Protein AF-A0A359KKP0-F1 (afdb_monomer_lite)

pLDDT: mean 75.93, std 20.34, range [27.58, 97.88]

Foldseek 3Di:
DWKWKAQDPPRDHDTQDDGHDDDPPDDDDDPDTDDPPDDAAKGKMKMWDADPVGDIDIDIDIDHDHDDAAQEEEDDDPDDADAEEAHEHAAEYEYEADDEHHAEYAYEYQEYEYDEDAHADEYEYHYEHEAEYDYEYEYADEYEYDYHYAAYDAYEYEYQEEYEYEDEYEDEYEYEYEHYQEYEYEYDYAHEYEYEYEEYAEYEYEYDDYPEYEYEYDYAYAYEYAYDYDDDYDYDYDDYDDYPHPPPPPPPPFAWFKKKFKAALVRHGDPLGIQRQWQKKKKKFFWLDWIKIKTKGQPPRSSCVRLDAQIKIFMATPPFGTQFIWGWHDWDWDQDPVRTTIIMTIGTFPCVLQQPAWPAAPDWDFFAFLVVQLCVLCPPSQAEEPEEDDDPAGDGFGGHGGRSSVSNQVSLLLQLWIWFDPRVDRYIYIGNFAAALLAEEEDDPDDDPDADDSYWHFPAKEKDWDDVLAAFKEFFWEADDDPPIQGLPLEPDCPDWGWDWDADPVRDITIMTGDVVLCVVPNHHYYYDYHHRQDQPDPDSVSSHSSSNSSVSSRNSVNVQRSDTKMKMKTKTPPDDQGDPNDGSDGARYKYWYAYFAWHQYPVRDTDTDGDTDIWGFRMKMWMARSSNDIIIITITMPDSD

Structure (mmCIF, N/CA/C/O backbone):
data_AF-A0A359KKP0-F1
#
_entry.id   AF-A0A359KKP0-F1
#
loop_
_atom_site.group_PDB
_atom_site.id
_atom_site.type_symbol
_atom_site.label_atom_id
_atom_site.label_alt_id
_atom_site.label_comp_id
_atom_site.label_asym_id
_atom_site.label_entity_id
_atom_site.label_seq_id
_atom_site.pdbx_PDB_ins_code
_atom_site.Cartn_x
_atom_site.Cartn_y
_atom_site.Cartn_z
_atom_site.occupancy
_atom_site.B_iso_or_equiv
_atom_site.auth_seq_id
_atom_site.auth_comp_id
_atom_site.auth_asym_id
_atom_site.auth_atom_id
_atom_site.pdbx_PDB_model_num
ATOM 1 N N . MET A 1 1 ? 39.764 56.834 -59.524 1.00 81.12 1 MET 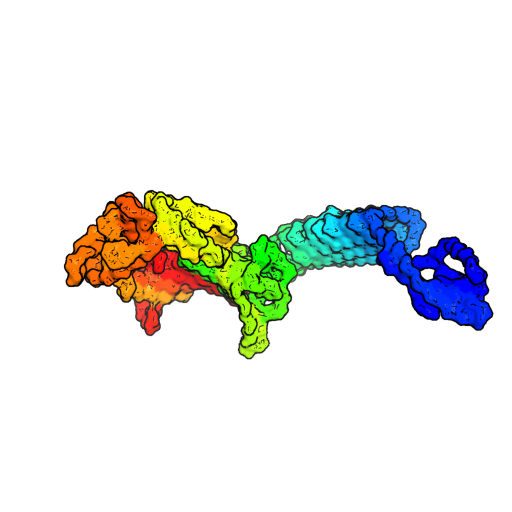A N 1
ATOM 2 C CA . MET A 1 1 ? 39.697 56.024 -58.286 1.00 81.12 1 MET A CA 1
ATOM 3 C C . MET A 1 1 ? 38.971 54.735 -58.603 1.00 81.12 1 MET A C 1
ATOM 5 O O . MET A 1 1 ? 38.448 54.618 -59.707 1.00 81.12 1 MET A O 1
ATOM 9 N N . ARG A 1 2 ? 38.959 53.758 -57.697 1.00 87.56 2 ARG A N 1
ATOM 10 C CA . ARG A 1 2 ? 38.160 52.539 -57.886 1.00 87.56 2 ARG A CA 1
ATOM 11 C C . ARG A 1 2 ? 37.559 52.067 -56.579 1.00 87.56 2 ARG A C 1
ATOM 13 O O . ARG A 1 2 ? 38.154 52.315 -55.537 1.00 87.56 2 ARG A O 1
ATOM 20 N N . TYR A 1 3 ? 36.443 51.357 -56.639 1.00 88.94 3 TYR A N 1
ATOM 21 C CA . TYR A 1 3 ? 35.888 50.666 -55.483 1.00 88.94 3 TYR A CA 1
ATOM 22 C C . TYR A 1 3 ? 35.695 49.175 -55.754 1.00 88.94 3 TYR A C 1
ATOM 24 O O . TYR A 1 3 ? 35.648 48.729 -56.904 1.00 88.94 3 TYR A O 1
ATOM 32 N N . GLU A 1 4 ? 35.637 48.415 -54.667 1.00 90.19 4 GLU A N 1
ATOM 33 C CA . GLU A 1 4 ? 35.467 46.968 -54.652 1.00 90.19 4 GLU A CA 1
ATOM 34 C C . GLU A 1 4 ? 34.604 46.555 -53.457 1.00 90.19 4 GLU A C 1
ATOM 36 O O . GLU A 1 4 ? 34.721 47.141 -52.380 1.00 90.19 4 GLU A O 1
ATOM 41 N N . VAL A 1 5 ? 33.777 45.526 -53.626 1.00 89.44 5 VAL A N 1
ATOM 42 C CA . VAL A 1 5 ? 32.969 44.928 -52.559 1.00 89.44 5 VAL A CA 1
ATOM 43 C C . VAL A 1 5 ? 33.488 43.527 -52.249 1.00 89.44 5 VAL A C 1
ATOM 45 O O . VAL A 1 5 ? 33.670 42.715 -53.157 1.00 89.44 5 VAL A O 1
ATOM 48 N N . TRP A 1 6 ? 33.715 43.246 -50.969 1.00 90.31 6 TRP A N 1
ATOM 49 C CA . TRP A 1 6 ? 34.295 41.996 -50.478 1.00 90.31 6 TRP A CA 1
ATOM 50 C C . TRP A 1 6 ? 33.458 41.380 -49.356 1.00 90.31 6 TRP A C 1
ATOM 52 O O . TRP A 1 6 ? 32.767 42.085 -48.612 1.00 90.31 6 TRP A O 1
ATOM 62 N N . THR A 1 7 ? 33.537 40.055 -49.216 1.00 90.75 7 THR A N 1
ATOM 63 C CA . THR A 1 7 ? 32.883 39.337 -48.111 1.00 90.75 7 THR A CA 1
ATOM 64 C C . THR A 1 7 ? 33.657 39.417 -46.790 1.00 90.75 7 THR A C 1
ATOM 66 O O . THR A 1 7 ? 33.067 39.145 -45.750 1.00 90.75 7 THR A O 1
ATOM 69 N N . GLY A 1 8 ? 34.944 39.789 -46.804 1.00 87.81 8 GLY A N 1
ATOM 70 C CA . GLY A 1 8 ? 35.797 39.945 -45.619 1.00 87.81 8 GLY A CA 1
ATOM 71 C C . GLY A 1 8 ? 36.517 41.298 -45.564 1.00 87.81 8 GLY A C 1
ATOM 72 O O . GLY A 1 8 ? 36.635 42.001 -46.571 1.00 87.81 8 GLY A O 1
ATOM 73 N N . SER A 1 9 ? 36.984 41.679 -44.373 1.00 90.50 9 SER A N 1
ATOM 74 C CA . SER A 1 9 ? 37.676 42.954 -44.141 1.00 90.50 9 SER A CA 1
ATOM 75 C C . SER A 1 9 ? 39.070 42.972 -44.767 1.00 90.50 9 SER A C 1
ATOM 77 O O . SER A 1 9 ? 39.674 41.928 -45.031 1.00 90.50 9 SER A O 1
ATOM 79 N N . GLY A 1 10 ? 39.596 44.163 -45.049 1.00 84.69 10 GLY A N 1
ATOM 80 C CA . GLY A 1 10 ? 40.941 44.333 -45.606 1.00 84.69 10 GLY A CA 1
ATOM 81 C C . GLY A 1 10 ? 41.119 43.762 -47.019 1.00 84.69 10 GLY A C 1
ATOM 82 O O . GLY A 1 10 ? 42.249 43.665 -47.501 1.00 84.69 10 GLY A O 1
ATOM 83 N N . GLY A 1 11 ? 40.024 43.427 -47.714 1.00 82.38 11 GLY A N 1
ATOM 84 C CA . GLY A 1 11 ? 40.030 42.742 -49.016 1.00 82.38 11 GLY A CA 1
ATOM 85 C C . GLY A 1 11 ? 40.283 41.243 -48.925 1.00 82.38 11 GLY A C 1
ATOM 86 O O . GLY A 1 11 ? 40.810 40.659 -49.866 1.00 82.38 11 GLY A O 1
ATOM 87 N N . SER A 1 12 ? 39.956 40.641 -47.784 1.00 82.50 12 SER A N 1
ATOM 88 C CA . SER A 1 12 ? 39.899 39.192 -47.627 1.00 82.50 12 SER A CA 1
ATOM 89 C C . SER A 1 12 ? 38.544 38.637 -48.091 1.00 82.50 12 SER A C 1
ATOM 91 O O . SER A 1 12 ? 37.569 39.369 -48.278 1.00 82.50 12 SER A O 1
ATOM 93 N N . GLY A 1 13 ? 38.467 37.320 -48.280 1.00 85.38 13 GLY A N 1
ATOM 94 C CA . GLY A 1 13 ? 37.245 36.645 -48.719 1.00 85.38 13 GLY A CA 1
ATOM 95 C C . GLY A 1 13 ? 36.998 36.735 -50.227 1.00 85.38 13 GLY A C 1
ATOM 96 O O . GLY A 1 13 ? 37.924 36.902 -51.017 1.00 85.38 13 GLY A O 1
ATOM 97 N N . THR A 1 14 ? 35.737 36.580 -50.632 1.00 87.38 14 THR A N 1
ATOM 98 C CA . THR A 1 14 ? 35.337 36.587 -52.043 1.00 87.38 14 THR A CA 1
ATOM 99 C C . THR A 1 14 ? 35.077 38.012 -52.507 1.00 87.38 14 THR A C 1
ATOM 101 O O . THR A 1 14 ? 34.415 38.801 -51.828 1.00 87.38 14 THR A O 1
ATOM 104 N N . LYS A 1 15 ? 35.584 38.335 -53.693 1.00 88.25 15 LYS A N 1
ATOM 105 C CA . LYS A 1 15 ? 35.356 39.617 -54.347 1.00 88.25 15 LYS A CA 1
ATOM 106 C C . LYS A 1 15 ? 34.024 39.588 -55.096 1.00 88.25 15 LYS A C 1
ATOM 108 O O . LYS A 1 15 ? 33.881 38.836 -56.054 1.00 88.25 15 LYS A O 1
ATOM 113 N N . LEU A 1 16 ? 33.068 40.412 -54.675 1.00 84.94 16 LEU A N 1
ATOM 114 C CA . LEU A 1 16 ? 31.705 40.449 -55.228 1.00 84.94 16 LEU A CA 1
ATOM 115 C C . LEU A 1 16 ? 31.566 41.399 -56.430 1.00 84.94 16 LEU A C 1
ATOM 117 O O . LEU A 1 16 ? 30.592 41.326 -57.173 1.00 84.94 16 LEU A O 1
ATOM 121 N N . THR A 1 17 ? 32.548 42.281 -56.644 1.00 82.12 17 THR A N 1
ATOM 122 C CA . THR A 1 17 ? 32.627 43.190 -57.802 1.00 82.12 17 THR A CA 1
ATOM 123 C C . THR A 1 17 ? 34.032 43.224 -58.394 1.00 82.12 17 THR A C 1
ATOM 125 O O . THR A 1 17 ? 35.014 43.321 -57.654 1.00 82.12 17 THR A O 1
ATOM 128 N N . GLY A 1 18 ? 34.158 43.297 -59.722 1.00 71.25 18 GLY A N 1
ATOM 129 C CA . GLY A 1 18 ? 35.428 43.669 -60.363 1.00 71.25 18 GLY A CA 1
ATOM 130 C C . GLY A 1 18 ? 35.928 45.067 -59.936 1.00 71.25 18 GLY A C 1
ATOM 131 O O . GLY A 1 18 ? 35.154 45.837 -59.359 1.00 71.25 18 GLY A O 1
ATOM 132 N N . PRO A 1 19 ? 37.208 45.426 -60.188 1.00 65.88 19 PRO A N 1
ATOM 133 C CA . PRO A 1 19 ? 37.729 46.758 -59.876 1.00 65.88 19 PRO A CA 1
ATOM 134 C C . PRO A 1 19 ? 36.959 47.807 -60.681 1.00 65.88 19 PRO A C 1
ATOM 136 O O . PRO A 1 19 ? 37.187 47.975 -61.877 1.00 65.88 19 PRO A O 1
ATOM 139 N N . THR A 1 20 ? 36.025 48.494 -60.027 1.00 79.69 20 THR A N 1
ATOM 140 C CA . THR A 1 20 ? 35.087 49.377 -60.721 1.00 79.69 20 THR A CA 1
ATOM 141 C C . THR A 1 20 ? 35.539 50.813 -60.552 1.00 79.69 20 THR A C 1
ATOM 143 O O . THR A 1 20 ? 35.734 51.282 -59.430 1.00 79.69 20 THR A O 1
ATOM 146 N N . ASN A 1 21 ? 35.744 51.516 -61.663 1.00 83.19 21 ASN A N 1
ATOM 147 C CA . ASN A 1 21 ? 36.209 52.896 -61.627 1.00 83.19 21 ASN A CA 1
ATOM 148 C C . ASN A 1 21 ? 35.152 53.815 -60.999 1.00 83.19 21 ASN A C 1
ATOM 150 O O . ASN A 1 21 ? 33.955 53.670 -61.238 1.00 83.19 21 ASN A O 1
ATOM 154 N N . CYS A 1 22 ? 35.611 54.776 -60.204 1.00 80.12 22 CYS A N 1
ATOM 155 C CA . CYS A 1 22 ? 34.783 55.816 -59.604 1.00 80.12 22 CYS A CA 1
ATOM 156 C C . CYS A 1 22 ? 35.515 57.167 -59.567 1.00 80.12 22 CYS A C 1
ATOM 158 O O . CYS A 1 22 ? 36.752 57.242 -59.660 1.00 80.12 22 CYS A O 1
ATOM 160 N N . THR A 1 23 ? 34.729 58.234 -59.410 1.00 84.19 23 THR A N 1
ATOM 161 C CA . THR A 1 23 ? 35.170 59.637 -59.380 1.00 84.19 23 THR A CA 1
ATOM 162 C C . THR A 1 23 ? 34.803 60.273 -58.040 1.00 84.19 23 THR A C 1
ATOM 164 O O . THR A 1 23 ? 33.776 59.934 -57.454 1.00 84.19 23 THR A O 1
ATOM 167 N N . SER A 1 24 ? 35.643 61.183 -57.532 1.00 80.75 24 SER A N 1
ATOM 168 C CA . SER A 1 24 ? 35.443 61.792 -56.206 1.00 80.75 24 SER A CA 1
ATOM 169 C C . SER A 1 24 ? 34.170 62.615 -56.173 1.00 80.75 24 SER A C 1
ATOM 171 O O . SER A 1 24 ? 33.863 63.301 -57.144 1.00 80.75 24 SER A O 1
ATOM 173 N N . GLY A 1 25 ? 33.441 62.553 -55.060 1.00 77.88 25 GLY A N 1
ATOM 174 C CA . GLY A 1 25 ? 32.228 63.347 -54.851 1.00 77.88 25 GLY A CA 1
ATOM 175 C C . GLY A 1 25 ? 31.055 63.000 -55.776 1.00 77.88 25 GLY A C 1
ATOM 176 O O . GLY A 1 25 ? 30.038 63.681 -55.723 1.00 77.88 25 GLY A O 1
ATOM 177 N N . THR A 1 26 ? 31.165 61.955 -56.605 1.00 82.38 26 THR A N 1
ATOM 178 C CA . THR A 1 26 ? 30.101 61.515 -57.519 1.00 82.38 26 THR A CA 1
ATOM 179 C C . THR A 1 26 ? 29.493 60.209 -57.014 1.00 82.38 26 THR A C 1
ATOM 181 O O . THR A 1 26 ? 30.219 59.253 -56.740 1.00 82.38 26 THR A O 1
ATOM 184 N N . GLY A 1 27 ? 28.165 60.152 -56.888 1.00 80.00 27 GLY A N 1
ATOM 185 C CA . GLY A 1 27 ? 27.460 58.920 -56.531 1.00 80.00 27 GLY A CA 1
ATOM 186 C C . GLY A 1 27 ? 27.610 57.849 -57.616 1.00 80.00 27 GLY A C 1
ATOM 187 O O . GLY A 1 27 ? 27.537 58.151 -58.804 1.00 80.00 27 GLY A O 1
ATOM 188 N N . VAL A 1 28 ? 27.807 56.594 -57.210 1.00 80.38 28 VAL A N 1
ATOM 189 C CA . VAL A 1 28 ? 27.915 55.441 -58.115 1.00 80.38 28 VAL A CA 1
ATOM 190 C C . VAL A 1 28 ? 26.833 54.431 -57.752 1.00 80.38 28 VAL A C 1
ATOM 192 O O . VAL A 1 28 ? 26.677 54.093 -56.582 1.00 80.38 28 VAL A O 1
ATOM 195 N N . THR A 1 29 ? 26.102 53.938 -58.754 1.00 80.00 29 THR A N 1
ATOM 196 C CA . THR A 1 29 ? 25.148 52.831 -58.594 1.00 80.00 29 THR A CA 1
ATOM 197 C C . THR A 1 29 ? 25.716 51.590 -59.268 1.00 80.00 29 THR A C 1
ATOM 199 O O . THR A 1 29 ? 25.982 51.610 -60.468 1.00 80.00 29 THR A O 1
ATOM 202 N N . THR A 1 30 ? 25.905 50.514 -58.509 1.00 73.56 30 THR A N 1
ATOM 203 C CA . THR A 1 30 ? 26.312 49.211 -59.047 1.00 73.56 30 THR A CA 1
ATOM 204 C C . THR A 1 30 ? 25.060 48.377 -59.317 1.00 73.56 30 THR A C 1
ATOM 206 O O . THR A 1 30 ? 24.359 48.043 -58.360 1.00 73.56 30 THR A O 1
ATOM 209 N N . PRO A 1 31 ? 24.731 48.036 -60.574 1.00 60.56 31 PRO A N 1
ATOM 210 C CA . PRO A 1 31 ? 23.625 47.127 -60.835 1.00 60.56 31 PRO A CA 1
ATOM 211 C C . PRO A 1 31 ? 23.997 45.707 -60.385 1.00 60.56 31 PRO A C 1
ATOM 213 O O . PRO A 1 31 ? 25.089 45.230 -60.675 1.00 60.56 31 PRO A O 1
ATOM 216 N N . THR A 1 32 ? 23.073 45.098 -59.641 1.00 70.06 32 THR A N 1
ATOM 217 C CA . THR A 1 32 ? 22.987 43.706 -59.159 1.00 70.06 32 THR A CA 1
ATOM 218 C C . THR A 1 32 ? 24.307 42.972 -58.882 1.00 70.06 32 THR A C 1
ATOM 220 O O . THR A 1 32 ? 25.008 42.531 -59.788 1.00 70.06 32 THR A O 1
ATOM 223 N N . LEU A 1 33 ? 24.584 42.722 -57.599 1.00 76.31 33 LEU A N 1
ATOM 224 C CA . LEU A 1 33 ? 25.692 41.875 -57.148 1.00 76.31 33 LEU A CA 1
ATOM 225 C C . LEU A 1 33 ? 25.220 40.429 -56.969 1.00 76.31 33 LEU A C 1
ATOM 227 O O . LEU A 1 33 ? 24.197 40.195 -56.328 1.00 76.31 33 LEU A O 1
ATOM 231 N N . SER A 1 34 ? 25.975 39.462 -57.494 1.00 78.62 34 SER A N 1
ATOM 232 C CA . SER A 1 34 ? 25.753 38.041 -57.200 1.00 78.62 34 SER A CA 1
ATOM 233 C C . SER A 1 34 ? 26.621 37.624 -56.017 1.00 78.62 34 SER A C 1
ATOM 235 O O . SER A 1 34 ? 27.845 37.683 -56.095 1.00 78.62 34 SER A O 1
ATOM 237 N N . ASP A 1 35 ? 25.986 37.211 -54.925 1.00 82.88 35 ASP A N 1
ATOM 238 C CA . ASP A 1 35 ? 26.655 36.780 -53.698 1.00 82.88 35 ASP A CA 1
ATOM 239 C C . ASP A 1 35 ? 26.125 35.405 -53.282 1.00 82.88 35 ASP A C 1
ATOM 241 O O . ASP A 1 35 ? 25.069 35.279 -52.662 1.00 82.88 35 ASP A O 1
ATOM 245 N N . SER A 1 36 ? 26.861 34.358 -53.651 1.00 75.25 36 SER A N 1
ATOM 246 C CA . SER A 1 36 ? 26.535 32.971 -53.303 1.00 75.25 36 SER A CA 1
ATOM 247 C C . SER A 1 36 ? 26.847 32.621 -51.841 1.00 75.25 36 SER A C 1
ATOM 249 O O . SER A 1 36 ? 26.567 31.505 -51.417 1.00 75.25 36 SER A O 1
ATOM 251 N N . GLY A 1 37 ? 27.437 33.546 -51.072 1.00 74.44 37 GLY A N 1
ATOM 252 C CA . GLY A 1 37 ? 27.838 33.363 -49.676 1.00 74.44 37 GLY A CA 1
ATOM 253 C C . GLY A 1 37 ? 26.918 34.051 -48.663 1.00 74.44 37 GLY A C 1
ATOM 254 O O . GLY A 1 37 ? 27.355 34.341 -47.546 1.00 74.44 37 GLY A O 1
ATOM 255 N N . LEU A 1 38 ? 25.676 34.382 -49.033 1.00 79.94 38 LEU A N 1
ATOM 256 C CA . LEU A 1 38 ? 24.691 34.944 -48.104 1.00 79.94 38 LEU A CA 1
ATOM 257 C C . LEU A 1 38 ? 24.141 33.862 -47.165 1.00 79.94 38 LEU A C 1
ATOM 259 O O . LEU A 1 38 ? 23.575 32.864 -47.606 1.00 79.94 38 LEU A O 1
ATOM 263 N N . ALA A 1 39 ? 24.246 34.097 -45.860 1.00 75.69 39 ALA A N 1
ATOM 264 C CA . ALA A 1 39 ? 23.546 33.334 -44.836 1.00 75.69 39 ALA A CA 1
ATOM 265 C C . ALA A 1 39 ? 22.183 33.972 -44.520 1.00 75.69 39 ALA A C 1
ATOM 267 O O . ALA A 1 39 ? 21.982 35.173 -44.707 1.00 75.69 39 ALA A O 1
ATOM 268 N N . ASN A 1 40 ? 21.232 33.180 -44.015 1.00 72.88 40 ASN A N 1
ATOM 269 C CA . ASN A 1 40 ? 19.955 33.716 -43.543 1.00 72.88 40 ASN A CA 1
ATOM 270 C C . ASN A 1 40 ? 20.190 34.657 -42.347 1.00 72.88 40 ASN A C 1
ATOM 272 O O . ASN A 1 40 ? 20.892 34.296 -41.405 1.00 72.88 40 ASN A O 1
ATOM 276 N N . GLY A 1 41 ? 19.588 35.844 -42.366 1.00 72.62 41 GLY A N 1
ATOM 277 C CA . GLY A 1 41 ? 19.823 36.891 -41.375 1.00 72.62 41 GLY A CA 1
ATOM 278 C C . GLY A 1 41 ? 20.858 37.926 -41.827 1.00 72.62 41 GLY A C 1
ATOM 279 O O . GLY A 1 41 ? 20.880 38.337 -42.986 1.00 72.62 41 GLY A O 1
ATOM 280 N N . SER A 1 42 ? 21.655 38.427 -40.883 1.00 82.56 42 SER A N 1
ATOM 281 C CA . SER A 1 42 ? 22.556 39.571 -41.077 1.00 82.56 42 SER A CA 1
ATOM 282 C C . SER A 1 42 ? 23.917 39.147 -41.636 1.00 82.56 42 SER A C 1
ATOM 284 O O . SER A 1 42 ? 24.596 38.313 -41.044 1.00 82.56 42 SER A O 1
ATOM 286 N N . ASN A 1 43 ? 24.336 39.747 -42.750 1.00 86.69 43 ASN A N 1
ATOM 287 C CA . ASN A 1 43 ? 25.611 39.485 -43.415 1.00 86.69 43 ASN A CA 1
ATOM 288 C C . ASN A 1 43 ? 26.418 40.780 -43.520 1.00 86.69 43 ASN A C 1
ATOM 290 O O . ASN A 1 43 ? 25.939 41.759 -44.085 1.00 86.69 43 ASN A O 1
ATOM 294 N N . THR A 1 44 ? 27.661 40.794 -43.046 1.00 90.75 44 THR A N 1
ATOM 295 C CA . THR A 1 44 ? 28.542 41.964 -43.200 1.00 90.75 44 THR A CA 1
ATOM 296 C C . THR A 1 44 ? 29.301 41.887 -44.522 1.00 90.75 44 THR A C 1
ATOM 298 O O . THR A 1 44 ? 29.837 40.835 -44.875 1.00 90.75 44 THR A O 1
ATOM 301 N N . ARG A 1 45 ? 29.355 42.998 -45.259 1.00 91.44 45 ARG A N 1
ATOM 302 C CA . ARG A 1 45 ? 30.147 43.182 -46.484 1.00 91.44 45 ARG A CA 1
ATOM 303 C C . ARG A 1 45 ? 30.992 44.438 -46.379 1.00 91.44 45 ARG A C 1
ATOM 305 O O . ARG A 1 45 ? 30.632 45.368 -45.664 1.00 91.44 45 ARG A O 1
ATOM 312 N N . TYR A 1 46 ? 32.106 44.471 -47.096 1.00 91.88 46 TYR A N 1
ATOM 313 C CA . TYR A 1 46 ? 33.085 45.549 -47.001 1.00 91.88 46 TYR A CA 1
ATOM 314 C C . TYR A 1 46 ? 33.234 46.238 -48.350 1.00 91.88 46 TYR A C 1
ATOM 316 O O . TYR A 1 46 ? 33.611 45.608 -49.336 1.00 91.88 46 TYR A O 1
ATOM 324 N N . ILE A 1 47 ? 32.932 47.535 -48.389 1.00 90.50 47 ILE A N 1
ATOM 325 C CA . ILE A 1 47 ? 33.153 48.387 -49.556 1.00 90.50 47 ILE A CA 1
ATOM 326 C C . ILE A 1 47 ? 34.487 49.093 -49.361 1.00 90.50 47 ILE A C 1
ATOM 328 O O . ILE A 1 47 ? 34.655 49.887 -48.433 1.00 90.50 47 ILE A O 1
ATOM 332 N N . ARG A 1 48 ? 35.437 48.815 -50.247 1.00 89.56 48 ARG A N 1
ATOM 333 C CA . ARG A 1 48 ? 36.771 49.413 -50.246 1.00 89.56 48 ARG A CA 1
ATOM 334 C C . ARG A 1 48 ? 36.909 50.380 -51.400 1.00 89.56 48 ARG A C 1
ATOM 336 O O . ARG A 1 48 ? 36.531 50.037 -52.513 1.00 89.56 48 ARG A O 1
ATOM 343 N N . THR A 1 49 ? 37.494 51.550 -51.166 1.00 89.06 49 THR A N 1
ATOM 344 C CA . THR A 1 49 ? 37.759 52.555 -52.204 1.00 89.06 49 THR A CA 1
ATOM 345 C C . THR A 1 49 ? 39.242 52.892 -52.238 1.00 89.06 49 THR A C 1
ATOM 347 O O . THR A 1 49 ? 39.851 53.107 -51.194 1.00 89.06 49 THR A O 1
ATOM 350 N N . ARG A 1 50 ? 39.833 52.930 -53.434 1.00 88.81 50 ARG A N 1
ATOM 351 C CA . ARG A 1 50 ? 41.218 53.341 -53.664 1.00 88.81 50 ARG A CA 1
ATOM 352 C C . ARG A 1 50 ? 41.269 54.757 -54.207 1.00 88.81 50 ARG A C 1
ATOM 354 O O . ARG A 1 50 ? 40.685 55.016 -55.267 1.00 88.81 50 ARG A O 1
ATOM 361 N N . ASP A 1 51 ? 41.993 55.634 -53.525 1.00 86.44 51 ASP A N 1
ATOM 362 C CA . ASP A 1 51 ? 42.205 57.013 -53.959 1.00 86.44 51 ASP A CA 1
ATOM 363 C C . ASP A 1 51 ? 43.172 57.114 -55.165 1.00 86.44 51 ASP A C 1
ATOM 365 O O . ASP A 1 51 ? 43.675 56.112 -55.685 1.00 86.44 51 ASP A O 1
ATOM 369 N N . GLY A 1 52 ? 43.393 58.337 -55.662 1.00 80.19 52 GLY A N 1
ATOM 370 C CA . GLY A 1 52 ? 44.322 58.608 -56.769 1.00 80.19 52 GLY A CA 1
ATOM 371 C C . GLY A 1 52 ? 45.806 58.452 -56.407 1.00 80.19 52 GLY A C 1
ATOM 372 O O . GLY A 1 52 ? 46.620 58.284 -57.310 1.00 80.19 52 GLY A O 1
ATOM 373 N N . ALA A 1 53 ? 46.146 58.463 -55.114 1.00 84.62 53 ALA A N 1
ATOM 374 C CA . ALA A 1 53 ? 47.495 58.225 -54.592 1.00 84.62 53 ALA A CA 1
ATOM 375 C C . ALA A 1 53 ? 47.773 56.729 -54.340 1.00 84.62 53 ALA A C 1
ATOM 377 O O . ALA A 1 53 ? 48.902 56.331 -54.067 1.00 84.62 53 ALA A O 1
ATOM 378 N N . GLY A 1 54 ? 46.752 55.883 -54.476 1.00 84.06 54 GLY A N 1
ATOM 379 C CA . GLY A 1 54 ? 46.845 54.439 -54.356 1.00 84.06 54 GLY A CA 1
ATOM 380 C C . GLY A 1 54 ? 46.509 53.880 -52.973 1.00 84.06 54 GLY A C 1
ATOM 381 O O . GLY A 1 54 ? 46.604 52.656 -52.822 1.00 84.06 54 GLY A O 1
ATOM 382 N N . ASN A 1 55 ? 46.077 54.710 -52.020 1.00 89.25 55 ASN A N 1
ATOM 383 C CA . ASN A 1 55 ? 45.686 54.296 -50.672 1.00 89.25 55 ASN A CA 1
ATOM 384 C C . ASN A 1 55 ? 44.262 53.740 -50.655 1.00 89.25 55 ASN A C 1
ATOM 386 O O . ASN A 1 55 ? 43.399 54.196 -51.406 1.00 89.25 55 ASN A O 1
ATOM 390 N N . TRP A 1 56 ? 44.007 52.771 -49.774 1.00 89.38 56 TRP A N 1
ATOM 391 C CA . TRP A 1 56 ? 42.695 52.148 -49.612 1.00 89.38 56 TRP A CA 1
ATOM 392 C C . TRP A 1 56 ? 42.002 52.614 -48.333 1.00 89.38 56 TRP A C 1
ATOM 394 O O . TRP A 1 56 ? 42.591 52.569 -47.257 1.00 89.38 56 TRP A O 1
ATOM 404 N N . SER A 1 57 ? 40.724 52.960 -48.448 1.00 88.62 57 SER A N 1
ATOM 405 C CA . SER A 1 57 ? 39.792 53.127 -47.330 1.00 88.62 57 SER A CA 1
ATOM 406 C C . SER A 1 57 ? 38.685 52.072 -47.405 1.00 88.62 57 SER A C 1
ATOM 408 O O . SER A 1 57 ? 38.379 51.568 -48.486 1.00 88.62 57 SER A O 1
ATOM 410 N N . GLU A 1 58 ? 38.101 51.692 -46.267 1.00 91.31 58 GLU A N 1
ATOM 411 C CA . GLU A 1 58 ? 37.092 50.628 -46.172 1.00 91.31 58 GLU A CA 1
ATOM 412 C C . GLU A 1 58 ? 35.928 51.042 -45.270 1.00 91.31 58 GLU A C 1
ATOM 414 O O . GLU A 1 58 ? 36.122 51.712 -44.255 1.00 91.31 58 GLU A O 1
ATOM 419 N N . LYS A 1 59 ? 34.715 50.618 -45.633 1.00 91.25 59 LYS A N 1
ATOM 420 C CA . LYS A 1 59 ? 33.511 50.759 -44.816 1.00 91.25 59 LYS A CA 1
ATOM 421 C C . LYS A 1 59 ? 32.697 49.470 -44.859 1.00 91.25 59 LYS A C 1
ATOM 423 O O . LYS A 1 59 ? 32.501 48.900 -45.932 1.00 91.25 59 LYS A O 1
ATOM 428 N N . SER A 1 60 ? 32.206 49.023 -43.708 1.00 90.62 60 SER A N 1
ATOM 429 C CA . SER A 1 60 ? 31.301 47.878 -43.633 1.00 90.62 60 SER A CA 1
ATOM 430 C C . SER A 1 60 ? 29.850 48.285 -43.905 1.00 90.62 60 SER A C 1
ATOM 432 O O . SER A 1 60 ? 29.418 49.398 -43.596 1.00 90.62 60 SER A O 1
ATOM 434 N N . VAL A 1 61 ? 29.096 47.362 -44.495 1.00 88.56 61 VAL A N 1
ATOM 435 C CA . VAL A 1 61 ? 27.660 47.455 -44.757 1.00 88.56 61 VAL A CA 1
ATOM 436 C C . VAL A 1 61 ? 27.014 46.138 -44.349 1.00 88.56 61 VAL A C 1
ATOM 438 O O . VAL A 1 61 ? 27.554 45.065 -44.615 1.00 88.56 61 VAL A O 1
ATOM 441 N N . THR A 1 62 ? 25.847 46.219 -43.720 1.00 88.31 62 THR A N 1
ATOM 442 C CA . THR A 1 62 ? 25.054 45.049 -43.346 1.00 88.31 62 THR A CA 1
ATOM 443 C C . THR A 1 62 ? 24.003 44.762 -44.412 1.00 88.31 62 THR A C 1
ATOM 445 O O . THR A 1 62 ? 23.192 45.626 -44.737 1.00 88.31 62 THR A O 1
ATOM 448 N N . VAL A 1 63 ? 23.999 43.536 -44.930 1.00 82.12 63 VAL A N 1
ATOM 449 C CA . VAL A 1 63 ? 23.012 43.001 -45.870 1.00 82.12 63 VAL A CA 1
ATOM 450 C C . VAL A 1 63 ? 22.179 41.949 -45.146 1.00 82.12 63 VAL A C 1
ATOM 452 O O . VAL A 1 63 ? 22.698 40.921 -44.712 1.00 82.12 63 VAL A O 1
ATOM 455 N N . THR A 1 64 ? 20.878 42.184 -45.007 1.00 77.31 64 THR A N 1
ATOM 456 C CA . THR A 1 64 ? 19.968 41.206 -44.397 1.00 77.31 64 THR A CA 1
ATOM 457 C C . THR A 1 64 ? 19.307 40.358 -45.479 1.00 77.31 64 THR A C 1
ATOM 459 O O . THR A 1 64 ? 18.605 40.894 -46.334 1.00 77.31 64 THR A O 1
ATOM 462 N N . ALA A 1 65 ? 19.504 39.040 -45.435 1.00 74.44 65 ALA A N 1
ATOM 463 C CA . ALA A 1 65 ? 18.865 38.087 -46.340 1.00 74.44 65 ALA A CA 1
ATOM 464 C C . ALA A 1 65 ? 17.787 37.276 -45.604 1.00 74.44 65 ALA A C 1
ATOM 466 O O . ALA A 1 65 ? 18.010 36.809 -44.489 1.00 74.44 65 ALA A O 1
ATOM 467 N N . LEU A 1 66 ? 16.625 37.083 -46.235 1.00 62.81 66 LEU A N 1
ATOM 468 C CA . LEU A 1 66 ? 15.551 36.206 -45.751 1.00 62.81 66 LEU A CA 1
ATOM 469 C C . LEU A 1 66 ? 15.460 34.971 -46.652 1.00 62.81 66 LEU A C 1
ATOM 471 O O . LEU A 1 66 ? 14.686 34.938 -47.607 1.00 62.81 66 LEU A O 1
ATOM 475 N N . LEU A 1 67 ? 16.251 33.945 -46.344 1.00 61.72 67 LEU A N 1
ATOM 476 C CA . LEU A 1 67 ? 16.222 32.662 -47.047 1.00 61.72 67 LEU A CA 1
ATOM 477 C C . LEU A 1 67 ? 15.207 31.745 -46.338 1.00 61.72 67 LEU A C 1
ATOM 479 O O . LEU A 1 67 ? 15.500 31.172 -45.290 1.00 61.72 67 LEU A O 1
ATOM 483 N N . LYS A 1 68 ? 13.973 31.646 -46.855 1.00 52.78 68 LYS A N 1
ATOM 484 C CA . LYS A 1 68 ? 12.920 30.784 -46.276 1.00 52.78 68 LYS A CA 1
ATOM 485 C C . LYS A 1 68 ? 13.063 29.330 -46.746 1.00 52.78 68 LYS A C 1
ATOM 487 O O . LYS A 1 68 ? 13.166 29.078 -47.941 1.00 52.78 68 LYS A O 1
ATOM 492 N N . VAL A 1 69 ? 12.964 28.374 -45.814 1.00 54.12 69 VAL A N 1
ATOM 493 C CA . VAL A 1 69 ? 12.725 26.950 -46.128 1.00 54.12 69 VAL A CA 1
ATOM 494 C C . VAL A 1 69 ? 11.364 26.822 -46.817 1.00 54.12 69 VAL A C 1
ATOM 496 O O . VAL A 1 69 ? 10.374 27.382 -46.337 1.00 54.12 69 VAL A O 1
ATOM 499 N N . ALA A 1 70 ? 11.302 26.090 -47.931 1.00 54.44 70 ALA A N 1
ATOM 500 C CA . ALA A 1 70 ? 10.054 25.855 -48.644 1.00 54.44 70 ALA A CA 1
ATOM 501 C C . ALA A 1 70 ? 9.042 25.135 -47.731 1.00 54.44 70 ALA A C 1
ATOM 503 O O . ALA A 1 70 ? 9.341 24.130 -47.079 1.00 54.44 70 ALA A O 1
ATOM 504 N N . LYS A 1 71 ? 7.824 25.681 -47.658 1.00 52.62 71 LYS A N 1
ATOM 505 C CA . LYS A 1 71 ? 6.735 25.112 -46.851 1.00 52.62 71 LYS A CA 1
ATOM 506 C C . LYS A 1 71 ? 6.317 23.742 -47.400 1.00 52.62 71 LYS A C 1
ATOM 508 O O . LYS A 1 71 ? 6.042 22.837 -46.613 1.00 52.62 71 LYS A O 1
ATOM 513 N N . GLU A 1 72 ? 6.339 23.598 -48.724 1.00 59.41 72 GLU A N 1
ATOM 514 C CA . GLU A 1 72 ? 6.064 22.370 -49.472 1.00 59.41 72 GLU A CA 1
ATOM 515 C C . GLU A 1 72 ? 7.004 22.272 -50.680 1.00 59.41 72 GLU A C 1
ATOM 517 O O . GLU A 1 72 ? 7.371 23.300 -51.251 1.00 59.41 72 GLU A O 1
ATOM 522 N N . ILE A 1 73 ? 7.392 21.050 -51.053 1.00 58.59 73 ILE A N 1
ATOM 523 C CA . ILE A 1 73 ? 8.211 20.756 -52.238 1.00 58.59 73 ILE A CA 1
ATOM 524 C C . ILE A 1 73 ? 7.522 19.635 -53.025 1.00 58.59 73 ILE A C 1
ATOM 526 O O . ILE A 1 73 ? 7.172 18.607 -52.446 1.00 58.59 73 ILE A O 1
ATOM 530 N N . THR A 1 74 ? 7.328 19.835 -54.330 1.00 57.47 74 THR A N 1
ATOM 531 C CA . THR A 1 74 ? 6.892 18.792 -55.275 1.00 57.47 74 THR A CA 1
ATOM 532 C C . THR A 1 74 ? 7.965 18.648 -56.348 1.00 57.47 74 THR A C 1
ATOM 534 O O . THR A 1 74 ? 8.359 19.658 -56.930 1.00 57.47 74 THR A O 1
ATOM 537 N N . VAL A 1 75 ? 8.466 17.431 -56.566 1.00 60.09 75 VAL A N 1
ATOM 538 C CA . VAL A 1 75 ? 9.472 17.127 -57.597 1.00 60.09 75 VAL A CA 1
ATOM 539 C C . VAL A 1 75 ? 8.972 15.962 -58.442 1.00 60.09 75 VAL A C 1
ATOM 541 O O . VAL A 1 75 ? 8.586 14.933 -57.892 1.00 60.09 75 VAL A O 1
ATOM 544 N N . ASP A 1 76 ? 8.996 16.155 -59.757 1.00 54.69 76 ASP A N 1
ATOM 545 C CA . ASP A 1 76 ? 8.644 15.166 -60.778 1.00 54.69 76 ASP A CA 1
ATOM 546 C C . ASP A 1 76 ? 9.660 15.298 -61.931 1.00 54.69 76 ASP A C 1
ATOM 548 O O . ASP A 1 76 ? 9.457 16.088 -62.859 1.00 54.69 76 ASP A O 1
ATOM 552 N N . PRO A 1 77 ? 10.851 14.681 -61.825 1.00 51.94 77 PRO A N 1
ATOM 553 C CA . PRO A 1 77 ? 11.851 14.717 -62.867 1.00 51.94 77 PRO A CA 1
ATOM 554 C C . PRO A 1 77 ? 11.616 13.524 -63.795 1.00 51.94 77 PRO A C 1
ATOM 556 O O . PRO A 1 77 ? 12.278 12.498 -63.675 1.00 51.94 77 PRO A O 1
ATOM 559 N N . ALA A 1 78 ? 10.704 13.665 -64.752 1.00 45.31 78 ALA A N 1
ATOM 560 C CA . ALA A 1 78 ? 10.647 12.734 -65.869 1.00 45.31 78 ALA A CA 1
ATOM 561 C C . ALA A 1 78 ? 11.924 12.895 -66.725 1.00 45.31 78 ALA A C 1
ATOM 563 O O . ALA A 1 78 ? 12.048 13.836 -67.510 1.00 45.31 78 ALA A O 1
ATOM 564 N N . GLY A 1 79 ? 12.889 11.980 -66.571 1.00 46.19 79 GLY A N 1
ATOM 565 C CA . GLY A 1 79 ? 13.893 11.702 -67.606 1.00 46.19 79 GLY A CA 1
ATOM 566 C C . GLY A 1 79 ? 15.275 12.371 -67.534 1.00 46.19 79 GLY A C 1
ATOM 567 O O . GLY A 1 79 ? 15.912 12.495 -68.578 1.00 46.19 79 GLY A O 1
ATOM 568 N N . ALA A 1 80 ? 15.809 12.752 -66.369 1.00 40.94 80 ALA A N 1
ATOM 569 C CA . ALA A 1 80 ? 17.212 13.193 -66.282 1.00 40.94 80 ALA A CA 1
ATOM 570 C C . ALA A 1 80 ? 17.945 12.568 -65.086 1.00 40.94 80 ALA A C 1
ATOM 572 O O . ALA A 1 80 ? 17.586 12.815 -63.938 1.00 40.94 80 ALA A O 1
ATOM 573 N N . GLY A 1 81 ? 18.991 11.782 -65.372 1.00 50.44 81 GLY A N 1
ATOM 574 C CA . GLY A 1 81 ? 19.798 11.077 -64.373 1.00 50.44 81 GLY A CA 1
ATOM 575 C C . GLY A 1 81 ? 20.358 12.023 -63.309 1.00 50.44 81 GLY A C 1
ATOM 576 O O . GLY A 1 81 ? 21.196 12.880 -63.597 1.00 50.44 81 GLY A O 1
ATOM 577 N N . ALA A 1 82 ? 19.886 11.865 -62.074 1.00 49.19 82 ALA A N 1
ATOM 578 C CA . ALA A 1 82 ? 20.288 12.671 -60.930 1.00 49.19 82 ALA A CA 1
ATOM 579 C C . ALA A 1 82 ? 21.138 11.828 -59.970 1.00 49.19 82 ALA A C 1
ATOM 581 O O . ALA A 1 82 ? 20.646 10.925 -59.297 1.00 49.19 82 ALA A O 1
ATOM 582 N N . ALA A 1 83 ? 22.430 12.151 -59.881 1.00 51.50 83 ALA A N 1
ATOM 583 C CA . ALA A 1 83 ? 23.404 11.369 -59.119 1.00 51.50 83 ALA A CA 1
ATOM 584 C C . ALA A 1 83 ? 23.284 11.488 -57.580 1.00 51.50 83 ALA A C 1
ATOM 586 O O . ALA A 1 83 ? 23.927 10.720 -56.879 1.00 51.50 83 ALA A O 1
ATOM 587 N N . ALA A 1 84 ? 22.480 12.406 -57.032 1.00 57.97 84 ALA A N 1
ATOM 588 C CA . ALA A 1 84 ? 22.057 12.421 -55.624 1.00 57.97 84 ALA A CA 1
ATOM 589 C C . ALA A 1 84 ? 21.020 13.535 -55.402 1.00 57.97 84 ALA A C 1
ATOM 591 O O . ALA A 1 84 ? 21.238 14.669 -55.832 1.00 57.97 84 ALA A O 1
ATOM 592 N N . VAL A 1 85 ? 19.924 13.258 -54.691 1.00 60.44 85 VAL A N 1
ATOM 593 C CA . VAL A 1 85 ? 18.877 14.253 -54.385 1.00 60.44 85 VAL A CA 1
ATOM 594 C C . VAL A 1 85 ? 18.736 14.424 -52.872 1.00 60.44 85 VAL A C 1
ATOM 596 O O . VAL A 1 85 ? 18.520 13.455 -52.152 1.00 60.44 85 VAL A O 1
ATOM 599 N N . THR A 1 86 ? 18.833 15.661 -52.366 1.00 62.78 86 THR A N 1
ATOM 600 C CA . THR A 1 86 ? 18.540 15.991 -50.957 1.00 62.78 86 THR A CA 1
ATOM 601 C C . THR A 1 86 ? 17.462 17.068 -50.885 1.00 62.78 86 THR A C 1
ATOM 603 O O . THR A 1 86 ? 17.683 18.190 -51.338 1.00 62.78 86 THR A O 1
ATOM 606 N N . LEU A 1 87 ? 16.302 16.749 -50.302 1.00 62.97 87 LEU A N 1
ATOM 607 C CA . LEU A 1 87 ? 15.163 17.670 -50.182 1.00 62.97 87 LEU A CA 1
ATOM 608 C C . LEU A 1 87 ? 14.716 17.809 -48.725 1.00 62.97 87 LEU A C 1
ATOM 610 O O . LEU A 1 87 ? 14.536 16.821 -48.010 1.00 62.97 87 LEU A O 1
ATOM 614 N N . LYS A 1 88 ? 14.473 19.053 -48.297 1.00 61.09 88 LYS A N 1
ATOM 615 C CA . LYS A 1 88 ? 13.984 19.380 -46.952 1.00 61.09 88 LYS A CA 1
ATOM 616 C C . LYS A 1 88 ? 12.811 20.354 -47.027 1.00 61.09 88 LYS A C 1
ATOM 618 O O . LYS A 1 88 ? 12.983 21.479 -47.490 1.00 61.09 88 LYS A O 1
ATOM 623 N N . ALA A 1 89 ? 11.643 19.948 -46.528 1.00 59.16 89 ALA A N 1
ATOM 624 C CA . ALA A 1 89 ? 10.458 20.805 -46.443 1.00 59.16 89 ALA A CA 1
ATOM 625 C C . ALA A 1 89 ? 9.912 20.867 -45.014 1.00 59.16 89 ALA A C 1
ATOM 627 O O . ALA A 1 89 ? 9.975 19.898 -44.263 1.00 59.16 89 ALA A O 1
ATOM 628 N N . ALA A 1 90 ? 9.331 22.006 -44.635 1.00 51.28 90 ALA A N 1
ATOM 629 C CA . ALA A 1 90 ? 8.800 22.186 -43.282 1.00 51.28 90 ALA A CA 1
ATOM 630 C C . ALA A 1 90 ? 7.489 21.417 -43.034 1.00 51.28 90 ALA A C 1
ATOM 632 O O . ALA A 1 90 ? 7.223 21.020 -41.903 1.00 51.28 90 ALA A O 1
ATOM 633 N N . ARG A 1 91 ? 6.653 21.214 -44.065 1.00 57.22 91 ARG A N 1
ATOM 634 C CA . ARG A 1 91 ? 5.373 20.493 -43.933 1.00 57.22 91 ARG A CA 1
ATOM 635 C C . ARG A 1 91 ? 5.297 19.237 -44.791 1.00 57.22 91 ARG A C 1
ATOM 637 O O . ARG A 1 91 ? 5.027 18.172 -44.247 1.00 57.22 91 ARG A O 1
ATOM 644 N N . ARG A 1 92 ? 5.508 19.348 -46.106 1.00 59.59 92 ARG A N 1
ATOM 645 C CA . ARG A 1 92 ? 5.218 18.250 -47.042 1.00 59.59 92 ARG A CA 1
ATOM 646 C C . ARG A 1 92 ? 6.235 18.138 -48.178 1.00 59.59 92 ARG A C 1
ATOM 648 O O . ARG A 1 92 ? 6.579 19.156 -48.775 1.00 59.59 92 ARG A O 1
ATOM 655 N N . ILE A 1 93 ? 6.648 16.909 -48.493 1.00 63.91 93 ILE A N 1
ATOM 656 C CA . ILE A 1 93 ? 7.331 16.550 -49.748 1.00 63.91 93 ILE A CA 1
ATOM 657 C C . ILE A 1 93 ? 6.460 15.547 -50.512 1.00 63.91 93 ILE A C 1
ATOM 659 O O . ILE A 1 93 ? 5.984 14.577 -49.915 1.00 63.91 93 ILE A O 1
ATOM 663 N N . VAL A 1 94 ? 6.281 15.791 -51.812 1.00 61.25 94 VAL A N 1
ATOM 664 C CA . VAL A 1 94 ? 5.771 14.816 -52.787 1.00 61.25 94 VAL A CA 1
ATOM 665 C C . VAL A 1 94 ? 6.853 14.612 -53.848 1.00 61.25 94 VAL A C 1
ATOM 667 O O . VAL A 1 94 ? 7.252 15.582 -54.491 1.00 61.25 94 VAL A O 1
ATOM 670 N N . ALA A 1 95 ? 7.367 13.393 -53.991 1.00 62.06 95 ALA A N 1
ATOM 671 C CA . ALA A 1 95 ? 8.407 13.073 -54.969 1.00 62.06 95 ALA A CA 1
ATOM 672 C C . ALA A 1 95 ? 7.995 11.855 -55.799 1.00 62.06 95 ALA A C 1
ATOM 674 O O . ALA A 1 95 ? 7.688 10.820 -55.211 1.00 62.06 95 ALA A O 1
ATOM 675 N N . GLY A 1 96 ? 7.994 11.985 -57.125 1.00 57.25 96 GLY A N 1
ATOM 676 C CA . GLY A 1 96 ? 8.025 10.847 -58.046 1.00 57.25 96 GLY A CA 1
ATOM 677 C C . GLY A 1 96 ? 9.348 10.871 -58.790 1.00 57.25 96 GLY A C 1
ATOM 678 O O . GLY A 1 96 ? 9.752 11.937 -59.243 1.00 57.25 96 GLY A O 1
ATOM 679 N N . MET A 1 97 ? 10.087 9.764 -58.804 1.00 59.06 97 MET A N 1
ATOM 680 C CA . MET A 1 97 ? 11.416 9.673 -59.414 1.00 59.06 97 MET A CA 1
ATOM 681 C C . MET A 1 97 ? 11.448 8.463 -60.348 1.00 59.06 97 MET A C 1
ATOM 683 O O . MET A 1 97 ? 11.999 7.417 -60.000 1.00 59.06 97 MET A O 1
ATOM 687 N N . ASP A 1 98 ? 10.862 8.635 -61.532 1.00 52.69 98 ASP A N 1
ATOM 688 C CA . ASP A 1 98 ? 10.802 7.600 -62.562 1.00 52.69 98 ASP A CA 1
ATOM 689 C C . ASP A 1 98 ? 11.898 7.836 -63.614 1.00 52.69 98 ASP A C 1
ATOM 691 O O . ASP A 1 98 ? 11.923 8.857 -64.310 1.00 52.69 98 ASP A O 1
ATOM 695 N N . GLY A 1 99 ? 12.809 6.868 -63.753 1.00 52.09 99 GLY A N 1
ATOM 696 C CA . GLY A 1 99 ? 13.780 6.815 -64.850 1.00 52.09 99 GLY A CA 1
ATOM 697 C C . GLY A 1 99 ? 15.256 6.852 -64.433 1.00 52.09 99 GLY A C 1
ATOM 698 O O . GLY A 1 99 ? 15.729 7.789 -63.802 1.00 52.09 99 GLY A O 1
ATOM 699 N N . ALA A 1 100 ? 15.979 5.813 -64.865 1.00 50.00 100 ALA A N 1
ATOM 700 C CA . ALA A 1 100 ? 17.434 5.634 -64.952 1.00 50.00 100 ALA A CA 1
ATOM 701 C C . ALA A 1 100 ? 18.340 6.391 -63.942 1.00 50.00 100 ALA A C 1
ATOM 703 O O . ALA A 1 100 ? 18.710 7.550 -64.133 1.00 50.00 100 ALA A O 1
ATOM 704 N N . ALA A 1 101 ? 18.846 5.609 -62.975 1.00 52.00 101 ALA A N 1
ATOM 705 C CA . ALA A 1 101 ? 19.994 5.861 -62.092 1.00 52.00 101 ALA A CA 1
ATOM 706 C C . ALA A 1 101 ? 19.834 6.950 -61.009 1.00 52.00 101 ALA A C 1
ATOM 708 O O . ALA A 1 101 ? 20.607 7.907 -60.951 1.00 52.00 101 ALA A O 1
ATOM 709 N N . VAL A 1 102 ? 18.903 6.748 -60.069 1.00 52.38 102 VAL A N 1
ATOM 710 C CA . VAL A 1 102 ? 18.982 7.391 -58.745 1.00 52.38 102 VAL A CA 1
ATOM 711 C C . VAL A 1 102 ? 20.004 6.634 -57.892 1.00 52.38 102 VAL A C 1
ATOM 713 O O . VAL A 1 102 ? 19.755 5.503 -57.491 1.00 52.38 102 VAL A O 1
ATOM 716 N N . VAL A 1 103 ? 21.155 7.253 -57.615 1.00 51.62 103 VAL A N 1
ATOM 717 C CA . VAL A 1 103 ? 22.221 6.646 -56.786 1.00 51.62 103 VAL A CA 1
ATOM 718 C C . VAL A 1 103 ? 21.958 6.857 -55.288 1.00 51.62 103 VAL A C 1
ATOM 720 O O . VAL A 1 103 ? 22.217 5.966 -54.482 1.00 51.62 103 VAL A O 1
ATOM 723 N N . ALA A 1 104 ? 21.405 8.016 -54.899 1.00 54.59 104 ALA A N 1
ATOM 724 C CA . ALA A 1 104 ? 20.988 8.276 -53.519 1.00 54.59 104 ALA A CA 1
ATOM 725 C C . ALA A 1 104 ? 19.878 9.340 -53.394 1.00 54.59 104 ALA A C 1
ATOM 727 O O . ALA A 1 104 ? 19.918 10.372 -54.071 1.00 54.59 104 ALA A O 1
ATOM 728 N N . ALA A 1 105 ? 18.929 9.139 -52.472 1.00 60.22 105 ALA A N 1
ATOM 729 C CA . ALA A 1 105 ? 17.865 10.103 -52.160 1.00 60.22 105 ALA A CA 1
ATOM 730 C C . ALA A 1 105 ? 17.702 10.310 -50.643 1.00 60.22 105 ALA A C 1
ATOM 732 O O . ALA A 1 105 ? 17.416 9.363 -49.918 1.00 60.22 105 ALA A O 1
ATOM 733 N N . ASN A 1 106 ? 17.839 11.554 -50.164 1.00 64.50 106 ASN A N 1
ATOM 734 C CA . ASN A 1 106 ? 17.655 11.949 -48.761 1.00 64.50 106 ASN A CA 1
ATOM 735 C C . ASN A 1 106 ? 16.489 12.943 -48.614 1.00 64.50 106 ASN A C 1
ATOM 737 O O . ASN A 1 106 ? 16.606 14.115 -48.983 1.00 64.50 106 ASN A O 1
ATOM 741 N N . LEU A 1 107 ? 15.359 12.495 -48.059 1.00 65.00 107 LEU A N 1
ATOM 742 C CA . LEU A 1 107 ? 14.117 13.277 -47.964 1.00 65.00 107 LEU A CA 1
ATOM 743 C C . LEU A 1 107 ? 13.713 13.515 -46.501 1.00 65.00 107 LEU A C 1
ATOM 745 O O . LEU A 1 107 ? 13.637 12.577 -45.706 1.00 65.00 107 LEU A O 1
ATOM 749 N N . THR A 1 108 ? 13.429 14.768 -46.127 1.00 63.41 108 THR A N 1
ATOM 750 C CA . THR A 1 108 ? 12.983 15.122 -44.763 1.00 63.41 108 THR A CA 1
ATOM 751 C C . THR A 1 108 ? 11.805 16.101 -44.772 1.00 63.41 108 THR A C 1
ATOM 753 O O . THR A 1 108 ? 11.928 17.221 -45.275 1.00 63.41 108 THR A O 1
ATOM 756 N N . ALA A 1 109 ? 10.673 15.707 -44.175 1.00 60.97 109 ALA A N 1
ATOM 757 C CA . ALA A 1 109 ? 9.473 16.545 -44.041 1.00 60.97 109 ALA A CA 1
ATOM 758 C C . ALA A 1 109 ? 8.617 16.170 -42.822 1.00 60.97 109 ALA A C 1
ATOM 760 O O . ALA A 1 109 ? 8.786 15.103 -42.249 1.00 60.97 109 ALA A O 1
ATOM 761 N N . ALA A 1 110 ? 7.649 17.011 -42.433 1.00 55.47 110 ALA A N 1
ATOM 762 C CA . ALA A 1 110 ? 6.672 16.597 -41.422 1.00 55.47 110 ALA A CA 1
ATOM 763 C C . ALA A 1 110 ? 5.809 15.428 -41.937 1.00 55.47 110 ALA A C 1
ATOM 765 O O . ALA A 1 110 ? 5.607 14.469 -41.201 1.00 55.47 110 ALA A O 1
ATOM 766 N N . ARG A 1 111 ? 5.384 15.469 -43.208 1.00 53.50 111 ARG A N 1
ATOM 767 C CA . ARG A 1 111 ? 4.697 14.384 -43.930 1.00 53.50 111 ARG A CA 1
ATOM 768 C C . ARG A 1 111 ? 5.370 14.125 -45.282 1.00 53.50 111 ARG A C 1
ATOM 770 O O . ARG A 1 111 ? 5.645 15.079 -46.012 1.00 53.50 111 ARG A O 1
ATOM 777 N N . LEU A 1 112 ? 5.596 12.858 -45.630 1.00 60.41 112 LEU A N 1
ATOM 778 C CA . LEU A 1 112 ? 6.301 12.459 -46.853 1.00 60.41 112 LEU A CA 1
ATOM 779 C C . LEU A 1 112 ? 5.462 11.488 -47.696 1.00 60.41 112 LEU A C 1
ATOM 781 O O . LEU A 1 112 ? 4.949 10.498 -47.177 1.00 60.41 112 LEU A O 1
ATOM 785 N N . ILE A 1 113 ? 5.334 11.780 -48.992 1.00 60.25 113 ILE A N 1
ATOM 786 C CA . ILE A 1 113 ? 4.687 10.915 -49.987 1.00 60.25 113 ILE A CA 1
ATOM 787 C C . ILE A 1 113 ? 5.696 10.715 -51.123 1.00 60.25 113 ILE A C 1
ATOM 789 O O . ILE A 1 113 ? 6.005 11.669 -51.834 1.00 60.25 113 ILE A O 1
ATOM 793 N N . ALA A 1 114 ? 6.243 9.510 -51.268 1.00 60.16 114 ALA A N 1
ATOM 794 C CA . ALA A 1 114 ? 7.104 9.155 -52.394 1.00 60.16 114 ALA A CA 1
ATOM 795 C C . ALA A 1 114 ? 6.332 8.209 -53.321 1.00 60.16 114 ALA A C 1
ATOM 797 O O . ALA A 1 114 ? 6.031 7.079 -52.942 1.00 60.16 114 ALA A O 1
ATOM 798 N N . ALA A 1 115 ? 5.962 8.683 -54.505 1.00 50.34 115 ALA A N 1
ATOM 799 C CA . ALA A 1 115 ? 5.260 7.892 -55.506 1.00 50.34 115 ALA A CA 1
ATOM 800 C C . ALA A 1 115 ? 6.288 7.373 -56.517 1.00 50.34 115 ALA A C 1
ATOM 802 O O . ALA A 1 115 ? 6.583 8.069 -57.475 1.00 50.34 115 ALA A O 1
ATOM 803 N N . GLY A 1 116 ? 6.857 6.191 -56.263 1.00 55.97 116 GLY A N 1
ATOM 804 C CA . GLY A 1 116 ? 7.808 5.537 -57.168 1.00 55.97 116 GLY A CA 1
ATOM 805 C C . GLY A 1 116 ? 9.225 6.106 -57.078 1.00 55.97 116 GLY A C 1
ATOM 806 O O . GLY A 1 116 ? 9.492 7.242 -57.464 1.00 55.97 116 GLY A O 1
ATOM 807 N N . ILE A 1 117 ? 10.151 5.320 -56.530 1.00 55.50 117 ILE A N 1
ATOM 808 C CA . ILE A 1 117 ? 11.587 5.488 -56.791 1.00 55.50 117 ILE A CA 1
ATOM 809 C C . ILE A 1 117 ? 12.002 4.268 -57.610 1.00 55.50 117 ILE A C 1
ATOM 811 O O . ILE A 1 117 ? 12.076 3.176 -57.048 1.00 55.50 117 ILE A O 1
ATOM 815 N N . ASP A 1 118 ? 12.231 4.458 -58.911 1.00 54.69 118 ASP A N 1
ATOM 816 C CA . ASP A 1 118 ? 12.646 3.417 -59.862 1.00 54.69 118 ASP A CA 1
ATOM 817 C C . ASP A 1 118 ? 14.179 3.432 -60.037 1.00 54.69 118 ASP A C 1
ATOM 819 O O . ASP A 1 118 ? 14.746 4.200 -60.821 1.00 54.69 118 ASP A O 1
ATOM 823 N N . GLY A 1 119 ? 14.886 2.592 -59.276 1.00 51.22 119 GLY A N 1
ATOM 824 C CA . GLY A 1 119 ? 16.349 2.491 -59.297 1.00 51.22 119 GLY A CA 1
ATOM 825 C C . GLY A 1 119 ? 16.847 1.247 -60.036 1.00 51.22 119 GLY A C 1
ATOM 826 O O . GLY A 1 119 ? 16.873 0.153 -59.479 1.00 51.22 119 GLY A O 1
ATOM 827 N N . SER A 1 120 ? 17.316 1.384 -61.279 1.00 48.97 120 SER A N 1
ATOM 828 C CA . SER A 1 120 ? 17.913 0.265 -62.038 1.00 48.97 120 SER A CA 1
ATOM 829 C C . SER A 1 120 ? 19.360 -0.082 -61.632 1.00 48.97 120 SER A C 1
ATOM 831 O O . SER A 1 120 ? 19.923 -1.039 -62.152 1.00 48.97 120 SER A O 1
ATOM 833 N N . ALA A 1 121 ? 19.984 0.692 -60.738 1.00 50.06 121 ALA A N 1
ATOM 834 C CA . ALA A 1 121 ? 21.342 0.489 -60.222 1.00 50.06 121 ALA A CA 1
ATOM 835 C C . ALA A 1 121 ? 21.375 0.790 -58.713 1.00 50.06 121 ALA A C 1
ATOM 837 O O . ALA A 1 121 ? 20.496 1.496 -58.227 1.00 50.06 121 ALA A O 1
ATOM 838 N N . ALA A 1 122 ? 22.361 0.237 -57.992 1.00 46.69 122 ALA A N 1
ATOM 839 C CA . ALA A 1 122 ? 22.445 0.266 -56.528 1.00 46.69 122 ALA A CA 1
ATOM 840 C C . ALA A 1 122 ? 22.113 1.647 -55.925 1.00 46.69 122 ALA A C 1
ATOM 842 O O . ALA A 1 122 ? 22.771 2.635 -56.256 1.00 46.69 122 ALA A O 1
ATOM 843 N N . ALA A 1 123 ? 21.099 1.699 -55.056 1.00 52.50 123 ALA A N 1
ATOM 844 C CA . ALA A 1 123 ? 20.532 2.941 -54.532 1.00 52.50 123 ALA A CA 1
ATOM 845 C C . ALA A 1 123 ? 20.519 2.960 -52.993 1.00 52.50 123 ALA A C 1
ATOM 847 O O . ALA A 1 123 ? 20.038 2.019 -52.353 1.00 52.50 123 ALA A O 1
ATOM 848 N N . GLU A 1 124 ? 20.992 4.056 -52.389 1.00 56.47 124 GLU A N 1
ATOM 849 C CA . GLU A 1 124 ? 20.774 4.355 -50.964 1.00 56.47 124 GLU A CA 1
ATOM 850 C C . GLU A 1 124 ? 19.621 5.357 -50.790 1.00 56.47 124 GLU A C 1
ATOM 852 O O . GLU A 1 124 ? 19.701 6.514 -51.211 1.00 56.47 124 GLU A O 1
ATOM 857 N N . VAL A 1 125 ? 18.533 4.936 -50.141 1.00 56.25 125 VAL A N 1
ATOM 858 C CA . VAL A 1 125 ? 17.343 5.777 -49.926 1.00 56.25 125 VAL A CA 1
ATOM 859 C C . VAL A 1 125 ? 17.147 6.040 -48.431 1.00 56.25 125 VAL A C 1
ATOM 861 O O . VAL A 1 125 ? 16.812 5.146 -47.651 1.00 56.25 125 VAL A O 1
ATOM 864 N N . GLY A 1 126 ? 17.335 7.295 -48.023 1.00 56.91 126 GLY A N 1
ATOM 865 C CA . GLY A 1 126 ? 17.100 7.792 -46.669 1.00 56.91 126 GLY A CA 1
ATOM 866 C C . GLY A 1 126 ? 15.840 8.654 -46.593 1.00 56.91 126 GLY A C 1
ATOM 867 O O . GLY A 1 126 ? 15.763 9.725 -47.197 1.00 56.91 126 GLY A O 1
ATOM 868 N N . MET A 1 127 ? 14.846 8.236 -45.806 1.00 61.59 127 MET A N 1
ATOM 869 C CA . MET A 1 127 ? 13.601 8.993 -45.622 1.00 61.59 127 MET A CA 1
ATOM 870 C C . MET A 1 127 ? 13.271 9.156 -44.136 1.00 61.59 127 MET A C 1
ATOM 872 O O . MET A 1 127 ? 13.248 8.192 -43.370 1.00 61.59 127 MET A O 1
ATOM 876 N N . SER A 1 128 ? 12.977 10.389 -43.723 1.00 59.12 128 SER A N 1
ATOM 877 C CA . SER A 1 128 ? 12.600 10.722 -42.345 1.00 59.12 128 SER A CA 1
ATOM 878 C C . SER A 1 128 ? 11.361 11.614 -42.330 1.00 59.12 128 SER A C 1
ATOM 880 O O . SER A 1 128 ? 11.324 12.639 -43.023 1.00 59.12 128 SER A O 1
ATOM 882 N N . ALA A 1 129 ? 10.342 11.229 -41.553 1.00 59.16 129 ALA A N 1
ATOM 883 C CA . ALA A 1 129 ? 9.122 12.020 -41.416 1.00 59.16 129 ALA A CA 1
ATOM 884 C C . ALA A 1 129 ? 8.517 11.985 -40.009 1.00 59.16 129 ALA A C 1
ATOM 886 O O . ALA A 1 129 ? 8.488 10.950 -39.354 1.00 59.16 129 ALA A O 1
ATOM 887 N N . ALA A 1 130 ? 7.984 13.124 -39.559 1.00 49.72 130 ALA A N 1
ATOM 888 C CA . ALA A 1 130 ? 7.449 13.271 -38.204 1.00 49.72 130 ALA A CA 1
ATOM 889 C C . ALA A 1 130 ? 6.052 12.655 -38.013 1.00 49.72 130 ALA A C 1
ATOM 891 O O . ALA A 1 130 ? 5.747 12.198 -36.920 1.00 49.72 130 ALA A O 1
ATOM 892 N N . THR A 1 131 ? 5.196 12.658 -39.042 1.00 52.72 131 THR A N 1
ATOM 893 C CA . THR A 1 131 ? 3.801 12.179 -38.945 1.00 52.72 131 THR A CA 1
ATOM 894 C C . THR A 1 131 ? 3.481 10.993 -39.846 1.00 52.72 131 THR A C 1
ATOM 896 O O . THR A 1 131 ? 2.521 10.285 -39.563 1.00 52.72 131 THR A O 1
ATOM 899 N N . GLY A 1 132 ? 4.268 10.745 -40.901 1.00 57.47 132 GLY A N 1
ATOM 900 C CA . GLY A 1 132 ? 4.199 9.486 -41.643 1.00 57.47 132 GLY A CA 1
ATOM 901 C C . GLY A 1 132 ? 4.865 9.475 -43.018 1.00 57.47 132 GLY A C 1
ATOM 902 O O . GLY A 1 132 ? 5.137 10.530 -43.606 1.00 57.47 132 GLY A O 1
ATOM 903 N N . ILE A 1 133 ? 5.122 8.255 -43.504 1.00 57.69 133 ILE A N 1
ATOM 904 C CA . ILE A 1 133 ? 5.711 7.933 -44.814 1.00 57.69 133 ILE A CA 1
ATOM 905 C C . ILE A 1 133 ? 4.764 6.988 -45.571 1.00 57.69 133 ILE A C 1
ATOM 907 O O . ILE A 1 133 ? 4.292 6.002 -45.006 1.00 57.69 133 ILE A O 1
ATOM 911 N N . SER A 1 134 ? 4.523 7.289 -46.848 1.00 59.81 134 SER A N 1
ATOM 912 C CA . SER A 1 134 ? 3.942 6.372 -47.839 1.00 59.81 134 SER A CA 1
ATOM 913 C C . SER A 1 134 ? 4.910 6.304 -49.015 1.00 59.81 134 SER A C 1
ATOM 915 O O . SER A 1 134 ? 5.220 7.358 -49.580 1.00 59.81 134 SER A O 1
ATOM 917 N N . ALA A 1 135 ? 5.423 5.115 -49.338 1.00 56.28 135 ALA A N 1
ATOM 918 C CA . ALA A 1 135 ? 6.464 4.951 -50.351 1.00 56.28 135 ALA A CA 1
ATOM 919 C C . ALA A 1 135 ? 6.285 3.666 -51.169 1.00 56.28 135 ALA A C 1
ATOM 921 O O . ALA A 1 135 ? 6.056 2.608 -50.599 1.00 56.28 135 ALA A O 1
ATOM 922 N N . THR A 1 136 ? 6.473 3.755 -52.483 1.00 55.72 136 THR A N 1
ATOM 923 C CA . THR A 1 136 ? 6.639 2.592 -53.371 1.00 55.72 136 THR A CA 1
ATOM 924 C C . THR A 1 136 ? 8.059 2.625 -53.927 1.00 55.72 136 THR A C 1
ATOM 926 O O . THR A 1 136 ? 8.463 3.648 -54.487 1.00 55.72 136 THR A O 1
ATOM 929 N N . ILE A 1 137 ? 8.829 1.550 -53.736 1.00 56.78 137 ILE A N 1
ATOM 930 C CA . ILE A 1 137 ? 10.242 1.472 -54.135 1.00 56.78 137 ILE A CA 1
ATOM 931 C C . ILE A 1 137 ? 10.418 0.293 -55.098 1.00 56.78 137 ILE A C 1
ATOM 933 O O . ILE A 1 137 ? 10.157 -0.855 -54.742 1.00 56.78 137 ILE A O 1
ATOM 937 N N . TYR A 1 138 ? 10.900 0.579 -56.302 1.00 54.25 138 TYR A N 1
ATOM 938 C CA . TYR A 1 138 ? 11.195 -0.408 -57.336 1.00 54.25 138 TYR A CA 1
ATOM 939 C C . TYR A 1 138 ? 12.707 -0.436 -57.575 1.00 54.25 138 TYR A C 1
ATOM 941 O O . TYR A 1 138 ? 13.315 0.599 -57.860 1.00 54.25 138 TYR A O 1
ATOM 949 N N . ALA A 1 139 ? 13.345 -1.602 -57.445 1.00 51.72 139 ALA A N 1
ATOM 950 C CA . ALA A 1 139 ? 14.794 -1.691 -57.617 1.00 51.72 139 ALA A CA 1
ATOM 951 C C . ALA A 1 139 ? 15.260 -2.925 -58.399 1.00 51.72 139 ALA A C 1
ATOM 953 O O . ALA A 1 139 ? 14.917 -4.066 -58.093 1.00 51.72 139 ALA A O 1
ATOM 954 N N . GLY A 1 140 ? 16.117 -2.682 -59.394 1.00 45.53 140 GLY A N 1
ATOM 955 C CA . GLY A 1 140 ? 16.781 -3.712 -60.203 1.00 45.53 140 GLY A CA 1
ATOM 956 C C . GLY A 1 140 ? 18.134 -4.185 -59.649 1.00 45.53 140 GLY A C 1
ATOM 957 O O . GLY A 1 140 ? 18.854 -4.889 -60.350 1.00 45.53 140 GLY A O 1
ATOM 958 N N . GLY A 1 141 ? 18.519 -3.774 -58.433 1.00 49.25 141 GLY A N 1
ATOM 959 C CA . GLY A 1 141 ? 19.805 -4.093 -57.795 1.00 49.25 141 GLY A CA 1
ATOM 960 C C . GLY A 1 141 ? 19.831 -3.767 -56.293 1.00 49.25 141 GLY A C 1
ATOM 961 O O . GLY A 1 141 ? 18.790 -3.480 -55.713 1.00 49.25 141 GLY A O 1
ATOM 962 N N . TRP A 1 142 ? 21.016 -3.821 -55.665 1.00 41.78 142 TRP A N 1
ATOM 963 C CA . TRP A 1 142 ? 21.230 -3.644 -54.212 1.00 41.78 142 TRP A CA 1
ATOM 964 C C . TRP A 1 142 ? 20.570 -2.357 -53.669 1.00 41.78 142 TRP A C 1
ATOM 966 O O . TRP A 1 142 ? 20.879 -1.263 -54.142 1.00 41.78 142 TRP A O 1
ATOM 976 N N . VAL A 1 143 ? 19.695 -2.470 -52.663 1.00 49.50 143 VAL A N 1
ATOM 977 C CA . VAL A 1 143 ? 19.060 -1.316 -51.995 1.00 49.50 143 VAL A CA 1
ATOM 978 C C . VAL A 1 143 ? 19.430 -1.297 -50.522 1.00 49.50 143 VAL A C 1
ATOM 980 O O . VAL A 1 143 ? 19.233 -2.297 -49.838 1.00 49.50 143 VAL A O 1
ATOM 983 N N . GLY A 1 144 ? 19.891 -0.139 -50.039 1.00 49.53 144 GLY A N 1
ATOM 984 C CA . GLY A 1 144 ? 19.930 0.205 -48.619 1.00 49.53 144 GLY A CA 1
ATOM 985 C C . GLY A 1 144 ? 18.854 1.246 -48.307 1.00 49.53 144 GLY A C 1
ATOM 986 O O . GLY A 1 144 ? 19.017 2.422 -48.633 1.00 49.53 144 GLY A O 1
ATOM 987 N N . ALA A 1 145 ? 17.747 0.833 -47.684 1.00 50.12 145 ALA A N 1
ATOM 988 C CA . ALA A 1 145 ? 16.665 1.740 -47.288 1.00 50.12 145 ALA A CA 1
ATOM 989 C C . ALA A 1 145 ? 16.696 2.008 -45.776 1.00 50.12 145 ALA A C 1
ATOM 991 O O . ALA A 1 145 ? 16.683 1.071 -44.974 1.00 50.12 145 ALA A O 1
ATOM 992 N N . ARG A 1 146 ? 16.701 3.289 -45.381 1.00 50.84 146 ARG A N 1
ATOM 993 C CA . ARG A 1 146 ? 16.597 3.729 -43.979 1.00 50.84 146 ARG A CA 1
ATOM 994 C C . ARG A 1 146 ? 15.370 4.620 -43.804 1.00 50.84 146 ARG A C 1
ATOM 996 O O . ARG A 1 146 ? 15.408 5.806 -44.132 1.00 50.84 146 ARG A O 1
ATOM 1003 N N . LEU A 1 147 ? 14.297 4.048 -43.257 1.00 56.12 147 LEU A N 1
ATOM 1004 C CA . LEU A 1 147 ? 13.026 4.740 -43.012 1.00 56.12 147 LEU A CA 1
ATOM 1005 C C . LEU A 1 147 ? 12.845 4.989 -41.506 1.00 56.12 147 LEU A C 1
ATOM 1007 O O . LEU A 1 147 ? 12.972 4.060 -40.708 1.00 56.12 147 LEU A O 1
ATOM 1011 N N . LEU A 1 148 ? 12.570 6.240 -41.114 1.00 53.56 148 LEU A N 1
ATOM 1012 C CA . LEU A 1 148 ? 12.420 6.651 -39.707 1.00 53.56 148 LEU A CA 1
ATOM 1013 C C . LEU A 1 148 ? 11.147 7.498 -39.468 1.00 53.56 148 LEU A C 1
ATOM 1015 O O . LEU A 1 148 ? 11.256 8.728 -39.428 1.00 53.56 148 LEU A O 1
ATOM 1019 N N . PRO A 1 149 ? 9.948 6.901 -39.316 1.00 53.12 149 PRO A N 1
ATOM 1020 C CA . PRO A 1 149 ? 8.748 7.648 -38.935 1.00 53.12 149 PRO A CA 1
ATOM 1021 C C . PRO A 1 149 ? 8.149 7.294 -37.566 1.00 53.12 149 PRO A C 1
ATOM 1023 O O . PRO A 1 149 ? 8.393 6.223 -37.015 1.00 53.12 149 PRO A O 1
ATOM 1026 N N . ALA A 1 150 ? 7.286 8.194 -37.072 1.00 40.44 150 ALA A N 1
ATOM 1027 C CA . ALA A 1 150 ? 6.424 7.987 -35.899 1.00 40.44 150 ALA A CA 1
ATOM 1028 C C . ALA A 1 150 ? 5.054 7.329 -36.210 1.00 40.44 150 ALA A C 1
ATOM 1030 O O . ALA A 1 150 ? 4.293 7.099 -35.275 1.00 40.44 150 ALA A O 1
ATOM 1031 N N . ALA A 1 151 ? 4.737 7.068 -37.492 1.00 41.44 151 ALA A N 1
ATOM 1032 C CA . ALA A 1 151 ? 3.621 6.242 -37.996 1.00 41.44 151 ALA A CA 1
ATOM 1033 C C . ALA A 1 151 ? 3.919 5.793 -39.445 1.00 41.44 151 ALA A C 1
ATOM 1035 O O . ALA A 1 151 ? 4.333 6.619 -40.262 1.00 41.44 151 ALA A O 1
ATOM 1036 N N . PHE A 1 152 ? 3.754 4.511 -39.785 1.00 50.66 152 PHE A N 1
ATOM 1037 C CA . PHE A 1 152 ? 4.014 3.975 -41.136 1.00 50.66 152 PHE A CA 1
ATOM 1038 C C . PHE A 1 152 ? 2.699 3.546 -41.798 1.00 50.66 152 PHE A C 1
ATOM 1040 O O . PHE A 1 152 ? 1.840 3.021 -41.102 1.00 50.66 152 PHE A O 1
ATOM 1047 N N . ILE A 1 153 ? 2.502 3.810 -43.100 1.00 46.34 153 ILE A N 1
ATOM 1048 C CA . ILE A 1 153 ? 1.197 3.572 -43.755 1.00 46.34 153 ILE A CA 1
ATOM 1049 C C . ILE A 1 153 ? 1.231 2.431 -44.780 1.00 46.34 153 ILE A C 1
ATOM 1051 O O . ILE A 1 153 ? 0.310 1.635 -44.734 1.00 46.34 153 ILE A O 1
ATOM 1055 N N . ASN A 1 154 ? 2.233 2.328 -45.667 1.00 47.31 154 ASN A N 1
ATOM 1056 C CA . ASN A 1 154 ? 2.450 1.186 -46.582 1.00 47.31 154 ASN A CA 1
ATOM 1057 C C . ASN A 1 154 ? 3.820 1.308 -47.277 1.00 47.31 154 ASN A C 1
ATOM 1059 O O . ASN A 1 154 ? 4.241 2.429 -47.596 1.00 47.31 154 ASN A O 1
ATOM 1063 N N . ALA A 1 155 ? 4.487 0.174 -47.527 1.00 46.19 155 ALA A N 1
ATOM 1064 C CA . ALA A 1 155 ? 5.623 0.097 -48.444 1.00 46.19 155 ALA A CA 1
ATOM 1065 C C . ALA A 1 155 ? 5.611 -1.187 -49.270 1.00 46.19 155 ALA A C 1
ATOM 1067 O O . ALA A 1 155 ? 5.672 -2.284 -48.716 1.00 46.19 155 ALA A O 1
ATOM 1068 N N . ASP A 1 156 ? 5.628 -1.003 -50.587 1.00 46.91 156 ASP A N 1
ATOM 1069 C CA . ASP A 1 156 ? 5.797 -2.074 -51.561 1.00 46.91 156 ASP A CA 1
ATOM 1070 C C . ASP A 1 156 ? 7.236 -2.019 -52.074 1.00 46.91 156 ASP A C 1
ATOM 1072 O O . ASP A 1 156 ? 7.685 -0.980 -52.576 1.00 46.91 156 ASP A O 1
ATOM 1076 N N . ALA A 1 157 ? 7.966 -3.120 -51.899 1.00 48.47 157 ALA A N 1
ATOM 1077 C CA . ALA A 1 157 ? 9.332 -3.276 -52.379 1.00 48.47 157 ALA A CA 1
ATOM 1078 C C . ALA A 1 157 ? 9.379 -4.427 -53.392 1.00 48.47 157 ALA A C 1
ATOM 1080 O O . ALA A 1 157 ? 9.329 -5.599 -53.015 1.00 48.47 157 ALA A O 1
ATOM 1081 N N . LEU A 1 158 ? 9.486 -4.098 -54.682 1.00 45.34 158 LEU A N 1
ATOM 1082 C CA . LEU A 1 158 ? 9.781 -5.076 -55.733 1.00 45.34 158 LEU A CA 1
ATOM 1083 C C . LEU A 1 158 ? 11.284 -5.058 -56.022 1.00 45.34 158 LEU A C 1
ATOM 1085 O O . LEU A 1 158 ? 11.815 -4.043 -56.479 1.00 45.34 158 LEU A O 1
ATOM 1089 N N . ALA A 1 159 ? 11.962 -6.182 -55.773 1.00 45.97 159 ALA A N 1
ATOM 1090 C CA . ALA A 1 159 ? 13.401 -6.318 -55.980 1.00 45.97 159 ALA A CA 1
ATOM 1091 C C . ALA A 1 159 ? 13.725 -7.533 -56.856 1.00 45.97 159 ALA A C 1
ATOM 1093 O O . ALA A 1 159 ? 13.344 -8.654 -56.532 1.00 45.97 159 ALA A O 1
ATOM 1094 N N . TRP A 1 160 ? 14.489 -7.318 -57.930 1.00 42.91 160 TRP A N 1
ATOM 1095 C CA . TRP A 1 160 ? 15.036 -8.380 -58.785 1.00 42.91 160 TRP A CA 1
ATOM 1096 C C . TRP A 1 160 ? 16.516 -8.603 -58.398 1.00 42.91 160 TRP A C 1
ATOM 1098 O O . TRP A 1 160 ? 17.421 -8.250 -59.150 1.00 42.91 160 TRP A O 1
ATOM 1108 N N . GLY A 1 161 ? 16.783 -9.086 -57.172 1.00 45.84 161 GLY A N 1
ATOM 1109 C CA . GLY A 1 161 ? 18.143 -9.252 -56.618 1.00 45.84 161 GLY A CA 1
ATOM 1110 C C . GLY A 1 161 ? 18.191 -9.483 -55.095 1.00 45.84 161 GLY A C 1
ATOM 1111 O O . GLY A 1 161 ? 17.174 -9.837 -54.501 1.00 45.84 161 GLY A O 1
ATOM 1112 N N . THR A 1 162 ? 19.365 -9.300 -54.466 1.00 44.44 162 THR A N 1
ATOM 1113 C CA . THR A 1 162 ? 19.556 -9.301 -52.996 1.00 44.44 162 THR A CA 1
ATOM 1114 C C . THR A 1 162 ? 19.247 -7.921 -52.407 1.00 44.44 162 THR A C 1
ATOM 1116 O O . THR A 1 162 ? 19.825 -6.924 -52.848 1.00 44.44 162 THR A O 1
ATOM 1119 N N . ALA A 1 163 ? 18.363 -7.852 -51.407 1.00 43.84 163 ALA A N 1
ATOM 1120 C CA . ALA A 1 163 ? 17.942 -6.599 -50.770 1.00 43.84 163 ALA A CA 1
ATOM 1121 C C . ALA A 1 163 ? 18.262 -6.575 -49.264 1.00 43.84 163 ALA A C 1
ATOM 1123 O O . ALA A 1 163 ? 17.894 -7.509 -48.552 1.00 43.84 163 ALA A O 1
ATOM 1124 N N . ASN A 1 164 ? 18.872 -5.477 -48.784 1.00 45.03 164 ASN A N 1
ATOM 1125 C CA . ASN A 1 164 ? 19.144 -5.223 -47.363 1.00 45.03 164 ASN A CA 1
ATOM 1126 C C . ASN A 1 164 ? 18.294 -4.044 -46.856 1.00 45.03 164 ASN A C 1
ATOM 1128 O O . ASN A 1 164 ? 18.606 -2.877 -47.101 1.00 45.03 164 ASN A O 1
ATOM 1132 N N . ALA A 1 165 ? 17.219 -4.321 -46.116 1.00 47.28 165 ALA A N 1
ATOM 1133 C CA . ALA A 1 165 ? 16.302 -3.286 -45.627 1.00 47.28 165 ALA A CA 1
ATOM 1134 C C . ALA A 1 165 ? 16.411 -3.092 -44.106 1.00 47.28 165 ALA A C 1
ATOM 1136 O O . ALA A 1 165 ? 16.278 -4.040 -43.332 1.00 47.28 165 ALA A O 1
ATOM 1137 N N . VAL A 1 166 ? 16.589 -1.846 -43.644 1.00 45.00 166 VAL A N 1
ATOM 1138 C CA . VAL A 1 166 ? 16.533 -1.508 -42.211 1.00 45.00 166 VAL A CA 1
ATOM 1139 C C . VAL A 1 166 ? 15.325 -0.614 -41.951 1.00 45.00 166 VAL A C 1
ATOM 1141 O O . VAL A 1 166 ? 15.336 0.590 -42.219 1.00 45.00 166 VAL A O 1
ATOM 1144 N N . LEU A 1 167 ? 14.280 -1.205 -41.376 1.00 51.31 167 LEU A N 1
ATOM 1145 C CA . LEU A 1 167 ? 12.983 -0.567 -41.162 1.00 51.31 167 LEU A CA 1
ATOM 1146 C C . LEU A 1 167 ? 12.727 -0.400 -39.655 1.00 51.31 167 LEU A C 1
ATOM 1148 O O . LEU A 1 167 ? 12.691 -1.371 -38.900 1.00 51.31 167 LEU A O 1
ATOM 1152 N N . ARG A 1 168 ? 12.554 0.845 -39.190 1.00 45.91 168 ARG A N 1
ATOM 1153 C CA . ARG A 1 168 ? 12.241 1.164 -37.782 1.00 45.91 168 ARG A CA 1
ATOM 1154 C C . ARG A 1 168 ? 10.929 1.940 -37.727 1.00 45.91 168 ARG A C 1
ATOM 1156 O O . ARG A 1 168 ? 10.896 3.064 -38.219 1.00 45.91 168 ARG A O 1
ATOM 1163 N N . THR A 1 169 ? 9.861 1.365 -37.164 1.00 42.62 169 THR A N 1
ATOM 1164 C CA . THR A 1 169 ? 8.527 2.000 -37.195 1.00 42.62 169 THR A CA 1
ATOM 1165 C C . THR A 1 169 ? 7.714 1.783 -35.912 1.00 42.62 169 THR A C 1
ATOM 1167 O O . THR A 1 169 ? 7.919 0.816 -35.182 1.00 42.62 169 THR A O 1
ATOM 1170 N N . THR A 1 170 ? 6.768 2.692 -35.660 1.00 39.50 170 THR A N 1
ATOM 1171 C CA . THR A 1 170 ? 5.673 2.594 -34.675 1.00 39.50 170 THR A CA 1
ATOM 1172 C C . THR A 1 170 ? 4.456 3.326 -35.259 1.00 39.50 170 THR A C 1
ATOM 1174 O O . THR A 1 170 ? 4.691 4.451 -35.672 1.00 39.50 170 THR A O 1
ATOM 1177 N N . PRO A 1 171 ? 3.199 2.831 -35.289 1.00 45.94 171 PRO A N 1
ATOM 1178 C CA . PRO A 1 171 ? 2.726 1.450 -35.208 1.00 45.94 171 PRO A CA 1
ATOM 1179 C C . PRO A 1 171 ? 2.250 0.883 -36.571 1.00 45.94 171 PRO A C 1
ATOM 1181 O O . PRO A 1 171 ? 1.812 1.633 -37.437 1.00 45.94 171 PRO A O 1
ATOM 1184 N N . LEU A 1 172 ? 2.293 -0.454 -36.663 1.00 43.56 172 LEU A N 1
ATOM 1185 C CA . LEU A 1 172 ? 1.837 -1.358 -37.732 1.00 43.56 172 LEU A CA 1
ATOM 1186 C C . LEU A 1 172 ? 2.491 -1.178 -39.116 1.00 43.56 172 LEU A C 1
ATOM 1188 O O . LEU A 1 172 ? 2.481 -0.113 -39.720 1.00 43.56 172 LEU A O 1
ATOM 1192 N N . LEU A 1 173 ? 3.048 -2.276 -39.625 1.00 48.03 173 LEU A N 1
ATOM 1193 C CA . LEU A 1 173 ? 3.705 -2.352 -40.922 1.00 48.03 173 LEU A CA 1
ATOM 1194 C C . LEU A 1 173 ? 3.130 -3.550 -41.696 1.00 48.03 173 LEU A C 1
ATOM 1196 O O . LEU A 1 173 ? 3.176 -4.678 -41.204 1.00 48.03 173 LEU A O 1
ATOM 1200 N N . THR A 1 174 ? 2.604 -3.287 -42.891 1.00 48.56 174 THR A N 1
ATOM 1201 C CA . THR A 1 174 ? 2.306 -4.275 -43.936 1.00 48.56 174 THR A CA 1
ATOM 1202 C C . THR A 1 174 ? 3.358 -4.124 -45.031 1.00 48.56 174 THR A C 1
ATOM 1204 O O . THR A 1 174 ? 3.501 -3.044 -45.605 1.00 48.56 174 THR A O 1
ATOM 1207 N N . THR A 1 175 ? 4.129 -5.183 -45.283 1.00 48.94 175 THR A N 1
ATOM 1208 C CA . THR A 1 175 ? 5.097 -5.236 -46.392 1.00 48.94 175 THR A CA 1
ATOM 1209 C C . THR A 1 175 ? 4.806 -6.434 -47.277 1.00 48.94 175 THR A C 1
ATOM 1211 O O . THR A 1 175 ? 4.753 -7.565 -46.781 1.00 48.94 175 THR A O 1
ATOM 1214 N N . GLU A 1 176 ? 4.687 -6.189 -48.577 1.00 43.03 176 GLU A N 1
ATOM 1215 C CA . GLU A 1 176 ? 4.663 -7.223 -49.607 1.00 43.03 176 GLU A CA 1
ATOM 1216 C C . GLU A 1 176 ? 6.018 -7.237 -50.326 1.00 43.03 176 GLU A C 1
ATOM 1218 O O . GLU A 1 176 ? 6.482 -6.207 -50.823 1.00 43.03 176 GLU A O 1
ATOM 1223 N N . VAL A 1 177 ? 6.683 -8.396 -50.336 1.00 46.81 177 VAL A N 1
ATOM 1224 C CA . VAL A 1 177 ? 7.960 -8.597 -51.035 1.00 46.81 177 VAL A CA 1
ATOM 1225 C C . VAL A 1 177 ? 7.748 -9.627 -52.139 1.00 46.81 177 VAL A C 1
ATOM 1227 O O . VAL A 1 177 ? 7.516 -10.805 -51.862 1.00 46.81 177 VAL A O 1
ATOM 1230 N N . ASN A 1 178 ? 7.843 -9.187 -53.394 1.00 40.94 178 ASN A N 1
ATOM 1231 C CA . ASN A 1 178 ? 7.644 -10.030 -54.573 1.00 40.94 178 ASN A CA 1
ATOM 1232 C C . ASN A 1 178 ? 8.961 -10.173 -55.365 1.00 40.94 178 ASN A C 1
ATOM 1234 O O . ASN A 1 178 ? 9.549 -9.171 -55.771 1.00 40.94 178 ASN A O 1
ATOM 1238 N N . GLY A 1 179 ? 9.397 -11.420 -55.611 1.00 43.09 179 GLY A N 1
ATOM 1239 C CA . GLY A 1 179 ? 10.384 -11.764 -56.655 1.00 43.09 179 GLY A CA 1
ATOM 1240 C C . GLY A 1 179 ? 11.888 -11.708 -56.325 1.00 43.09 179 GLY A C 1
ATOM 1241 O O . GLY A 1 179 ? 12.691 -11.664 -57.256 1.00 43.09 179 GLY A O 1
ATOM 1242 N N . ALA A 1 180 ? 12.304 -11.728 -55.054 1.00 40.56 180 ALA A N 1
ATOM 1243 C CA . ALA A 1 180 ? 13.720 -11.587 -54.679 1.00 40.56 180 ALA A CA 1
ATOM 1244 C C . ALA A 1 180 ? 14.488 -12.923 -54.571 1.00 40.56 180 ALA A C 1
ATOM 1246 O O . ALA A 1 180 ? 13.956 -13.934 -54.115 1.00 40.56 180 ALA A O 1
ATOM 1247 N N . ALA A 1 181 ? 15.782 -12.896 -54.915 1.00 35.91 181 ALA A N 1
ATOM 1248 C CA . ALA A 1 181 ? 16.708 -14.022 -54.734 1.00 35.91 181 ALA A CA 1
ATOM 1249 C C . ALA A 1 181 ? 17.268 -14.129 -53.295 1.00 35.91 181 ALA A C 1
ATOM 1251 O O . ALA A 1 181 ? 17.881 -15.136 -52.959 1.00 35.91 181 ALA A O 1
ATOM 1252 N N . GLY A 1 182 ? 17.059 -13.101 -52.460 1.00 41.25 182 GLY A N 1
ATOM 1253 C CA . GLY A 1 182 ? 17.472 -13.047 -51.054 1.00 41.25 182 GLY A CA 1
ATOM 1254 C C . GLY A 1 182 ? 16.997 -11.762 -50.368 1.00 41.25 182 GLY A C 1
ATOM 1255 O O . GLY A 1 182 ? 17.189 -10.669 -50.904 1.00 41.25 182 GLY A O 1
ATOM 1256 N N . VAL A 1 183 ? 16.385 -11.882 -49.188 1.00 42.69 183 VAL A N 1
ATOM 1257 C CA . VAL A 1 183 ? 15.952 -10.753 -48.341 1.00 42.69 183 VAL A CA 1
ATOM 1258 C C . VAL A 1 183 ? 16.708 -10.833 -47.019 1.00 42.69 183 VAL A C 1
ATOM 1260 O O . VAL A 1 183 ? 16.587 -11.863 -46.365 1.00 42.69 183 VAL A O 1
ATOM 1263 N N . ASP A 1 184 ? 17.431 -9.774 -46.632 1.00 42.56 184 ASP A N 1
ATOM 1264 C CA . ASP A 1 184 ? 17.960 -9.562 -45.274 1.00 42.56 184 ASP A CA 1
ATOM 1265 C C . ASP A 1 184 ? 17.331 -8.279 -44.702 1.00 42.56 184 ASP A C 1
ATOM 1267 O O . ASP A 1 184 ? 17.621 -7.153 -45.124 1.00 42.56 184 ASP A O 1
ATOM 1271 N N . ALA A 1 185 ? 16.366 -8.444 -43.799 1.00 45.84 185 ALA A N 1
ATOM 1272 C CA . ALA A 1 185 ? 15.579 -7.342 -43.255 1.00 45.84 185 ALA A CA 1
ATOM 1273 C C . ALA A 1 185 ? 15.678 -7.303 -41.730 1.00 45.84 185 ALA A C 1
ATOM 1275 O O . ALA A 1 185 ? 15.332 -8.274 -41.058 1.00 45.84 185 ALA A O 1
ATOM 1276 N N . LEU A 1 186 ? 16.079 -6.150 -41.182 1.00 43.94 186 LEU A N 1
ATOM 1277 C CA . LEU A 1 186 ? 16.021 -5.871 -39.746 1.00 43.94 186 LEU A CA 1
ATOM 1278 C C . LEU A 1 186 ? 14.793 -5.006 -39.444 1.00 43.94 186 LEU A C 1
ATOM 1280 O O . LEU A 1 186 ? 14.772 -3.808 -39.747 1.00 43.94 186 LEU A O 1
ATOM 1284 N N . LEU A 1 187 ? 13.791 -5.616 -38.813 1.00 50.88 187 LEU A N 1
ATOM 1285 C CA . LEU A 1 187 ? 12.473 -5.031 -38.541 1.00 50.88 187 LEU A CA 1
ATOM 1286 C C . LEU A 1 187 ? 12.235 -4.889 -37.026 1.00 50.88 187 LEU A C 1
ATOM 1288 O O . LEU A 1 187 ? 12.529 -5.812 -36.265 1.00 50.88 187 LEU A O 1
ATOM 1292 N N . ARG A 1 188 ? 11.718 -3.733 -36.574 1.00 45.59 188 ARG A N 1
ATOM 1293 C CA . ARG A 1 188 ? 11.387 -3.444 -35.155 1.00 45.59 188 ARG A CA 1
ATOM 1294 C C . ARG A 1 188 ? 10.040 -2.710 -35.043 1.00 45.59 188 ARG A C 1
ATOM 1296 O O . ARG A 1 188 ? 9.900 -1.658 -35.671 1.00 45.59 188 ARG A O 1
ATOM 1303 N N . SER A 1 189 ? 9.092 -3.225 -34.244 1.00 45.38 189 SER A N 1
ATOM 1304 C CA . SER A 1 189 ? 7.751 -2.633 -34.018 1.00 45.38 189 SER A CA 1
ATOM 1305 C C . SER A 1 189 ? 7.224 -2.913 -32.599 1.00 45.38 189 SER A C 1
ATOM 1307 O O . SER A 1 189 ? 7.393 -4.004 -32.067 1.00 45.38 189 SER A O 1
ATOM 1309 N N . THR A 1 190 ? 6.538 -1.946 -31.980 1.00 43.56 190 THR A N 1
ATOM 1310 C CA . THR A 1 190 ? 5.877 -2.111 -30.666 1.00 43.56 190 THR A CA 1
ATOM 1311 C C . THR A 1 190 ? 4.412 -2.560 -30.752 1.00 43.56 190 THR A C 1
ATOM 1313 O O . THR A 1 190 ? 3.807 -2.797 -29.712 1.00 43.56 190 THR A O 1
ATOM 1316 N N . ALA A 1 191 ? 3.834 -2.680 -31.957 1.00 39.16 191 ALA A N 1
ATOM 1317 C CA . ALA A 1 191 ? 2.386 -2.853 -32.166 1.00 39.16 191 ALA A CA 1
ATOM 1318 C C . ALA A 1 191 ? 2.006 -4.012 -33.116 1.00 39.16 191 ALA A C 1
ATOM 1320 O O . ALA A 1 191 ? 0.901 -4.032 -33.646 1.00 39.16 191 ALA A O 1
ATOM 1321 N N . GLY A 1 192 ? 2.923 -4.959 -33.344 1.00 44.03 192 GLY A N 1
ATOM 1322 C CA . GLY A 1 192 ? 2.726 -6.106 -34.241 1.00 44.03 192 GLY A CA 1
ATOM 1323 C C . GLY A 1 192 ? 3.207 -5.868 -35.679 1.00 44.03 192 GLY A C 1
ATOM 1324 O O . GLY A 1 192 ? 3.600 -4.746 -36.033 1.00 44.03 192 GLY A O 1
ATOM 1325 N N . PHE A 1 193 ? 3.254 -6.938 -36.484 1.00 45.75 193 PHE A N 1
ATOM 1326 C CA . PHE A 1 193 ? 3.826 -6.933 -37.841 1.00 45.75 193 PHE A CA 1
ATOM 1327 C C . PHE A 1 193 ? 3.243 -8.025 -38.764 1.00 45.75 193 PHE A C 1
ATOM 1329 O O . PHE A 1 193 ? 3.024 -9.148 -38.308 1.00 45.75 193 PHE A O 1
ATOM 1336 N N . ALA A 1 194 ? 3.045 -7.719 -40.058 1.00 43.78 194 ALA A N 1
ATOM 1337 C CA . ALA A 1 194 ? 2.613 -8.680 -41.081 1.00 43.78 194 ALA A CA 1
ATOM 1338 C C . ALA A 1 194 ? 3.524 -8.655 -42.328 1.00 43.78 194 ALA A C 1
ATOM 1340 O O . ALA A 1 194 ? 3.682 -7.609 -42.964 1.00 43.78 194 ALA A O 1
ATOM 1341 N N . VAL A 1 195 ? 4.084 -9.816 -42.698 1.00 49.25 195 VAL A N 1
ATOM 1342 C CA . VAL A 1 195 ? 4.898 -10.009 -43.920 1.00 49.25 195 VAL A CA 1
ATOM 1343 C C . VAL A 1 195 ? 4.225 -11.003 -44.836 1.00 49.25 195 VAL A C 1
ATOM 1345 O O . VAL A 1 195 ? 3.904 -12.114 -44.408 1.00 49.25 195 VAL A O 1
ATOM 1348 N N . THR A 1 196 ? 4.109 -10.633 -46.109 1.00 46.66 196 THR A N 1
ATOM 1349 C CA . THR A 1 196 ? 3.801 -11.582 -47.180 1.00 46.66 196 THR A CA 1
ATOM 1350 C C . THR A 1 196 ? 4.970 -11.619 -48.158 1.00 46.66 196 THR A C 1
ATOM 1352 O O . THR A 1 196 ? 5.358 -10.582 -48.698 1.00 46.66 196 THR A O 1
ATOM 1355 N N . ALA A 1 197 ? 5.554 -12.802 -48.355 1.00 46.34 197 ALA A N 1
ATOM 1356 C CA . ALA A 1 197 ? 6.624 -13.026 -49.325 1.00 46.34 197 ALA A CA 1
ATOM 1357 C C . ALA A 1 197 ? 6.171 -14.045 -50.378 1.00 46.34 197 ALA A C 1
ATOM 1359 O O . ALA A 1 197 ? 5.795 -15.170 -50.030 1.00 46.34 197 ALA A O 1
ATOM 1360 N N . THR A 1 198 ? 6.240 -13.665 -51.657 1.00 44.78 198 THR A N 1
ATOM 1361 C CA . THR A 1 198 ? 5.816 -14.516 -52.781 1.00 44.78 198 THR A CA 1
ATOM 1362 C C . THR A 1 198 ? 6.982 -14.746 -53.749 1.00 44.78 198 THR A C 1
ATOM 1364 O O . THR A 1 198 ? 7.562 -13.797 -54.282 1.00 44.78 198 THR A O 1
ATOM 1367 N N . GLY A 1 199 ? 7.324 -16.018 -54.000 1.00 40.69 199 GLY A N 1
ATOM 1368 C CA . GLY A 1 199 ? 8.238 -16.418 -55.085 1.00 40.69 199 GLY A CA 1
ATOM 1369 C C . GLY A 1 199 ? 9.754 -16.269 -54.849 1.00 40.69 199 GLY A C 1
ATOM 1370 O O . GLY A 1 199 ? 10.483 -16.138 -55.829 1.00 40.69 199 GLY A O 1
ATOM 1371 N N . ALA A 1 200 ? 10.242 -16.285 -53.602 1.00 42.47 200 ALA A N 1
ATOM 1372 C CA . ALA A 1 200 ? 11.679 -16.189 -53.289 1.00 42.47 200 ALA A CA 1
ATOM 1373 C C . ALA A 1 200 ? 12.419 -17.546 -53.359 1.00 42.47 200 ALA A C 1
ATOM 1375 O O . ALA A 1 200 ? 11.837 -18.582 -53.034 1.00 42.47 200 ALA A O 1
ATOM 1376 N N . SER A 1 201 ? 13.702 -17.539 -53.758 1.00 39.88 201 SER A N 1
ATOM 1377 C CA . SER A 1 201 ? 14.559 -18.743 -53.807 1.00 39.88 201 SER A CA 1
ATOM 1378 C C . SER A 1 201 ? 15.314 -19.034 -52.502 1.00 39.88 201 SER A C 1
ATOM 1380 O O . SER A 1 201 ? 15.544 -20.200 -52.207 1.00 39.88 201 SER A O 1
ATOM 1382 N N . GLU A 1 202 ? 15.661 -18.003 -51.725 1.00 42.38 202 GLU A N 1
ATOM 1383 C CA . GLU A 1 202 ? 16.196 -18.060 -50.352 1.00 42.38 202 GLU A CA 1
ATOM 1384 C C . GLU A 1 202 ? 15.716 -16.792 -49.608 1.00 42.38 202 GLU A C 1
ATOM 1386 O O . GLU A 1 202 ? 15.625 -15.722 -50.211 1.00 42.38 202 GLU A O 1
ATOM 1391 N N . ALA A 1 203 ? 15.369 -16.871 -48.319 1.00 40.00 203 ALA A N 1
ATOM 1392 C CA . ALA A 1 203 ? 14.931 -15.709 -47.532 1.00 40.00 203 ALA A CA 1
ATOM 1393 C C . ALA A 1 203 ? 15.416 -15.826 -46.082 1.00 40.00 203 ALA A C 1
ATOM 1395 O O . ALA A 1 203 ? 15.153 -16.852 -45.468 1.00 40.00 203 ALA A O 1
ATOM 1396 N N . SER A 1 204 ? 16.054 -14.780 -45.537 1.00 38.38 204 SER A N 1
ATOM 1397 C CA . SER A 1 204 ? 16.591 -14.745 -44.167 1.00 38.38 204 SER A CA 1
ATOM 1398 C C . SER A 1 204 ? 16.161 -13.450 -43.467 1.00 38.38 204 SER A C 1
ATOM 1400 O O . SER A 1 204 ? 16.751 -12.398 -43.673 1.00 38.38 204 SER A O 1
ATOM 1402 N N . ALA A 1 205 ? 15.121 -13.478 -42.635 1.00 40.00 205 ALA A N 1
ATOM 1403 C CA . ALA A 1 205 ? 14.640 -12.275 -41.943 1.00 40.00 205 ALA A CA 1
ATOM 1404 C C . ALA A 1 205 ? 15.090 -12.257 -40.475 1.00 40.00 205 ALA A C 1
ATOM 1406 O O . ALA A 1 205 ? 14.768 -13.183 -39.746 1.00 40.00 205 ALA A O 1
ATOM 1407 N N . TRP A 1 206 ? 15.746 -11.187 -40.012 1.00 36.22 206 TRP A N 1
ATOM 1408 C CA . TRP A 1 206 ? 16.103 -11.007 -38.598 1.00 36.22 206 TRP A CA 1
ATOM 1409 C C . TRP A 1 206 ? 15.071 -10.112 -37.901 1.00 36.22 206 TRP A C 1
ATOM 1411 O O . TRP A 1 206 ? 15.125 -8.879 -37.963 1.00 36.22 206 TRP A O 1
ATOM 1421 N N . LEU A 1 207 ? 14.107 -10.725 -37.214 1.00 43.69 207 LEU A N 1
ATOM 1422 C CA . LEU A 1 207 ? 13.046 -9.998 -36.515 1.00 43.69 207 LEU A CA 1
ATOM 1423 C C . LEU A 1 207 ? 13.424 -9.757 -35.050 1.00 43.69 207 LEU A C 1
ATOM 1425 O O . LEU A 1 207 ? 13.652 -10.702 -34.297 1.00 43.69 207 LEU A O 1
ATOM 1429 N N . ALA A 1 208 ? 13.459 -8.492 -34.625 1.00 36.91 208 ALA A N 1
ATOM 1430 C CA . ALA A 1 208 ? 13.743 -8.135 -33.241 1.00 36.91 208 ALA A CA 1
ATOM 1431 C C . ALA A 1 208 ? 12.558 -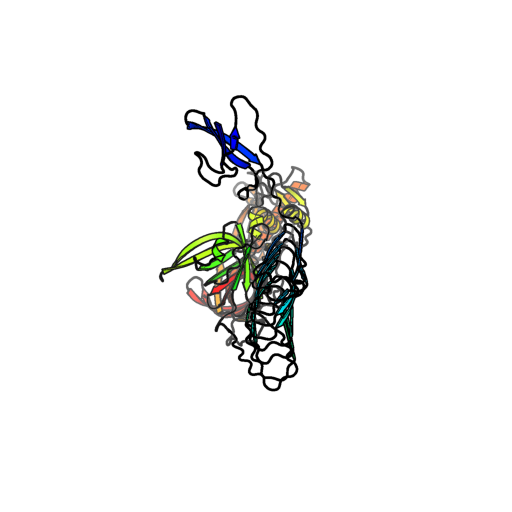7.383 -32.625 1.00 36.91 208 ALA A C 1
ATOM 1433 O O . ALA A 1 208 ? 12.354 -6.206 -32.918 1.00 36.91 208 ALA A O 1
ATOM 1434 N N . ILE A 1 209 ? 11.889 -8.040 -31.668 1.00 45.88 209 ILE A N 1
ATOM 1435 C CA . ILE A 1 209 ? 10.895 -7.467 -30.741 1.00 45.88 209 ILE A CA 1
ATOM 1436 C C . ILE A 1 209 ? 9.563 -7.120 -31.432 1.00 45.88 209 ILE A C 1
ATOM 1438 O O . ILE A 1 209 ? 9.449 -6.083 -32.080 1.00 45.88 209 ILE A O 1
ATOM 1442 N N . VAL A 1 210 ? 8.544 -7.967 -31.233 1.00 38.69 210 VAL A N 1
ATOM 1443 C CA . VAL A 1 210 ? 7.130 -7.694 -31.561 1.00 38.69 210 VAL A CA 1
ATOM 1444 C C . VAL A 1 210 ? 6.200 -8.488 -30.625 1.00 38.69 210 VAL A C 1
ATOM 1446 O O . VAL A 1 210 ? 6.561 -9.608 -30.263 1.00 38.69 210 VAL A O 1
ATOM 1449 N N . PRO A 1 211 ? 5.033 -7.936 -30.229 1.00 37.19 211 PRO A N 1
ATOM 1450 C CA . PRO A 1 211 ? 4.041 -8.636 -29.401 1.00 37.19 211 PRO A CA 1
ATOM 1451 C C . PRO A 1 211 ? 3.128 -9.611 -30.175 1.00 37.19 211 PRO A C 1
ATOM 1453 O O . PRO A 1 211 ? 2.561 -10.504 -29.560 1.00 37.19 211 PRO A O 1
ATOM 1456 N N . GLU A 1 212 ? 2.984 -9.466 -31.499 1.00 41.19 212 GLU A N 1
ATOM 1457 C CA . GLU A 1 212 ? 2.165 -10.333 -32.369 1.00 41.19 212 GLU A CA 1
ATOM 1458 C C . GLU A 1 212 ? 2.762 -10.334 -33.795 1.00 41.19 212 GLU A C 1
ATOM 1460 O O . GLU A 1 212 ? 3.256 -9.297 -34.254 1.00 41.19 212 GLU A O 1
ATOM 1465 N N . LEU A 1 213 ? 2.766 -11.474 -34.496 1.00 42.66 213 LEU A N 1
ATOM 1466 C CA . LEU A 1 213 ? 3.368 -11.630 -35.832 1.00 42.66 213 LEU A CA 1
ATOM 1467 C C . LEU A 1 213 ? 2.394 -12.362 -36.784 1.00 42.66 213 LEU A C 1
ATOM 1469 O O . LEU A 1 213 ? 1.726 -13.299 -36.400 1.00 42.66 213 LEU A O 1
ATOM 1473 N N . ALA A 1 214 ? 2.284 -11.996 -38.053 1.00 38.25 214 ALA A N 1
ATOM 1474 C CA . ALA A 1 214 ? 1.616 -12.846 -39.046 1.00 38.25 214 ALA A CA 1
ATOM 1475 C C . ALA A 1 214 ? 2.559 -13.030 -40.233 1.00 38.25 214 ALA A C 1
ATOM 1477 O O . ALA A 1 214 ? 2.935 -12.057 -40.885 1.00 38.25 214 ALA A O 1
ATOM 1478 N N . VAL A 1 215 ? 2.982 -14.270 -40.487 1.00 43.66 215 VAL A N 1
ATOM 1479 C CA . VAL A 1 215 ? 3.889 -14.603 -41.595 1.00 43.66 215 VAL A CA 1
ATOM 1480 C C . VAL A 1 215 ? 3.131 -15.447 -42.608 1.00 43.66 215 VAL A C 1
ATOM 1482 O O . VAL A 1 215 ? 2.751 -16.569 -42.293 1.00 43.66 215 VAL A O 1
ATOM 1485 N N . GLY A 1 216 ? 2.925 -14.921 -43.815 1.00 39.44 216 GLY A N 1
ATOM 1486 C CA . GLY A 1 216 ? 2.449 -15.688 -44.965 1.00 39.44 216 GLY A CA 1
ATOM 1487 C C . GLY A 1 216 ? 3.594 -15.914 -45.949 1.00 39.44 216 GLY A C 1
ATOM 1488 O O . GLY A 1 216 ? 4.106 -14.957 -46.528 1.00 39.44 216 GLY A O 1
ATOM 1489 N N . ILE A 1 217 ? 4.007 -17.167 -46.142 1.00 44.22 217 ILE A N 1
ATOM 1490 C CA . ILE A 1 217 ? 4.996 -17.551 -47.161 1.00 44.22 217 ILE A CA 1
ATOM 1491 C C . ILE A 1 217 ? 4.264 -18.406 -48.192 1.00 44.22 217 ILE A C 1
ATOM 1493 O O . ILE A 1 217 ? 3.630 -19.390 -47.819 1.00 44.22 217 ILE A O 1
ATOM 1497 N N . ALA A 1 218 ? 4.337 -18.027 -49.468 1.00 39.94 218 ALA A N 1
ATOM 1498 C CA . ALA A 1 218 ? 3.806 -18.816 -50.576 1.00 39.94 218 ALA A CA 1
ATOM 1499 C C . ALA A 1 218 ? 4.918 -19.046 -51.614 1.00 39.94 218 ALA A C 1
ATOM 1501 O O . ALA A 1 218 ? 5.347 -18.115 -52.302 1.00 39.94 218 ALA A O 1
ATOM 1502 N N . GLY A 1 219 ? 5.414 -20.284 -51.728 1.00 42.41 219 GLY A N 1
ATOM 1503 C CA . GLY A 1 219 ? 6.478 -20.624 -52.679 1.00 42.41 219 GLY A CA 1
ATOM 1504 C C . GLY A 1 219 ? 6.705 -22.127 -52.869 1.00 42.41 219 GLY A C 1
ATOM 1505 O O . GLY A 1 219 ? 6.109 -22.951 -52.188 1.00 42.41 219 GLY A O 1
ATOM 1506 N N . THR A 1 220 ? 7.576 -22.489 -53.816 1.00 38.19 220 THR A N 1
ATOM 1507 C CA . THR A 1 220 ? 7.839 -23.883 -54.238 1.00 38.19 220 THR A CA 1
ATOM 1508 C C . THR A 1 220 ? 9.213 -24.432 -53.814 1.00 38.19 220 THR A C 1
ATOM 1510 O O . THR A 1 220 ? 9.561 -25.535 -54.227 1.00 38.19 220 THR A O 1
ATOM 1513 N N . ALA A 1 221 ? 10.009 -23.697 -53.024 1.00 42.72 221 ALA A N 1
ATOM 1514 C CA . ALA A 1 221 ? 11.389 -24.058 -52.649 1.00 42.72 221 ALA A CA 1
ATOM 1515 C C . ALA A 1 221 ? 11.641 -24.032 -51.122 1.00 42.72 221 ALA A C 1
ATOM 1517 O O . ALA A 1 221 ? 10.771 -23.617 -50.351 1.00 42.72 221 ALA A O 1
ATOM 1518 N N . THR A 1 222 ? 12.813 -24.529 -50.702 1.00 42.34 222 THR A N 1
ATOM 1519 C CA . THR A 1 222 ? 13.323 -24.583 -49.316 1.00 42.34 222 THR A CA 1
ATOM 1520 C C . THR A 1 222 ? 13.566 -23.184 -48.746 1.00 42.34 222 THR A C 1
ATOM 1522 O O . THR A 1 222 ? 14.343 -22.420 -49.310 1.00 42.34 222 THR A O 1
ATOM 1525 N N . THR A 1 223 ? 12.953 -22.870 -47.603 1.00 41.12 223 THR A N 1
ATOM 1526 C CA . THR A 1 223 ? 13.053 -21.559 -46.937 1.00 41.12 223 THR A CA 1
ATOM 1527 C C . THR A 1 223 ? 13.552 -21.741 -45.503 1.00 41.12 223 THR A C 1
ATOM 1529 O O . THR A 1 223 ? 12.979 -22.541 -44.761 1.00 41.12 223 THR A O 1
ATOM 1532 N N . THR A 1 224 ? 14.567 -20.978 -45.086 1.00 38.69 224 THR A N 1
ATOM 1533 C CA . THR A 1 224 ? 15.106 -20.999 -43.714 1.00 38.69 224 THR A CA 1
ATOM 1534 C C . THR A 1 224 ? 14.743 -19.699 -43.004 1.00 38.69 224 THR A C 1
ATOM 1536 O O . THR A 1 224 ? 15.277 -18.649 -43.329 1.00 38.69 224 THR A O 1
ATOM 1539 N N . VAL A 1 225 ? 13.832 -19.741 -42.032 1.00 39.69 225 VAL A N 1
ATOM 1540 C CA . VAL A 1 225 ? 13.402 -18.546 -41.286 1.00 39.69 225 VAL A CA 1
ATOM 1541 C C . VAL A 1 225 ? 13.954 -18.616 -39.861 1.00 39.69 225 VAL A C 1
ATOM 1543 O O . VAL A 1 225 ? 13.640 -19.559 -39.138 1.00 39.69 225 VAL A O 1
ATOM 1546 N N . GLU A 1 226 ? 14.742 -17.624 -39.443 1.00 38.41 226 GLU A N 1
ATOM 1547 C CA . GLU A 1 226 ? 15.275 -17.507 -38.078 1.00 38.41 226 GLU A CA 1
ATOM 1548 C C . GLU A 1 226 ? 14.559 -16.363 -37.347 1.00 38.41 226 GLU A C 1
ATOM 1550 O O . GLU A 1 226 ? 14.575 -15.224 -37.801 1.00 38.41 226 GLU A O 1
ATOM 1555 N N . VAL A 1 227 ? 13.871 -16.642 -36.234 1.00 40.47 227 VAL A N 1
ATOM 1556 C CA . VAL A 1 227 ? 13.025 -15.635 -35.570 1.00 40.47 227 VAL A CA 1
ATOM 1557 C C . VAL A 1 227 ? 13.254 -15.600 -34.061 1.00 40.47 227 VAL A C 1
ATOM 1559 O O . VAL A 1 227 ? 13.297 -16.640 -33.415 1.00 40.47 227 VAL A O 1
ATOM 1562 N N . SER A 1 228 ? 13.382 -14.395 -33.490 1.00 39.16 228 SER A N 1
ATOM 1563 C CA . SER A 1 228 ? 13.595 -14.155 -32.052 1.00 39.16 228 SER A CA 1
ATOM 1564 C C . SER A 1 228 ? 12.403 -13.417 -31.416 1.00 39.16 228 SER A C 1
ATOM 1566 O O . SER A 1 228 ? 12.039 -12.327 -31.863 1.00 39.16 228 SER A O 1
ATOM 1568 N N . PHE A 1 229 ? 11.815 -13.957 -30.338 1.00 43.81 229 PHE A N 1
ATOM 1569 C CA . PHE A 1 229 ? 10.577 -13.442 -29.709 1.00 43.81 229 PHE A CA 1
ATOM 1570 C C . PHE A 1 229 ? 10.658 -13.305 -28.173 1.00 43.81 229 PHE A C 1
ATOM 1572 O O . PHE A 1 229 ? 11.622 -13.759 -27.565 1.00 43.81 229 PHE A O 1
ATOM 1579 N N . ARG A 1 230 ? 9.656 -12.659 -27.538 1.00 35.69 230 ARG A N 1
ATOM 1580 C CA . ARG A 1 230 ? 9.561 -12.451 -26.067 1.00 35.69 230 ARG A CA 1
ATOM 1581 C C . ARG A 1 230 ? 8.222 -12.879 -25.417 1.00 35.69 230 ARG A C 1
ATOM 1583 O O . ARG A 1 230 ? 8.073 -12.681 -24.216 1.00 35.69 230 ARG A O 1
ATOM 1590 N N . SER A 1 231 ? 7.255 -13.422 -26.164 1.00 38.31 231 SER A N 1
ATOM 1591 C CA . SER A 1 231 ? 5.951 -13.891 -25.642 1.00 38.31 231 SER A CA 1
ATOM 1592 C C . SER A 1 231 ? 5.307 -14.948 -26.554 1.00 38.31 231 SER A C 1
ATOM 1594 O O . SER A 1 231 ? 5.842 -15.220 -27.631 1.00 38.31 231 SER A O 1
ATOM 1596 N N . ASP A 1 232 ? 4.161 -15.506 -26.132 1.00 35.09 232 ASP A N 1
ATOM 1597 C CA . ASP A 1 232 ? 3.343 -16.461 -26.898 1.00 35.09 232 ASP A CA 1
ATOM 1598 C C . ASP A 1 232 ? 3.030 -15.947 -28.314 1.00 35.09 232 ASP A C 1
ATOM 1600 O O . ASP A 1 232 ? 2.721 -14.767 -28.507 1.00 35.09 232 ASP A O 1
ATOM 1604 N N . PHE A 1 233 ? 3.098 -16.840 -29.308 1.00 39.03 233 PHE A N 1
ATOM 1605 C CA . PHE A 1 233 ? 2.912 -16.507 -30.719 1.00 39.03 233 PHE A CA 1
ATOM 1606 C C . PHE A 1 233 ? 2.145 -17.605 -31.495 1.00 39.03 233 PHE A C 1
ATOM 1608 O O . PHE A 1 233 ? 2.278 -18.786 -31.189 1.00 39.03 233 PHE A O 1
ATOM 1615 N N . THR A 1 234 ? 1.368 -17.225 -32.525 1.00 35.53 234 THR A N 1
ATOM 1616 C CA . THR A 1 234 ? 0.670 -18.138 -33.457 1.00 35.53 234 THR A CA 1
ATOM 1617 C C . THR A 1 234 ? 1.233 -18.024 -34.879 1.00 35.53 234 THR A C 1
ATOM 1619 O O . THR A 1 234 ? 0.895 -17.097 -35.611 1.00 35.53 234 THR A O 1
ATOM 1622 N N . ALA A 1 235 ? 2.058 -18.983 -35.308 1.00 39.38 235 ALA A N 1
ATOM 1623 C CA . ALA A 1 235 ? 2.552 -19.055 -36.687 1.00 39.38 235 ALA A CA 1
ATOM 1624 C C . ALA A 1 235 ? 1.575 -19.830 -37.592 1.00 39.38 235 ALA A C 1
ATOM 1626 O O . ALA A 1 235 ? 1.172 -20.939 -37.250 1.00 39.38 235 ALA A O 1
ATOM 1627 N N . SER A 1 236 ? 1.243 -19.297 -38.772 1.00 38.09 236 SER A N 1
ATOM 1628 C CA . SER A 1 236 ? 0.491 -20.014 -39.815 1.00 38.09 236 SER A CA 1
ATOM 1629 C C . SER A 1 236 ? 1.359 -20.164 -41.062 1.00 38.09 236 SER A C 1
ATOM 1631 O O . SER A 1 236 ? 1.486 -19.226 -41.840 1.00 38.09 236 SER A O 1
ATOM 1633 N N . ILE A 1 237 ? 1.941 -21.345 -41.270 1.00 41.88 237 ILE A N 1
ATOM 1634 C CA . ILE A 1 237 ? 2.749 -21.664 -42.456 1.00 41.88 237 ILE A CA 1
ATOM 1635 C C . ILE A 1 237 ? 1.906 -22.555 -43.374 1.00 41.88 237 ILE A C 1
ATOM 1637 O O . ILE A 1 237 ? 1.461 -23.619 -42.949 1.00 41.88 237 ILE A O 1
ATOM 1641 N N . ALA A 1 238 ? 1.684 -22.149 -44.626 1.00 37.53 238 ALA A N 1
ATOM 1642 C CA . ALA A 1 238 ? 0.906 -22.922 -45.594 1.00 37.53 238 ALA A CA 1
ATOM 1643 C C . ALA A 1 238 ? 1.757 -23.279 -46.827 1.00 37.53 238 ALA A C 1
ATOM 1645 O O . ALA A 1 238 ? 2.284 -22.391 -47.484 1.00 37.53 238 ALA A O 1
ATOM 1646 N N . GLY A 1 239 ? 1.849 -24.574 -47.169 1.00 41.62 239 GLY A N 1
ATOM 1647 C CA . GLY A 1 239 ? 2.226 -25.023 -48.521 1.00 41.62 239 GLY A CA 1
ATOM 1648 C C . GLY A 1 239 ? 3.693 -25.380 -48.834 1.00 41.62 239 GLY A C 1
ATOM 1649 O O . GLY A 1 239 ? 4.089 -25.165 -49.973 1.00 41.62 239 GLY A O 1
ATOM 1650 N N . HIS A 1 240 ? 4.491 -25.963 -47.923 1.00 38.47 240 HIS A N 1
ATOM 1651 C CA . HIS A 1 240 ? 5.897 -26.343 -48.214 1.00 38.47 240 HIS A CA 1
ATOM 1652 C C . HIS A 1 240 ? 6.251 -27.816 -47.907 1.00 38.47 240 HIS A C 1
ATOM 1654 O O . HIS A 1 240 ? 5.595 -28.458 -47.090 1.00 38.47 240 HIS A O 1
ATOM 1660 N N . ALA A 1 241 ? 7.287 -28.343 -48.588 1.00 37.66 241 ALA A N 1
ATOM 1661 C CA . ALA A 1 241 ? 7.654 -29.770 -48.626 1.00 37.66 241 ALA A CA 1
ATOM 1662 C C . ALA A 1 241 ? 8.636 -30.247 -47.528 1.00 37.66 241 ALA A C 1
ATOM 1664 O O . ALA A 1 241 ? 8.593 -31.418 -47.172 1.00 37.66 241 ALA A O 1
ATOM 1665 N N . GLU A 1 242 ? 9.475 -29.374 -46.960 1.00 37.25 242 GLU A N 1
ATOM 1666 C CA . GLU A 1 242 ? 10.325 -29.675 -45.794 1.00 37.25 242 GLU A CA 1
ATOM 1667 C C . GLU A 1 242 ? 10.643 -28.369 -45.048 1.00 37.25 242 GLU A C 1
ATOM 1669 O O . GLU A 1 242 ? 11.066 -27.386 -45.656 1.00 37.25 242 GLU A O 1
ATOM 1674 N N . VAL A 1 243 ? 10.404 -28.345 -43.733 1.00 35.97 243 VAL A N 1
ATOM 1675 C CA . VAL A 1 243 ? 10.658 -27.192 -42.854 1.00 35.97 243 VAL A CA 1
ATOM 1676 C C . VAL A 1 243 ? 11.774 -27.576 -41.884 1.00 35.97 243 VAL A C 1
ATOM 1678 O O . VAL A 1 243 ? 11.533 -28.288 -40.912 1.00 35.97 243 VAL A O 1
ATOM 1681 N N . ALA A 1 244 ? 12.996 -27.100 -42.128 1.00 36.00 244 ALA A N 1
ATOM 1682 C CA . ALA A 1 244 ? 14.090 -27.173 -41.160 1.00 36.00 244 ALA A CA 1
ATOM 1683 C C . ALA A 1 244 ? 14.074 -25.905 -40.296 1.00 36.00 244 ALA A C 1
ATOM 1685 O O . ALA A 1 244 ? 14.846 -24.973 -40.501 1.00 36.00 244 ALA A O 1
ATOM 1686 N N . ALA A 1 245 ? 13.137 -25.837 -39.353 1.00 36.34 245 ALA A N 1
ATOM 1687 C CA . ALA A 1 245 ? 13.105 -24.747 -38.392 1.00 36.34 245 ALA A CA 1
ATOM 1688 C C . ALA A 1 245 ? 14.139 -25.009 -37.287 1.00 36.34 245 ALA A C 1
ATOM 1690 O O . ALA A 1 245 ? 13.924 -25.833 -36.398 1.00 36.34 245 ALA A O 1
ATOM 1691 N N . ALA A 1 246 ? 15.271 -24.309 -37.335 1.00 32.16 246 ALA A N 1
ATOM 1692 C CA . ALA A 1 246 ? 16.153 -24.188 -36.183 1.00 32.16 246 ALA A CA 1
ATOM 1693 C C . ALA A 1 246 ? 15.533 -23.169 -35.215 1.00 32.16 246 ALA A C 1
ATOM 1695 O O . ALA A 1 246 ? 15.864 -21.987 -35.222 1.00 32.16 246 ALA A O 1
ATOM 1696 N N . PHE A 1 247 ? 14.578 -23.621 -34.402 1.00 34.09 247 PHE A N 1
ATOM 1697 C CA . PHE A 1 247 ? 14.078 -22.835 -33.278 1.00 34.09 247 PHE A CA 1
ATOM 1698 C C . PHE A 1 247 ? 15.159 -22.811 -32.194 1.00 34.09 247 PHE A C 1
ATOM 1700 O O . PHE A 1 247 ? 15.220 -23.706 -31.353 1.00 34.09 247 PHE A O 1
ATOM 1707 N N . GLN A 1 248 ? 16.043 -21.813 -32.207 1.00 30.94 248 GLN A N 1
ATOM 1708 C CA . GLN A 1 248 ? 16.836 -21.517 -31.019 1.00 30.94 248 GLN A CA 1
ATOM 1709 C C . GLN A 1 248 ? 15.975 -20.685 -30.074 1.00 30.94 248 GLN A C 1
ATOM 1711 O O . GLN A 1 248 ? 15.946 -19.457 -30.112 1.00 30.94 248 GLN A O 1
ATOM 1716 N N . GLU A 1 249 ? 15.231 -21.386 -29.225 1.00 30.98 249 GLU A N 1
ATOM 1717 C CA . GLU A 1 249 ? 14.687 -20.786 -28.023 1.00 30.98 249 GLU A CA 1
ATOM 1718 C C . GLU A 1 249 ? 15.889 -20.299 -27.204 1.00 30.98 249 GLU A C 1
ATOM 1720 O O . GLU A 1 249 ? 16.643 -21.095 -26.643 1.00 30.98 249 GLU A O 1
ATOM 1725 N N . TYR A 1 250 ? 16.095 -18.985 -27.121 1.00 32.34 250 TYR A N 1
ATOM 1726 C CA . TYR A 1 250 ? 16.808 -18.429 -25.976 1.00 32.34 250 TYR A CA 1
ATOM 1727 C C . TYR A 1 250 ? 15.880 -18.573 -24.762 1.00 32.34 250 TYR A C 1
ATOM 1729 O O . TYR A 1 250 ? 15.372 -17.596 -24.217 1.00 32.34 250 TYR A O 1
ATOM 1737 N N . VAL A 1 251 ? 15.656 -19.819 -24.331 1.00 29.61 251 VAL A N 1
ATOM 1738 C CA . VAL A 1 251 ? 15.404 -20.097 -22.924 1.00 29.61 251 VAL A CA 1
ATOM 1739 C C . VAL A 1 251 ? 16.683 -19.662 -22.249 1.00 29.61 251 VAL A C 1
ATOM 1741 O O . VAL A 1 251 ? 17.700 -20.347 -22.340 1.00 29.61 251 VAL A O 1
ATOM 1744 N N . THR A 1 252 ? 16.672 -18.506 -21.594 1.00 30.83 252 THR A N 1
ATOM 1745 C CA . THR A 1 252 ? 17.594 -18.327 -20.477 1.00 30.83 252 THR A CA 1
ATOM 1746 C C . THR A 1 252 ? 17.342 -19.507 -19.545 1.00 30.83 252 THR A C 1
ATOM 1748 O O . THR A 1 252 ? 16.216 -19.645 -19.060 1.00 30.83 252 THR A O 1
ATOM 1751 N N . PRO A 1 253 ? 18.319 -20.401 -19.334 1.00 27.58 253 PRO A N 1
ATOM 1752 C CA . PRO A 1 253 ? 18.136 -21.508 -18.418 1.00 27.58 253 PRO A CA 1
ATOM 1753 C C . PRO A 1 253 ? 17.988 -20.914 -17.009 1.00 27.58 253 PRO A C 1
ATOM 1755 O O . PRO A 1 253 ? 18.980 -20.528 -16.401 1.00 27.58 253 PRO A O 1
ATOM 1758 N N . GLY A 1 254 ? 16.749 -20.797 -16.521 1.00 35.16 254 GLY A N 1
ATOM 1759 C CA . GLY A 1 254 ? 16.413 -20.399 -15.148 1.00 35.16 254 GLY A CA 1
ATOM 1760 C C . GLY A 1 254 ? 15.658 -19.066 -15.011 1.00 35.16 254 GLY A C 1
ATOM 1761 O O . GLY A 1 254 ? 16.188 -18.012 -15.338 1.00 35.16 254 GLY A O 1
ATOM 1762 N N . GLY A 1 255 ? 14.437 -19.126 -14.456 1.00 46.88 255 GLY A N 1
ATOM 1763 C CA . GLY A 1 255 ? 13.771 -17.999 -13.779 1.00 46.88 255 GLY A CA 1
ATOM 1764 C C . GLY A 1 255 ? 12.747 -17.182 -14.585 1.00 46.88 255 GLY A C 1
ATOM 1765 O O . GLY A 1 255 ? 12.958 -16.846 -15.746 1.00 46.88 255 GLY A O 1
ATOM 1766 N N . TYR A 1 256 ? 11.631 -16.811 -13.940 1.00 55.69 256 TYR A N 1
ATOM 1767 C CA . TYR A 1 256 ? 10.744 -15.735 -14.412 1.00 55.69 256 TYR A CA 1
ATOM 1768 C C . TYR A 1 256 ? 11.492 -14.400 -14.293 1.00 55.69 256 TYR A C 1
ATOM 1770 O O . TYR A 1 256 ? 11.960 -14.066 -13.200 1.00 55.69 256 TYR A O 1
ATOM 1778 N N . ARG A 1 257 ? 11.604 -13.620 -15.377 1.00 71.06 257 ARG A N 1
ATOM 1779 C CA . ARG A 1 257 ? 12.369 -12.366 -15.362 1.00 71.06 257 ARG A CA 1
ATOM 1780 C C . ARG A 1 257 ? 11.582 -11.248 -14.672 1.00 71.06 257 ARG A C 1
ATOM 1782 O O . ARG A 1 257 ? 10.370 -11.111 -14.851 1.00 71.06 257 ARG A O 1
ATOM 1789 N N . LEU A 1 258 ? 12.285 -10.432 -13.887 1.00 84.56 258 LEU A N 1
ATOM 1790 C CA . LEU A 1 258 ? 11.763 -9.193 -13.306 1.00 84.56 258 LEU A CA 1
ATOM 1791 C C . LEU A 1 258 ? 12.086 -7.997 -14.199 1.00 84.56 258 LEU A C 1
ATOM 1793 O O . LEU A 1 258 ? 13.161 -7.920 -14.797 1.00 84.56 258 LEU A O 1
ATOM 1797 N N . ARG A 1 259 ? 11.158 -7.041 -14.254 1.00 86.56 259 ARG A N 1
ATOM 1798 C CA . ARG A 1 259 ? 11.305 -5.776 -14.984 1.00 86.56 259 ARG A CA 1
ATOM 1799 C C . ARG A 1 259 ? 10.744 -4.631 -14.156 1.00 86.56 259 ARG A C 1
ATOM 1801 O O . ARG A 1 259 ? 9.656 -4.764 -13.607 1.00 86.56 259 ARG A O 1
ATOM 1808 N N . ALA A 1 260 ? 11.426 -3.492 -14.123 1.00 90.94 260 ALA A N 1
ATOM 1809 C CA . ALA A 1 260 ? 10.903 -2.283 -13.495 1.00 90.94 260 ALA A CA 1
ATOM 1810 C C . ALA A 1 260 ? 10.848 -1.126 -14.500 1.00 90.94 260 ALA A C 1
ATOM 1812 O O . ALA A 1 260 ? 11.870 -0.678 -15.013 1.00 90.94 260 ALA A O 1
ATOM 1813 N N . ASP A 1 261 ? 9.644 -0.634 -14.777 1.00 88.56 261 ASP A N 1
ATOM 1814 C CA . ASP A 1 261 ? 9.427 0.502 -15.673 1.00 88.56 261 ASP A CA 1
ATOM 1815 C C . ASP A 1 261 ? 9.437 1.805 -14.863 1.00 88.56 261 ASP A C 1
ATOM 1817 O O . ASP A 1 261 ? 8.806 1.880 -13.805 1.00 88.56 261 ASP A O 1
ATOM 1821 N N . LEU A 1 262 ? 10.126 2.829 -15.372 1.00 88.00 262 LEU A N 1
ATOM 1822 C CA . LEU A 1 262 ? 10.284 4.121 -14.706 1.00 88.00 262 LEU A CA 1
ATOM 1823 C C . LEU A 1 262 ? 9.408 5.198 -15.354 1.00 88.00 262 LEU A C 1
ATOM 1825 O O . LEU A 1 262 ? 9.341 5.312 -16.580 1.00 88.00 262 LEU A O 1
ATOM 1829 N N . PHE A 1 263 ? 8.766 6.008 -14.519 1.00 88.31 263 PHE A N 1
ATOM 1830 C CA . PHE A 1 263 ? 7.859 7.082 -14.915 1.00 88.31 263 PHE A CA 1
ATOM 1831 C C . PHE A 1 263 ? 8.162 8.361 -14.134 1.00 88.31 263 PHE A C 1
ATOM 1833 O O . PHE A 1 263 ? 8.697 8.316 -13.027 1.00 88.31 263 PHE A O 1
ATOM 1840 N N . ASP A 1 264 ? 7.785 9.506 -14.690 1.00 86.19 264 ASP A N 1
ATOM 1841 C CA . ASP A 1 264 ? 7.759 10.757 -13.938 1.00 86.19 264 ASP A CA 1
ATOM 1842 C C . ASP A 1 264 ? 6.534 10.847 -12.999 1.00 86.19 264 ASP A C 1
ATOM 1844 O O . ASP A 1 264 ? 5.667 9.965 -12.949 1.00 86.19 264 ASP A O 1
ATOM 1848 N N . ALA A 1 265 ? 6.438 11.952 -12.253 1.00 86.31 265 ALA A N 1
ATOM 1849 C CA . ALA A 1 265 ? 5.325 12.225 -11.342 1.00 86.31 265 ALA A CA 1
ATOM 1850 C C . ALA A 1 265 ? 3.962 12.417 -12.048 1.00 86.31 265 ALA A C 1
ATOM 1852 O O . ALA A 1 265 ? 2.922 12.453 -11.382 1.00 86.31 265 ALA A O 1
ATOM 1853 N N . SER A 1 266 ? 3.932 12.507 -13.379 1.00 83.75 266 SER A N 1
ATOM 1854 C CA . SER A 1 266 ? 2.713 12.583 -14.195 1.00 83.75 266 SER A CA 1
ATOM 1855 C C . SER A 1 266 ? 2.352 11.239 -14.843 1.00 83.75 266 SER A C 1
ATOM 1857 O O . SER A 1 266 ? 1.470 11.198 -15.696 1.00 83.75 266 SER A O 1
ATOM 1859 N N . ASP A 1 267 ? 2.999 10.137 -14.432 1.00 80.81 267 ASP A N 1
ATOM 1860 C CA . ASP A 1 267 ? 2.855 8.805 -15.040 1.00 80.81 267 ASP A CA 1
ATOM 1861 C C . ASP A 1 267 ? 3.259 8.764 -16.534 1.00 80.81 267 ASP A C 1
ATOM 1863 O O . ASP A 1 267 ? 2.800 7.895 -17.283 1.00 80.81 267 ASP A O 1
ATOM 1867 N N . VAL A 1 268 ? 4.161 9.649 -16.979 1.00 82.44 268 VAL A N 1
ATOM 1868 C CA . VAL A 1 268 ? 4.771 9.581 -18.318 1.00 82.44 268 VAL A CA 1
ATOM 1869 C C . VAL A 1 268 ? 6.041 8.718 -18.260 1.00 82.44 268 VAL A C 1
ATOM 1871 O O . VAL A 1 268 ? 6.877 8.941 -17.383 1.00 82.44 268 VAL A O 1
ATOM 1874 N N . PRO A 1 269 ? 6.221 7.728 -19.161 1.00 77.88 269 PRO A N 1
ATOM 1875 C CA . PRO A 1 269 ? 7.426 6.898 -19.183 1.00 77.88 269 PRO A CA 1
ATOM 1876 C C . PRO A 1 269 ? 8.701 7.728 -19.366 1.00 77.88 269 PRO A C 1
ATOM 1878 O O . PRO A 1 269 ? 8.766 8.588 -20.248 1.00 77.88 269 PRO A O 1
ATOM 1881 N N . LEU A 1 270 ? 9.737 7.435 -18.579 1.00 75.44 270 LEU A N 1
ATOM 1882 C CA . LEU A 1 270 ? 11.034 8.096 -18.720 1.00 75.44 270 LEU A CA 1
ATOM 1883 C C . LEU A 1 270 ? 11.782 7.595 -19.963 1.00 75.44 270 LEU A C 1
ATOM 1885 O O . LEU A 1 270 ? 11.758 6.412 -20.307 1.00 75.44 270 LEU A O 1
ATOM 1889 N N . SER A 1 271 ? 12.517 8.498 -20.617 1.00 62.59 271 SER A N 1
ATOM 1890 C CA . SER A 1 271 ? 13.308 8.191 -21.819 1.00 62.59 271 SER A CA 1
ATOM 1891 C C . SER A 1 271 ? 14.509 7.276 -21.561 1.00 62.59 271 SER A C 1
ATOM 1893 O O . SER A 1 271 ? 15.061 6.724 -22.512 1.00 62.59 271 SER A O 1
ATOM 1895 N N . SER A 1 272 ? 14.893 7.085 -20.295 1.00 70.50 272 SER A N 1
ATOM 1896 C CA . SER A 1 272 ? 15.918 6.127 -19.864 1.00 70.50 272 SER A CA 1
ATOM 1897 C C . SER A 1 272 ? 15.536 4.675 -20.176 1.00 70.50 272 SER A C 1
ATOM 1899 O O . SER A 1 272 ? 16.409 3.815 -20.252 1.00 70.50 272 SER A O 1
ATOM 1901 N N . GLY A 1 273 ? 14.244 4.406 -20.391 1.00 71.56 273 GLY A N 1
ATOM 1902 C CA . GLY A 1 273 ? 13.719 3.062 -20.576 1.00 71.56 273 GLY A CA 1
ATOM 1903 C C . GLY A 1 273 ? 13.603 2.290 -19.255 1.00 71.56 273 GLY A C 1
ATOM 1904 O O . GLY A 1 273 ? 13.863 2.841 -18.181 1.00 71.56 273 GLY A O 1
ATOM 1905 N N . PRO A 1 274 ? 13.159 1.025 -19.322 1.00 79.19 274 PRO A N 1
ATOM 1906 C CA . PRO A 1 274 ? 12.949 0.199 -18.140 1.00 79.19 274 PRO A CA 1
ATOM 1907 C C . PRO A 1 274 ? 14.229 -0.513 -17.685 1.00 79.19 274 PRO A C 1
ATOM 1909 O O . PRO A 1 274 ? 15.117 -0.815 -18.486 1.00 79.19 274 PRO A O 1
ATOM 1912 N N . LEU A 1 275 ? 14.279 -0.832 -16.394 1.00 81.50 275 LEU A N 1
ATOM 1913 C CA . LEU A 1 275 ? 15.313 -1.639 -15.756 1.00 81.50 275 LEU A CA 1
ATOM 1914 C C . LEU A 1 275 ? 15.047 -3.121 -16.050 1.00 81.50 275 LEU A C 1
ATOM 1916 O O . LEU A 1 275 ? 14.016 -3.674 -15.654 1.00 81.50 275 LEU A O 1
ATOM 1920 N N . TRP A 1 276 ? 15.983 -3.756 -16.757 1.00 76.94 276 TRP A N 1
ATOM 1921 C CA . TRP A 1 276 ? 15.888 -5.157 -17.192 1.00 76.94 276 TRP A CA 1
ATOM 1922 C C . TRP A 1 276 ? 16.833 -6.107 -16.458 1.00 76.94 276 TRP A C 1
ATOM 1924 O O . TRP A 1 276 ? 16.658 -7.326 -16.557 1.00 76.94 276 TRP A O 1
ATOM 1934 N N . THR A 1 277 ? 17.860 -5.560 -15.812 1.00 81.00 277 THR A N 1
ATOM 1935 C CA . THR A 1 277 ? 18.887 -6.311 -15.089 1.00 81.00 277 THR A CA 1
ATOM 1936 C C . THR A 1 277 ? 18.705 -6.034 -13.605 1.00 81.00 277 THR A C 1
ATOM 1938 O O . THR A 1 277 ? 19.390 -5.201 -13.019 1.00 81.00 277 THR A O 1
ATOM 1941 N N . ILE A 1 278 ? 17.706 -6.685 -13.016 1.00 87.81 278 ILE A N 1
ATOM 1942 C CA . ILE A 1 278 ? 17.430 -6.610 -11.582 1.00 87.81 278 ILE A CA 1
ATOM 1943 C C . ILE A 1 278 ? 18.168 -7.774 -10.924 1.00 87.81 278 ILE A C 1
ATOM 1945 O O . ILE A 1 278 ? 17.861 -8.929 -11.200 1.00 87.81 278 ILE A O 1
ATOM 1949 N N . LEU A 1 279 ? 19.149 -7.451 -10.083 1.00 87.50 279 LEU A N 1
ATOM 1950 C CA . LEU A 1 279 ? 19.968 -8.413 -9.333 1.00 87.50 279 LEU A CA 1
ATOM 1951 C C . LEU A 1 279 ? 19.197 -9.005 -8.146 1.00 87.50 279 LEU A C 1
ATOM 1953 O O . LEU A 1 279 ? 19.534 -10.057 -7.619 1.00 87.50 279 LEU A O 1
ATOM 1957 N N . GLY A 1 280 ? 18.160 -8.305 -7.707 1.00 89.44 280 GLY A N 1
ATOM 1958 C CA . GLY A 1 280 ? 17.284 -8.722 -6.631 1.00 89.44 280 GLY A CA 1
ATOM 1959 C C . GLY A 1 280 ? 16.456 -7.548 -6.147 1.00 89.44 280 GLY A C 1
ATOM 1960 O O . GLY A 1 280 ? 16.574 -6.425 -6.644 1.00 89.44 280 GLY A O 1
ATOM 1961 N N . GLY A 1 281 ? 15.603 -7.806 -5.176 1.00 93.75 281 GLY A N 1
ATOM 1962 C CA . GLY A 1 281 ? 14.774 -6.772 -4.585 1.00 93.75 281 GLY A CA 1
ATOM 1963 C C . GLY A 1 281 ? 13.612 -7.366 -3.830 1.00 93.75 281 GLY A C 1
ATOM 1964 O O . GLY A 1 281 ? 13.419 -8.581 -3.801 1.00 93.75 281 GLY A O 1
ATOM 1965 N N . ASP A 1 282 ? 12.818 -6.498 -3.238 1.00 96.75 282 ASP A N 1
ATOM 1966 C CA . ASP A 1 282 ? 11.634 -6.908 -2.521 1.00 96.75 282 ASP A CA 1
ATOM 1967 C C . ASP A 1 282 ? 10.531 -5.864 -2.605 1.00 96.75 282 ASP A C 1
ATOM 1969 O O . ASP A 1 282 ? 10.764 -4.700 -2.933 1.00 96.75 282 ASP A O 1
ATOM 1973 N N . TYR A 1 283 ? 9.310 -6.304 -2.335 1.00 97.12 283 TYR A N 1
ATOM 1974 C CA . TYR A 1 283 ? 8.233 -5.401 -1.974 1.00 97.12 283 TYR A CA 1
ATOM 1975 C C . TYR A 1 283 ? 7.427 -5.983 -0.822 1.00 97.12 283 TYR A C 1
ATOM 1977 O O . TYR A 1 283 ? 7.312 -7.206 -0.661 1.00 97.12 283 TYR A O 1
ATOM 1985 N N . ALA A 1 284 ? 6.848 -5.089 -0.033 1.00 96.94 284 ALA A N 1
ATOM 1986 C CA . ALA A 1 284 ? 6.049 -5.430 1.124 1.00 96.94 284 ALA A CA 1
ATOM 1987 C C . ALA A 1 284 ? 4.776 -4.589 1.186 1.00 96.94 284 ALA A C 1
ATOM 1989 O O . ALA A 1 284 ? 4.713 -3.467 0.680 1.00 96.94 284 ALA A O 1
ATOM 1990 N N . ALA A 1 285 ? 3.761 -5.154 1.827 1.00 95.94 285 ALA A N 1
ATOM 1991 C CA . ALA A 1 285 ? 2.557 -4.444 2.221 1.00 95.94 285 ALA A CA 1
ATOM 1992 C C . ALA A 1 285 ? 2.137 -4.932 3.606 1.00 95.94 285 ALA A C 1
ATOM 1994 O O . ALA A 1 285 ? 2.176 -6.139 3.867 1.00 95.94 285 ALA A O 1
ATOM 1995 N N . SER A 1 286 ? 1.689 -4.007 4.446 1.00 95.62 286 SER A N 1
ATOM 1996 C CA . SER A 1 286 ? 1.107 -4.294 5.756 1.00 95.62 286 SER A CA 1
ATOM 1997 C C . SER A 1 286 ? -0.237 -3.582 5.884 1.00 95.62 286 SER A C 1
ATOM 1999 O O . SER A 1 286 ? -0.520 -2.617 5.173 1.00 95.62 286 SER A O 1
ATOM 2001 N N . LEU A 1 287 ? -1.092 -4.087 6.762 1.00 95.00 287 LEU A N 1
ATOM 2002 C CA . LEU A 1 287 ? -2.339 -3.444 7.144 1.00 95.00 287 LEU A CA 1
ATOM 2003 C C . LEU A 1 287 ? -2.030 -2.153 7.915 1.00 95.00 287 LEU A C 1
ATOM 2005 O O . LEU A 1 287 ? -1.090 -2.134 8.701 1.00 95.00 287 LEU A O 1
ATOM 2009 N N . ASP A 1 288 ? -2.783 -1.081 7.661 1.00 95.25 288 ASP A N 1
ATOM 2010 C CA . ASP A 1 288 ? -2.610 0.257 8.257 1.00 95.25 288 ASP A CA 1
ATOM 2011 C C . ASP A 1 288 ? -1.285 0.985 7.950 1.00 95.25 288 ASP A C 1
ATOM 2013 O O . ASP A 1 288 ? -1.105 2.145 8.332 1.00 95.25 288 ASP A O 1
ATOM 2017 N N . GLU A 1 289 ? -0.383 0.368 7.185 1.00 95.44 289 GLU A N 1
ATOM 2018 C CA . GLU A 1 289 ? 0.894 0.955 6.781 1.00 95.44 289 GLU A CA 1
ATOM 2019 C C . GLU A 1 289 ? 0.983 1.145 5.264 1.00 95.44 289 GLU A C 1
ATOM 2021 O O . GLU A 1 289 ? 0.270 0.527 4.469 1.00 95.44 289 GLU A O 1
ATOM 2026 N N . VAL A 1 290 ? 1.898 2.022 4.861 1.00 96.06 290 VAL A N 1
ATOM 2027 C CA . VAL A 1 290 ? 2.260 2.224 3.460 1.00 96.06 290 VAL A CA 1
ATOM 2028 C C . VAL A 1 290 ? 3.247 1.132 3.052 1.00 96.06 290 VAL A C 1
ATOM 2030 O O . VAL A 1 290 ? 4.221 0.870 3.757 1.00 96.06 290 VAL A O 1
ATOM 2033 N N . GLY A 1 291 ? 2.998 0.485 1.915 1.00 96.81 291 GLY A N 1
ATOM 2034 C CA . GLY A 1 291 ? 3.880 -0.536 1.370 1.00 96.81 291 GLY A CA 1
ATOM 2035 C C . GLY A 1 291 ? 5.251 0.015 0.990 1.00 96.81 291 GLY A C 1
ATOM 2036 O O . GLY A 1 291 ? 5.425 1.206 0.745 1.00 96.81 291 GLY A O 1
ATOM 2037 N N . THR A 1 292 ? 6.234 -0.870 0.893 1.00 97.75 292 THR A N 1
ATOM 2038 C CA . THR A 1 292 ? 7.630 -0.509 0.616 1.00 97.75 292 THR A CA 1
ATOM 2039 C C . THR A 1 292 ? 8.201 -1.371 -0.494 1.00 97.75 292 THR A C 1
ATOM 2041 O O . THR A 1 292 ? 7.671 -2.442 -0.802 1.00 97.75 292 THR A O 1
ATOM 2044 N N . PHE A 1 293 ? 9.270 -0.895 -1.128 1.00 97.88 293 PHE A N 1
ATOM 2045 C CA . PHE A 1 293 ? 10.019 -1.687 -2.092 1.00 97.88 293 PHE A CA 1
ATOM 2046 C C . PHE A 1 293 ? 11.513 -1.370 -2.069 1.00 97.88 293 PHE A C 1
ATOM 2048 O O . PHE A 1 293 ? 11.946 -0.255 -1.756 1.00 97.88 293 PHE A O 1
ATOM 2055 N N . THR A 1 294 ? 12.292 -2.358 -2.492 1.00 97.19 294 THR A N 1
ATOM 2056 C CA . THR A 1 294 ? 13.717 -2.238 -2.780 1.00 97.19 294 THR A CA 1
ATOM 2057 C C . THR A 1 294 ? 14.030 -2.924 -4.110 1.00 97.19 294 THR A C 1
ATOM 2059 O O . THR A 1 294 ? 13.433 -3.941 -4.459 1.00 97.19 294 THR A O 1
ATOM 2062 N N . LEU A 1 295 ? 14.957 -2.366 -4.884 1.00 95.81 295 LEU A N 1
ATOM 2063 C CA . LEU A 1 295 ? 15.479 -2.966 -6.110 1.00 95.81 295 LEU A CA 1
ATOM 2064 C C . LEU A 1 295 ? 16.993 -2.786 -6.154 1.00 95.81 295 LEU A C 1
ATOM 2066 O O . LEU A 1 295 ? 17.493 -1.673 -6.005 1.00 95.81 295 LEU A O 1
ATOM 2070 N N . ALA A 1 296 ? 17.715 -3.868 -6.407 1.00 93.44 296 ALA A N 1
ATOM 2071 C CA . ALA A 1 296 ? 19.145 -3.862 -6.661 1.00 93.44 296 ALA A CA 1
ATOM 2072 C C . ALA A 1 296 ? 19.393 -4.010 -8.165 1.00 93.44 296 ALA A C 1
ATOM 2074 O O . ALA A 1 296 ? 18.941 -4.971 -8.790 1.00 93.44 296 ALA A O 1
ATOM 2075 N N . VAL A 1 297 ? 20.122 -3.065 -8.753 1.00 90.88 297 VAL A N 1
ATOM 2076 C CA . VAL A 1 297 ? 20.509 -3.076 -10.173 1.00 90.88 297 VAL A CA 1
ATOM 2077 C C . VAL A 1 297 ? 22.004 -2.783 -10.316 1.00 90.88 297 VAL A C 1
ATOM 2079 O O . VAL A 1 297 ? 22.595 -2.175 -9.420 1.00 90.88 297 VAL A O 1
ATOM 2082 N N . PRO A 1 298 ? 22.663 -3.168 -11.419 1.00 86.56 298 PRO A N 1
ATOM 2083 C CA . PRO A 1 298 ? 24.031 -2.739 -11.673 1.00 86.56 298 PRO A CA 1
ATOM 2084 C C . PRO A 1 298 ? 24.110 -1.211 -11.736 1.00 86.56 298 PRO A C 1
ATOM 2086 O O . PRO A 1 298 ? 23.338 -0.570 -12.446 1.00 86.56 298 PRO A O 1
ATOM 2089 N N . ALA A 1 299 ? 25.074 -0.603 -11.042 1.00 81.00 299 ALA A N 1
ATOM 2090 C CA . ALA A 1 299 ? 25.190 0.859 -10.986 1.00 81.00 299 ALA A CA 1
ATOM 2091 C C . ALA A 1 299 ? 25.484 1.514 -12.350 1.00 81.00 299 ALA A C 1
ATOM 2093 O O . ALA A 1 299 ? 25.312 2.720 -12.510 1.00 81.00 299 ALA A O 1
ATOM 2094 N N . HIS A 1 300 ? 25.939 0.721 -13.322 1.00 75.56 300 HIS A N 1
ATOM 2095 C CA . HIS A 1 300 ? 26.233 1.139 -14.690 1.00 75.56 300 HIS A CA 1
ATOM 2096 C C . HIS A 1 300 ? 25.078 0.875 -15.671 1.00 75.56 300 HIS A C 1
ATOM 2098 O O . HIS A 1 300 ? 25.255 1.095 -16.870 1.00 75.56 300 HIS A O 1
ATOM 2104 N N . ASP A 1 301 ? 23.918 0.399 -15.201 1.00 77.56 301 ASP A N 1
ATOM 2105 C CA . ASP A 1 301 ? 22.733 0.261 -16.049 1.00 77.56 301 ASP A CA 1
ATOM 2106 C C . ASP A 1 301 ? 22.328 1.652 -16.593 1.00 77.56 301 ASP A C 1
ATOM 2108 O O . ASP A 1 301 ? 22.058 2.565 -15.804 1.00 77.56 301 ASP A O 1
ATOM 2112 N N . PRO A 1 302 ? 22.273 1.859 -17.925 1.00 71.62 302 PRO A N 1
ATOM 2113 C CA . PRO A 1 302 ? 21.894 3.145 -18.505 1.00 71.62 302 PRO A CA 1
ATOM 2114 C C . PRO A 1 302 ? 20.502 3.624 -18.080 1.00 71.62 302 PRO A C 1
ATOM 2116 O O . PRO A 1 302 ? 20.282 4.831 -17.981 1.00 71.62 302 PRO A O 1
ATOM 2119 N N . ALA A 1 303 ? 19.566 2.705 -17.814 1.00 76.00 303 ALA A N 1
ATOM 2120 C CA . ALA A 1 303 ? 18.212 3.043 -17.390 1.00 76.00 303 ALA A CA 1
ATOM 2121 C C . ALA A 1 303 ? 18.165 3.553 -15.939 1.00 76.00 303 ALA A C 1
ATOM 2123 O O . ALA A 1 303 ? 17.283 4.341 -15.589 1.00 76.00 303 ALA A O 1
ATOM 2124 N N . ALA A 1 304 ? 19.155 3.196 -15.111 1.00 80.25 304 ALA A N 1
ATOM 2125 C CA . ALA A 1 304 ? 19.242 3.621 -13.715 1.00 80.25 304 ALA A CA 1
ATOM 2126 C C . ALA A 1 304 ? 19.444 5.137 -13.543 1.00 80.25 304 ALA A C 1
ATOM 2128 O O . ALA A 1 304 ? 19.184 5.673 -12.466 1.00 80.25 304 ALA A O 1
ATOM 2129 N N . VAL A 1 305 ? 19.832 5.866 -14.600 1.00 77.44 305 VAL A N 1
ATOM 2130 C CA . VAL A 1 305 ? 19.874 7.340 -14.581 1.00 77.44 305 VAL A CA 1
ATOM 2131 C C . VAL A 1 305 ? 18.495 7.960 -14.330 1.00 77.44 305 VAL A C 1
ATOM 2133 O O . VAL A 1 305 ? 18.411 9.046 -13.762 1.00 77.44 305 VAL A O 1
ATOM 2136 N N . GLY A 1 306 ? 17.419 7.270 -14.727 1.00 82.06 306 GLY A N 1
ATOM 2137 C CA . GLY A 1 306 ? 16.040 7.705 -14.502 1.00 82.06 306 GLY A CA 1
ATOM 2138 C C . GLY A 1 306 ? 15.507 7.378 -13.106 1.00 82.06 306 GLY A C 1
ATOM 2139 O O . GLY A 1 306 ? 14.457 7.889 -12.727 1.00 82.06 306 GLY A O 1
ATOM 2140 N N . ALA A 1 307 ? 16.208 6.546 -12.328 1.00 90.12 307 ALA A N 1
ATOM 2141 C CA . ALA A 1 307 ? 15.813 6.162 -10.975 1.00 90.12 307 ALA A CA 1
ATOM 2142 C C . ALA A 1 307 ? 16.224 7.243 -9.958 1.00 90.12 307 ALA A C 1
ATOM 2144 O O . ALA A 1 307 ? 17.161 7.080 -9.171 1.00 90.12 307 ALA A O 1
ATOM 2145 N N . ILE A 1 308 ? 15.549 8.387 -10.034 1.00 89.88 308 ILE A N 1
ATOM 2146 C CA . ILE A 1 308 ? 15.756 9.552 -9.166 1.00 89.88 308 ILE A CA 1
ATOM 2147 C C . ILE A 1 308 ? 14.638 9.675 -8.129 1.00 89.88 308 ILE A C 1
ATOM 2149 O O . ILE A 1 308 ? 13.565 9.100 -8.298 1.00 89.88 308 ILE A O 1
ATOM 2153 N N . ASP A 1 309 ? 14.890 10.445 -7.070 1.00 93.12 309 ASP A N 1
ATOM 2154 C CA . ASP A 1 309 ? 13.875 10.772 -6.063 1.00 93.12 309 ASP A CA 1
ATOM 2155 C C . ASP A 1 309 ? 12.613 11.371 -6.714 1.00 93.12 309 ASP A C 1
ATOM 2157 O O . ASP A 1 309 ? 12.696 12.188 -7.636 1.00 93.12 309 ASP A O 1
ATOM 2161 N N . GLY A 1 310 ? 11.444 10.907 -6.274 1.00 90.38 310 GLY A N 1
ATOM 2162 C CA . GLY A 1 310 ? 10.137 11.286 -6.813 1.00 90.38 310 GLY A CA 1
ATOM 2163 C C . GLY A 1 310 ? 9.741 10.613 -8.135 1.00 90.38 310 GLY A C 1
ATOM 2164 O O . GLY A 1 310 ? 8.576 10.711 -8.531 1.00 90.38 310 GLY A O 1
ATOM 2165 N N . ALA A 1 311 ? 10.649 9.903 -8.817 1.00 93.62 311 ALA A N 1
ATOM 2166 C CA . ALA A 1 311 ? 10.273 9.080 -9.964 1.00 93.62 311 ALA A CA 1
ATOM 2167 C C . ALA A 1 311 ? 9.432 7.877 -9.513 1.00 93.62 311 ALA A C 1
ATOM 2169 O O . ALA A 1 311 ? 9.604 7.330 -8.421 1.00 93.62 311 ALA A O 1
ATOM 2170 N N . ARG A 1 312 ? 8.505 7.447 -10.367 1.00 94.50 312 ARG A N 1
ATOM 2171 C CA . ARG A 1 312 ? 7.632 6.303 -10.105 1.00 94.50 312 ARG A CA 1
ATOM 2172 C C . ARG A 1 312 ? 8.191 5.036 -10.725 1.00 94.50 312 ARG A C 1
ATOM 2174 O O . ARG A 1 312 ? 8.678 5.049 -11.853 1.00 94.50 312 ARG A O 1
ATOM 2181 N N . VAL A 1 313 ? 8.032 3.927 -10.016 1.00 95.44 313 VAL A N 1
ATOM 2182 C CA . VAL A 1 313 ? 8.390 2.591 -10.489 1.00 95.44 313 VAL A CA 1
ATOM 2183 C C . VAL A 1 313 ? 7.145 1.728 -10.649 1.00 95.44 313 VAL A C 1
ATOM 2185 O O . VAL A 1 313 ? 6.217 1.783 -9.839 1.00 95.44 313 VAL A O 1
ATOM 2188 N N . ARG A 1 314 ? 7.121 0.907 -11.698 1.00 94.69 314 ARG A N 1
ATOM 2189 C CA . ARG A 1 314 ? 6.145 -0.170 -11.884 1.00 94.69 314 ARG A CA 1
ATOM 2190 C C . ARG A 1 314 ? 6.891 -1.487 -12.046 1.00 94.69 314 ARG A C 1
ATOM 2192 O O . ARG A 1 314 ? 7.602 -1.662 -13.033 1.00 94.69 314 ARG A O 1
ATOM 2199 N N . LEU A 1 315 ? 6.744 -2.385 -11.076 1.00 93.38 315 LEU A N 1
ATOM 2200 C CA . LEU A 1 315 ? 7.435 -3.673 -11.038 1.00 93.38 315 LEU A CA 1
ATOM 2201 C C . LEU A 1 315 ? 6.587 -4.754 -11.711 1.00 93.38 315 LEU A C 1
ATOM 2203 O O . LEU A 1 315 ? 5.429 -4.945 -11.345 1.00 93.38 315 LEU A O 1
ATOM 2207 N N . TYR A 1 316 ? 7.174 -5.486 -12.650 1.00 88.94 316 TYR A N 1
ATOM 2208 C CA . TYR A 1 316 ? 6.551 -6.580 -13.385 1.00 88.94 316 TYR A CA 1
ATOM 2209 C C . TYR A 1 316 ? 7.335 -7.876 -13.203 1.00 88.94 316 TYR A C 1
ATOM 2211 O O . TYR A 1 316 ? 8.564 -7.862 -13.101 1.00 88.94 316 TYR A O 1
ATOM 2219 N N . ARG A 1 317 ? 6.615 -8.998 -13.238 1.00 86.88 317 ARG A N 1
ATOM 2220 C CA . ARG A 1 317 ? 7.184 -10.346 -13.315 1.00 86.88 317 ARG A CA 1
ATOM 2221 C C . ARG A 1 317 ? 6.514 -11.119 -14.437 1.00 86.88 317 ARG A C 1
ATOM 2223 O O . ARG A 1 317 ? 5.286 -11.088 -14.566 1.00 86.88 317 ARG A O 1
ATOM 2230 N N . ASP A 1 318 ? 7.313 -11.828 -15.220 1.00 78.31 318 ASP A N 1
ATOM 2231 C CA . ASP A 1 318 ? 6.790 -12.702 -16.266 1.00 78.31 318 ASP A CA 1
ATOM 2232 C C . ASP A 1 318 ? 5.809 -13.730 -15.675 1.00 78.31 318 ASP A C 1
ATOM 2234 O O . ASP A 1 318 ? 6.026 -14.277 -14.594 1.00 78.31 318 ASP A O 1
ATOM 2238 N N . GLY A 1 319 ? 4.685 -13.953 -16.358 1.00 77.75 319 GLY A N 1
ATOM 2239 C CA . GLY A 1 319 ? 3.616 -14.852 -15.906 1.00 77.75 319 GLY A CA 1
ATOM 2240 C C . GLY A 1 319 ? 2.653 -14.284 -14.849 1.00 77.75 319 GLY A C 1
ATOM 2241 O O . GLY A 1 319 ? 1.573 -14.845 -14.682 1.00 77.75 319 GLY A O 1
ATOM 2242 N N . GLU A 1 320 ? 2.980 -13.175 -14.174 1.00 82.19 320 GLU A N 1
ATOM 2243 C CA . GLU A 1 320 ? 2.083 -12.514 -13.200 1.00 82.19 320 GLU A CA 1
ATOM 2244 C C . GLU A 1 320 ? 1.675 -11.092 -13.618 1.00 82.19 320 GLU A C 1
ATOM 2246 O O . GLU A 1 320 ? 0.607 -10.613 -13.238 1.00 82.19 320 GLU A O 1
ATOM 2251 N N . GLY A 1 321 ? 2.485 -10.415 -14.434 1.00 86.81 321 GLY A N 1
ATOM 2252 C CA . GLY A 1 321 ? 2.227 -9.042 -14.860 1.00 86.81 321 GLY A CA 1
ATOM 2253 C C . GLY A 1 321 ? 2.675 -8.014 -13.819 1.00 86.81 321 GLY A C 1
ATOM 2254 O O . GLY A 1 321 ? 3.733 -8.168 -13.210 1.00 86.81 321 GLY A O 1
ATOM 2255 N N . LEU A 1 322 ? 1.913 -6.925 -13.671 1.00 90.00 322 LEU A N 1
ATOM 2256 C CA . LEU A 1 322 ? 2.236 -5.800 -12.783 1.00 90.00 322 LEU A CA 1
ATOM 2257 C C . LEU A 1 322 ? 2.036 -6.186 -11.312 1.00 90.00 322 LEU A C 1
ATOM 2259 O O . LEU A 1 322 ? 0.906 -6.383 -10.889 1.00 90.00 322 LEU A O 1
ATOM 2263 N N . LEU A 1 323 ? 3.107 -6.211 -10.524 1.00 91.12 323 LEU A N 1
ATOM 2264 C CA . LEU A 1 323 ? 3.091 -6.642 -9.124 1.00 91.12 323 LEU A CA 1
ATOM 2265 C C . LEU A 1 323 ? 2.979 -5.503 -8.110 1.00 91.12 323 LEU A C 1
ATOM 2267 O O . LEU A 1 323 ? 2.409 -5.704 -7.038 1.00 91.12 323 LEU A O 1
ATOM 2271 N N . PHE A 1 324 ? 3.575 -4.348 -8.413 1.00 94.56 324 PHE A N 1
ATOM 2272 C CA . PHE A 1 324 ? 3.716 -3.248 -7.461 1.00 94.56 324 PHE A CA 1
ATOM 2273 C C . PHE A 1 324 ? 3.921 -1.909 -8.177 1.00 94.56 324 PHE A C 1
ATOM 2275 O O . PHE A 1 324 ? 4.553 -1.853 -9.239 1.00 94.56 324 PHE A O 1
ATOM 2282 N N . ARG A 1 325 ? 3.418 -0.821 -7.586 1.00 95.44 325 ARG A N 1
ATOM 2283 C CA . ARG A 1 325 ? 3.702 0.557 -8.007 1.00 95.44 325 ARG A CA 1
ATOM 2284 C C . ARG A 1 325 ? 4.224 1.353 -6.818 1.00 95.44 325 ARG A C 1
ATOM 2286 O O . ARG A 1 325 ? 3.603 1.339 -5.759 1.00 95.44 325 ARG A O 1
ATOM 2293 N N . GLY A 1 326 ? 5.321 2.074 -7.019 1.00 96.50 326 GLY A N 1
ATOM 2294 C CA . GLY A 1 326 ? 5.969 2.839 -5.958 1.00 96.50 326 GLY A CA 1
ATOM 2295 C C . GLY A 1 326 ? 6.529 4.177 -6.411 1.00 96.50 326 GLY A C 1
ATOM 2296 O O . GLY A 1 326 ? 6.579 4.475 -7.607 1.00 96.50 326 GLY A O 1
ATOM 2297 N N . VAL A 1 327 ? 6.951 4.970 -5.433 1.00 96.81 327 VAL A N 1
ATOM 2298 C CA . VAL A 1 327 ? 7.661 6.241 -5.583 1.00 96.81 327 VAL A CA 1
ATOM 2299 C C . VAL A 1 327 ? 9.055 6.068 -4.990 1.00 96.81 327 VAL A C 1
ATOM 2301 O O . VAL A 1 327 ? 9.197 5.710 -3.821 1.00 96.81 327 VAL A O 1
ATOM 2304 N N . ILE A 1 328 ? 10.082 6.308 -5.800 1.00 97.00 328 ILE A N 1
ATOM 2305 C CA . ILE A 1 328 ? 11.481 6.240 -5.373 1.00 97.00 328 ILE A CA 1
ATOM 2306 C C . ILE A 1 328 ? 11.733 7.362 -4.366 1.00 97.00 328 ILE A C 1
ATOM 2308 O O . ILE A 1 328 ? 11.423 8.516 -4.653 1.00 97.00 328 ILE A O 1
ATOM 2312 N N . GLY A 1 329 ? 12.283 7.008 -3.202 1.00 95.81 329 GLY A N 1
ATOM 2313 C CA . GLY A 1 329 ? 12.642 7.952 -2.138 1.00 95.81 329 GLY A CA 1
ATOM 2314 C C . GLY A 1 329 ? 14.140 7.996 -1.834 1.00 95.81 329 GLY A C 1
ATOM 2315 O O . GLY A 1 329 ? 14.639 8.979 -1.292 1.00 95.81 329 GLY A O 1
ATOM 2316 N N . ALA A 1 330 ? 14.882 6.938 -2.170 1.00 94.31 330 ALA A N 1
ATOM 2317 C CA . ALA A 1 330 ? 16.318 6.885 -1.942 1.00 94.31 330 ALA A CA 1
ATOM 2318 C C . ALA A 1 330 ? 17.050 6.048 -2.995 1.00 94.31 330 ALA A C 1
ATOM 2320 O O . ALA A 1 330 ? 16.510 5.112 -3.593 1.00 94.31 330 ALA A O 1
ATOM 2321 N N . ARG A 1 331 ? 18.323 6.400 -3.196 1.00 93.44 331 ARG A N 1
ATOM 2322 C CA . ARG A 1 331 ? 19.284 5.630 -3.984 1.00 93.44 331 ARG A CA 1
ATOM 2323 C C . ARG A 1 331 ? 20.605 5.532 -3.239 1.00 93.44 331 ARG A C 1
ATOM 2325 O O . ARG A 1 331 ? 21.130 6.537 -2.765 1.00 93.44 331 ARG A O 1
ATOM 2332 N N . GLU A 1 332 ? 21.171 4.342 -3.200 1.00 93.06 332 GLU A N 1
ATOM 2333 C CA . GLU A 1 332 ? 22.450 4.074 -2.557 1.00 93.06 332 GLU A CA 1
ATOM 2334 C C . GLU A 1 332 ? 23.325 3.255 -3.499 1.00 93.06 332 GLU A C 1
ATOM 2336 O O . GLU A 1 332 ? 22.875 2.282 -4.092 1.00 93.06 332 GLU A O 1
ATOM 2341 N N . THR A 1 333 ? 24.578 3.665 -3.692 1.00 91.25 333 THR A N 1
ATOM 2342 C CA . THR A 1 333 ? 25.543 2.880 -4.470 1.00 91.25 333 THR A CA 1
ATOM 2343 C C . THR A 1 333 ? 26.450 2.132 -3.512 1.00 91.25 333 THR A C 1
ATOM 2345 O O . THR A 1 333 ? 27.212 2.747 -2.770 1.00 91.25 333 THR A O 1
ATOM 2348 N N . VAL A 1 334 ? 26.376 0.809 -3.557 1.00 86.06 334 VAL A N 1
ATOM 2349 C CA . VAL A 1 334 ? 27.157 -0.101 -2.726 1.00 86.06 334 VAL A CA 1
ATOM 2350 C C . VAL A 1 334 ? 28.212 -0.772 -3.596 1.00 86.06 334 VAL A C 1
ATOM 2352 O O . VAL A 1 334 ? 27.916 -1.290 -4.673 1.00 86.06 334 VAL A O 1
ATOM 2355 N N . ILE A 1 335 ? 29.457 -0.775 -3.126 1.00 86.06 335 ILE A N 1
ATOM 2356 C CA . ILE A 1 335 ? 30.517 -1.597 -3.710 1.00 86.06 335 ILE A CA 1
ATOM 2357 C C . ILE A 1 335 ? 30.517 -2.914 -2.940 1.00 86.06 335 ILE A C 1
ATOM 2359 O O . ILE A 1 335 ? 30.776 -2.943 -1.738 1.00 86.06 335 ILE A O 1
ATOM 2363 N N . THR A 1 336 ? 30.165 -3.993 -3.625 1.00 77.75 336 THR A N 1
ATOM 2364 C CA . THR A 1 336 ? 30.150 -5.343 -3.049 1.00 77.75 336 THR A CA 1
ATOM 2365 C C . THR A 1 336 ? 31.575 -5.838 -2.767 1.00 77.75 336 THR A C 1
ATOM 2367 O O . THR A 1 336 ? 32.525 -5.326 -3.366 1.00 77.75 336 THR A O 1
ATOM 2370 N N . PRO A 1 337 ? 31.756 -6.848 -1.892 1.00 74.38 337 PRO A N 1
ATOM 2371 C CA . PRO A 1 337 ? 33.072 -7.436 -1.619 1.00 74.38 337 PRO A CA 1
ATOM 2372 C C . PRO A 1 337 ? 33.812 -7.922 -2.875 1.00 74.38 337 PRO A C 1
ATOM 2374 O O . PRO A 1 337 ? 35.038 -7.872 -2.916 1.00 74.38 337 PRO A O 1
ATOM 2377 N N . ASP A 1 338 ? 33.067 -8.313 -3.912 1.00 77.88 338 ASP A N 1
ATOM 2378 C CA . ASP A 1 338 ? 33.595 -8.774 -5.201 1.00 77.88 338 ASP A CA 1
ATOM 2379 C C . ASP A 1 338 ? 34.000 -7.621 -6.141 1.00 77.88 338 ASP A C 1
ATOM 2381 O O . ASP A 1 338 ? 34.378 -7.842 -7.290 1.00 77.88 338 ASP A O 1
ATOM 2385 N N . GLY A 1 339 ? 33.907 -6.370 -5.677 1.00 75.19 339 GLY A N 1
ATOM 2386 C CA . GLY A 1 339 ? 34.234 -5.173 -6.450 1.00 75.19 339 GLY A CA 1
ATOM 2387 C C . GLY A 1 339 ? 33.139 -4.730 -7.425 1.00 75.19 339 GLY A C 1
ATOM 2388 O O . GLY A 1 339 ? 33.334 -3.751 -8.142 1.00 75.19 339 GLY A O 1
ATOM 2389 N N . ASN A 1 340 ? 31.977 -5.395 -7.450 1.00 78.38 340 ASN A N 1
ATOM 2390 C CA . ASN A 1 340 ? 30.846 -4.976 -8.280 1.00 78.38 340 ASN A CA 1
ATOM 2391 C C . ASN A 1 340 ? 30.134 -3.770 -7.664 1.00 78.38 340 ASN A C 1
ATOM 2393 O O . ASN A 1 340 ? 29.870 -3.739 -6.460 1.00 78.38 340 ASN A O 1
ATOM 2397 N N . HIS A 1 341 ? 29.776 -2.804 -8.509 1.00 85.88 341 HIS A N 1
ATOM 2398 C CA . HIS A 1 341 ? 29.025 -1.618 -8.114 1.00 85.88 341 HIS A CA 1
ATOM 2399 C C . HIS A 1 341 ? 27.529 -1.876 -8.307 1.00 85.88 341 HIS A C 1
ATOM 2401 O O . HIS A 1 341 ? 27.054 -2.005 -9.440 1.00 85.88 341 HIS A O 1
ATOM 2407 N N . VAL A 1 342 ? 26.789 -1.916 -7.205 1.00 88.62 342 VAL A N 1
ATOM 2408 C CA . VAL A 1 342 ? 25.341 -2.125 -7.169 1.00 88.62 342 VAL A CA 1
ATOM 2409 C C . VAL A 1 342 ? 24.668 -0.818 -6.774 1.00 88.62 342 VAL A C 1
ATOM 2411 O O . VAL A 1 342 ? 25.100 -0.145 -5.843 1.00 88.62 342 VAL A O 1
ATOM 2414 N N . LEU A 1 343 ? 23.619 -0.441 -7.494 1.00 92.88 343 LEU A N 1
ATOM 2415 C CA . LEU A 1 343 ? 22.719 0.634 -7.112 1.00 92.88 343 LEU A CA 1
ATOM 2416 C C . LEU A 1 343 ? 21.475 0.019 -6.471 1.00 92.88 343 LEU A C 1
ATOM 2418 O O . LEU A 1 343 ? 20.702 -0.669 -7.137 1.00 92.88 343 LEU A O 1
ATOM 2422 N N . THR A 1 344 ? 21.283 0.301 -5.191 1.00 95.12 344 THR A N 1
ATOM 2423 C CA . THR A 1 344 ? 20.058 -0.002 -4.460 1.00 95.12 344 THR A CA 1
ATOM 2424 C C . THR A 1 344 ? 19.116 1.187 -4.576 1.00 95.12 344 THR A C 1
ATOM 2426 O O . THR A 1 344 ? 19.465 2.310 -4.215 1.00 95.12 344 THR A O 1
ATOM 2429 N N . ILE A 1 345 ? 17.923 0.940 -5.095 1.00 96.06 345 ILE A N 1
ATOM 2430 C CA . ILE A 1 345 ? 16.826 1.896 -5.212 1.00 96.06 345 ILE A CA 1
ATOM 2431 C C . ILE A 1 345 ? 15.777 1.479 -4.188 1.00 96.06 345 ILE A C 1
ATOM 2433 O O . ILE A 1 345 ? 15.375 0.316 -4.171 1.00 96.06 345 ILE A O 1
ATOM 2437 N N . SER A 1 346 ? 15.322 2.401 -3.350 1.00 97.19 346 SER A N 1
ATOM 2438 C CA . SER A 1 346 ? 14.278 2.119 -2.367 1.00 97.19 346 SER A CA 1
ATOM 2439 C C . SER A 1 346 ? 13.238 3.225 -2.309 1.00 97.19 346 SER A C 1
ATOM 2441 O O . SER A 1 346 ? 13.464 4.375 -2.709 1.00 97.19 346 SER A O 1
ATOM 2443 N N . GLY A 1 347 ? 12.058 2.857 -1.835 1.00 97.38 347 GLY A N 1
ATOM 2444 C CA . GLY A 1 347 ? 10.955 3.779 -1.691 1.00 97.38 347 GLY A CA 1
ATOM 2445 C C . GLY A 1 347 ? 9.707 3.101 -1.165 1.00 97.38 347 GLY A C 1
ATOM 2446 O O . GLY A 1 347 ? 9.719 1.947 -0.734 1.00 97.38 347 GLY A O 1
ATOM 2447 N N . ASP A 1 348 ? 8.623 3.851 -1.249 1.00 97.75 348 ASP A N 1
ATOM 2448 C CA . ASP A 1 348 ? 7.327 3.452 -0.728 1.00 97.75 348 ASP A CA 1
ATOM 2449 C C . ASP A 1 348 ? 6.362 3.210 -1.889 1.00 97.75 348 ASP A C 1
ATOM 2451 O O . ASP A 1 348 ? 6.636 3.555 -3.044 1.00 97.75 348 ASP A O 1
ATOM 2455 N N . SER A 1 349 ? 5.215 2.615 -1.605 1.00 97.38 349 SER A N 1
ATOM 2456 C CA . SER A 1 349 ? 4.126 2.491 -2.562 1.00 97.38 349 SER A CA 1
ATOM 2457 C C . SER A 1 349 ? 3.586 3.867 -2.971 1.00 97.38 349 SER A C 1
ATOM 2459 O O . SER A 1 349 ? 3.982 4.921 -2.460 1.00 97.38 349 SER A O 1
ATOM 2461 N N . LEU A 1 350 ? 2.632 3.880 -3.905 1.00 95.50 350 LEU A N 1
ATOM 2462 C CA . LEU A 1 350 ? 1.963 5.125 -4.281 1.00 95.50 350 LEU A CA 1
ATOM 2463 C C . LEU A 1 350 ? 1.311 5.831 -3.086 1.00 95.50 350 LEU A C 1
ATOM 2465 O O . LEU A 1 350 ? 1.223 7.057 -3.120 1.00 95.50 350 LEU A O 1
ATOM 2469 N N . ALA A 1 351 ? 0.893 5.111 -2.036 1.00 96.44 351 ALA A N 1
ATOM 2470 C CA . ALA A 1 351 ? 0.244 5.713 -0.870 1.00 96.44 351 ALA A CA 1
ATOM 2471 C C . ALA A 1 351 ? 1.126 6.734 -0.130 1.00 96.44 351 ALA A C 1
ATOM 2473 O O . ALA A 1 351 ? 0.600 7.552 0.625 1.00 96.44 351 ALA A O 1
ATOM 2474 N N . ARG A 1 352 ? 2.429 6.802 -0.436 1.00 95.31 352 ARG A N 1
ATOM 2475 C CA . ARG A 1 352 ? 3.292 7.927 -0.051 1.00 95.31 352 ARG A CA 1
ATOM 2476 C C . ARG A 1 352 ? 2.733 9.294 -0.451 1.00 95.31 352 ARG A C 1
ATOM 2478 O O . ARG A 1 352 ? 2.948 10.269 0.263 1.00 95.31 352 ARG A O 1
ATOM 2485 N N . GLU A 1 353 ? 1.992 9.377 -1.553 1.00 94.75 353 GLU A N 1
ATOM 2486 C CA . GLU A 1 353 ? 1.301 10.604 -1.966 1.00 94.75 353 GLU A CA 1
ATOM 2487 C C . GLU A 1 353 ? 0.363 11.111 -0.851 1.00 94.75 353 GLU A C 1
ATOM 2489 O O . GLU A 1 353 ? 0.426 12.281 -0.485 1.00 94.75 353 GLU A O 1
ATOM 2494 N N . LEU A 1 354 ? -0.397 10.217 -0.205 1.00 96.69 354 LEU A N 1
ATOM 2495 C CA . LEU A 1 354 ? -1.300 10.554 0.906 1.00 96.69 354 LEU A CA 1
ATOM 2496 C C . LEU A 1 354 ? -0.574 10.879 2.219 1.00 96.69 354 LEU A C 1
ATOM 2498 O O . LEU A 1 354 ? -1.156 11.511 3.101 1.00 96.69 354 LEU A O 1
ATOM 2502 N N . VAL A 1 355 ? 0.679 10.445 2.369 1.00 96.25 355 VAL A N 1
ATOM 2503 C CA . VAL A 1 355 ? 1.537 10.823 3.505 1.00 96.25 355 VAL A CA 1
ATOM 2504 C C . VAL A 1 355 ? 2.063 12.250 3.334 1.00 96.25 355 VAL A C 1
ATOM 2506 O O . VAL A 1 355 ? 2.228 12.969 4.317 1.00 96.25 355 VAL A O 1
ATOM 2509 N N . HIS A 1 356 ? 2.326 12.673 2.096 1.00 92.94 356 HIS A N 1
ATOM 2510 C CA . HIS A 1 356 ? 2.788 14.029 1.797 1.00 92.94 356 HIS A CA 1
ATOM 2511 C C . HIS A 1 356 ? 1.648 15.058 1.775 1.00 92.94 356 HIS A C 1
ATOM 2513 O O . HIS A 1 356 ? 1.873 16.225 2.098 1.00 92.94 356 HIS A O 1
ATOM 2519 N N . GLU A 1 357 ? 0.438 14.650 1.392 1.00 94.38 357 GLU A N 1
ATOM 2520 C CA . GLU A 1 357 ? -0.738 15.518 1.444 1.00 94.38 357 GLU A CA 1
ATOM 2521 C C . GLU A 1 357 ? -1.222 15.756 2.880 1.00 94.38 357 GLU A C 1
ATOM 2523 O O . GLU A 1 357 ? -1.096 14.892 3.747 1.00 94.38 357 GLU A O 1
ATOM 2528 N N . ASN A 1 358 ? -1.793 16.937 3.136 1.00 93.38 358 ASN A N 1
ATOM 2529 C CA . ASN A 1 358 ? -2.086 17.421 4.484 1.00 93.38 358 ASN A CA 1
ATOM 2530 C C . ASN A 1 358 ? -3.539 17.897 4.629 1.00 93.38 358 ASN A C 1
ATOM 2532 O O . ASN A 1 358 ? -4.089 18.502 3.709 1.00 93.38 358 ASN A O 1
ATOM 2536 N N . THR A 1 359 ? -4.140 17.685 5.803 1.00 93.88 359 THR A N 1
ATOM 2537 C CA . THR A 1 359 ? -5.508 18.127 6.124 1.00 93.88 359 THR A CA 1
ATOM 2538 C C . THR A 1 359 ? -5.653 19.640 6.297 1.00 93.88 359 THR A C 1
ATOM 2540 O O . THR A 1 359 ? -6.777 20.126 6.423 1.00 93.88 359 THR A O 1
ATOM 2543 N N . LEU A 1 360 ? -4.546 20.388 6.268 1.00 92.88 360 LEU A N 1
ATOM 2544 C CA . LEU A 1 360 ? -4.478 21.806 6.611 1.00 92.88 360 LEU A CA 1
ATOM 2545 C C . LEU A 1 360 ? -5.034 22.042 8.026 1.00 92.88 360 LEU A C 1
ATOM 2547 O O . LEU A 1 360 ? -4.969 21.163 8.880 1.00 92.88 360 LEU A O 1
ATOM 2551 N N . LEU A 1 361 ? -5.509 23.250 8.315 1.00 91.69 361 LEU A N 1
ATOM 2552 C CA . LEU A 1 361 ? -6.048 23.617 9.624 1.00 91.69 361 LEU A CA 1
ATOM 2553 C C . LEU A 1 361 ? -7.574 23.724 9.557 1.00 91.69 361 LEU A C 1
ATOM 2555 O O . LEU A 1 361 ? -8.124 24.153 8.542 1.00 91.69 361 LEU A O 1
ATOM 2559 N N . GLY A 1 362 ? -8.252 23.393 10.654 1.00 85.50 362 GLY A N 1
ATOM 2560 C CA . GLY A 1 362 ? -9.701 23.520 10.800 1.00 85.50 362 GLY A CA 1
ATOM 2561 C C . GLY A 1 362 ? -10.505 22.397 10.142 1.00 85.50 362 GLY A C 1
ATOM 2562 O O . GLY A 1 362 ? -11.714 22.542 9.960 1.00 85.50 362 GLY A O 1
ATOM 2563 N N . ARG A 1 363 ? -9.866 21.280 9.774 1.00 91.62 363 ARG A N 1
ATOM 2564 C CA . ARG A 1 363 ? -10.558 20.105 9.231 1.00 91.62 363 ARG A CA 1
ATOM 2565 C C . ARG A 1 363 ? -11.218 19.346 10.380 1.00 91.62 363 ARG A C 1
ATOM 2567 O O . ARG A 1 363 ? -10.558 18.592 11.088 1.00 91.62 363 ARG A O 1
ATOM 2574 N N . ALA A 1 364 ? -12.517 19.541 10.569 1.00 90.94 364 ALA A N 1
ATOM 2575 C CA . ALA A 1 364 ? -13.279 18.886 11.625 1.00 90.94 364 ALA A CA 1
ATOM 2576 C C . ALA A 1 364 ? -14.532 18.203 11.072 1.00 90.94 364 ALA A C 1
ATOM 2578 O O . ALA A 1 364 ? -15.209 18.722 10.184 1.00 90.94 364 ALA A O 1
ATOM 2579 N N . TYR A 1 365 ? -14.853 17.050 11.648 1.00 91.75 365 TYR A N 1
ATOM 2580 C CA . TYR A 1 365 ? -16.057 16.282 11.371 1.00 91.75 365 TYR A CA 1
ATOM 2581 C C . TYR A 1 365 ? -16.843 16.151 12.667 1.00 91.75 365 TYR A C 1
ATOM 2583 O O . TYR A 1 365 ? -16.303 15.693 13.669 1.00 91.75 365 TYR A O 1
ATOM 2591 N N . GLY A 1 366 ? -18.109 16.559 12.649 1.00 88.06 366 GLY A N 1
ATOM 2592 C CA . GLY A 1 366 ? -19.032 16.395 13.767 1.00 88.06 366 GLY A CA 1
ATOM 2593 C C . GLY A 1 366 ? -20.203 15.533 13.339 1.00 88.06 366 GLY A C 1
ATOM 2594 O O . GLY A 1 366 ? -21.036 15.994 12.562 1.00 88.06 366 GLY A O 1
ATOM 2595 N N . ASN A 1 367 ? -20.261 14.296 13.836 1.00 86.19 367 ASN A N 1
ATOM 2596 C CA . ASN A 1 367 ? -21.343 13.357 13.550 1.00 86.19 367 ASN A CA 1
ATOM 2597 C C . ASN A 1 367 ? -21.554 13.113 12.035 1.00 86.19 367 ASN A C 1
ATOM 2599 O O . ASN A 1 367 ? -22.678 13.121 11.530 1.00 86.19 367 ASN A O 1
ATOM 2603 N N . VAL A 1 368 ? -20.459 12.887 11.298 1.00 93.31 368 VAL A N 1
ATOM 2604 C CA . VAL A 1 368 ? -20.465 12.669 9.838 1.00 93.31 368 VAL A CA 1
ATOM 2605 C C . VAL A 1 368 ? -20.274 11.180 9.495 1.00 93.31 368 VAL A C 1
ATOM 2607 O O . VAL A 1 368 ? -19.405 10.541 10.084 1.00 93.31 368 VAL A O 1
ATOM 2610 N N . PRO A 1 369 ? -21.010 10.598 8.526 1.00 93.81 369 PRO A N 1
ATOM 2611 C CA . PRO A 1 369 ? -20.792 9.213 8.100 1.00 93.81 369 PRO A CA 1
ATOM 2612 C C . PRO A 1 369 ? -19.371 8.958 7.581 1.00 93.81 369 PRO A C 1
ATOM 2614 O O . PRO A 1 369 ? -18.821 9.786 6.851 1.00 93.81 369 PRO A O 1
ATOM 2617 N N . MET A 1 370 ? -18.811 7.776 7.872 1.00 94.56 370 MET A N 1
ATOM 2618 C CA . MET A 1 370 ? -17.445 7.400 7.464 1.00 94.56 370 MET A CA 1
ATOM 2619 C C . MET A 1 370 ? -17.200 7.586 5.960 1.00 94.56 370 MET A C 1
ATOM 2621 O O . MET A 1 370 ? -16.182 8.137 5.556 1.00 94.56 370 MET A O 1
ATOM 2625 N N . SER A 1 371 ? -18.152 7.186 5.113 1.00 95.75 371 SER A N 1
ATOM 2626 C CA . SER A 1 371 ? -18.037 7.336 3.656 1.00 95.75 371 SER A CA 1
ATOM 2627 C C . SER A 1 371 ? -17.864 8.793 3.216 1.00 95.75 371 SER A C 1
ATOM 2629 O O . SER A 1 371 ? -17.108 9.067 2.287 1.00 95.75 371 SER A O 1
ATOM 2631 N N . SER A 1 372 ? -18.538 9.729 3.889 1.00 96.50 372 SER A N 1
ATOM 2632 C CA . SER A 1 372 ? -18.432 11.160 3.598 1.00 96.50 372 SER A CA 1
ATOM 2633 C C . SER A 1 372 ? -17.103 11.729 4.087 1.00 96.50 372 SER A C 1
ATOM 2635 O O . SER A 1 372 ? -16.495 12.517 3.369 1.00 96.50 372 SER A O 1
ATOM 2637 N N . VAL A 1 373 ? -16.621 11.290 5.257 1.00 96.50 373 VAL A N 1
ATOM 2638 C CA . VAL A 1 373 ? -15.293 11.666 5.772 1.00 96.50 373 VAL A CA 1
ATOM 2639 C C . VAL A 1 373 ? -14.190 11.203 4.828 1.00 96.50 373 VAL A C 1
ATOM 2641 O O . VAL A 1 373 ? -13.373 12.011 4.403 1.00 96.50 373 VAL A O 1
ATOM 2644 N N . VAL A 1 374 ? -14.198 9.928 4.432 1.00 97.31 374 VAL A N 1
ATOM 2645 C CA . VAL A 1 374 ? -13.204 9.384 3.496 1.00 97.31 374 VAL A CA 1
ATOM 2646 C C . VAL A 1 374 ? -13.270 10.113 2.148 1.00 97.31 374 VAL A C 1
ATOM 2648 O O . VAL A 1 374 ? -12.233 10.465 1.590 1.00 97.31 374 VAL A O 1
ATOM 2651 N N . SER A 1 375 ? -14.474 10.385 1.630 1.00 96.44 375 SER A N 1
ATOM 2652 C CA . SER A 1 375 ? -14.635 11.116 0.368 1.00 96.44 375 SER A CA 1
ATOM 2653 C C . SER A 1 375 ? -14.107 12.552 0.439 1.00 96.44 375 SER A C 1
ATOM 2655 O O . SER A 1 375 ? -13.534 13.024 -0.541 1.00 96.44 375 SER A O 1
ATOM 2657 N N . ASP A 1 376 ? -14.315 13.256 1.552 1.00 96.62 376 ASP A N 1
ATOM 2658 C CA . ASP A 1 376 ? -13.806 14.617 1.741 1.00 96.62 376 ASP A CA 1
ATOM 2659 C C . ASP A 1 376 ? -12.283 14.624 1.928 1.00 96.62 376 ASP A C 1
ATOM 2661 O O . ASP A 1 376 ? -11.591 15.412 1.278 1.00 96.62 376 ASP A O 1
ATOM 2665 N N . LEU A 1 377 ? -11.747 13.704 2.741 1.00 96.81 377 LEU A N 1
ATOM 2666 C CA . LEU A 1 377 ? -10.306 13.544 2.951 1.00 96.81 377 LEU A CA 1
ATOM 2667 C C . LEU A 1 377 ? -9.559 13.262 1.647 1.00 96.81 377 LEU A C 1
ATOM 2669 O O . LEU A 1 377 ? -8.499 13.834 1.446 1.00 96.81 377 LEU A O 1
ATOM 2673 N N . LEU A 1 378 ? -10.114 12.447 0.747 1.00 96.69 378 LEU A N 1
ATOM 2674 C CA . LEU A 1 378 ? -9.489 12.139 -0.544 1.00 96.69 378 LEU A CA 1
ATOM 2675 C C . LEU A 1 378 ? -9.759 13.190 -1.634 1.00 96.69 378 LEU A C 1
ATOM 2677 O O . LEU A 1 378 ? -9.214 13.085 -2.736 1.00 96.69 378 LEU A O 1
ATOM 2681 N N . SER A 1 379 ? -10.601 14.195 -1.384 1.00 94.44 379 SER A N 1
ATOM 2682 C CA . SER A 1 379 ? -10.939 15.182 -2.412 1.00 94.44 379 SER A CA 1
ATOM 2683 C C . SER A 1 379 ? -9.701 15.966 -2.870 1.00 94.44 379 SER A C 1
ATOM 2685 O O . SER A 1 379 ? -8.902 16.436 -2.069 1.00 94.44 379 SER A O 1
ATOM 2687 N N . GLY A 1 380 ? -9.509 16.079 -4.188 1.00 89.38 380 GLY A N 1
ATOM 2688 C CA . GLY A 1 380 ? -8.367 16.797 -4.773 1.00 89.38 380 GLY A CA 1
ATOM 2689 C C . GLY A 1 380 ? -7.040 16.022 -4.828 1.00 89.38 380 GLY A C 1
ATOM 2690 O O . GLY A 1 380 ? -6.175 16.419 -5.602 1.00 89.38 380 GLY A O 1
ATOM 2691 N N . SER A 1 381 ? -6.910 14.897 -4.118 1.00 91.56 381 SER A N 1
ATOM 2692 C CA . SER A 1 381 ? -5.680 14.073 -4.080 1.00 91.56 381 SER A CA 1
ATOM 2693 C C . SER A 1 381 ? -5.436 13.228 -5.344 1.00 91.56 381 SER A C 1
ATOM 2695 O O . SER A 1 381 ? -4.358 12.689 -5.583 1.00 91.56 381 SER A O 1
ATOM 2697 N N . GLY A 1 382 ? -6.477 13.025 -6.160 1.00 91.38 382 GLY A N 1
ATOM 2698 C CA . GLY A 1 382 ? -6.453 12.049 -7.257 1.00 91.38 382 GLY A CA 1
ATOM 2699 C C . GLY A 1 382 ? -6.544 10.586 -6.798 1.00 91.38 382 GLY A C 1
ATOM 2700 O O . GLY A 1 382 ? -6.491 9.684 -7.640 1.00 91.38 382 GLY A O 1
ATOM 2701 N N . TRP A 1 383 ? -6.708 10.347 -5.495 1.00 95.44 383 TRP A N 1
ATOM 2702 C CA . TRP A 1 383 ? -7.025 9.048 -4.914 1.00 95.44 383 TRP A CA 1
ATOM 2703 C C . TRP A 1 383 ? -8.528 8.831 -4.802 1.00 95.44 383 TRP A C 1
ATOM 2705 O O . TRP A 1 383 ? -9.329 9.764 -4.762 1.00 95.44 383 TRP A O 1
ATOM 2715 N N . THR A 1 384 ? -8.915 7.561 -4.749 1.00 96.06 384 THR A N 1
ATOM 2716 C CA . THR A 1 384 ? -10.314 7.149 -4.621 1.00 96.06 384 THR A CA 1
ATOM 2717 C C . THR A 1 384 ? -10.489 6.159 -3.479 1.00 96.06 384 THR A C 1
ATOM 2719 O O . THR A 1 384 ? -9.599 5.366 -3.175 1.00 96.06 384 THR A O 1
ATOM 2722 N N . ALA A 1 385 ? -11.652 6.182 -2.838 1.00 94.50 385 ALA A N 1
ATOM 2723 C CA . ALA A 1 385 ? -12.041 5.126 -1.918 1.00 94.50 385 ALA A CA 1
ATOM 2724 C C . ALA A 1 385 ? -12.766 4.050 -2.711 1.00 94.50 385 ALA A C 1
ATOM 2726 O O . ALA A 1 385 ? -13.863 4.295 -3.215 1.00 94.50 385 ALA A O 1
ATOM 2727 N N . GLN A 1 386 ? -12.166 2.869 -2.849 1.00 93.88 386 GLN A N 1
ATOM 2728 C CA . GLN A 1 386 ? -12.837 1.821 -3.602 1.00 93.88 386 GLN A CA 1
ATOM 2729 C C . GLN A 1 386 ? -13.855 1.049 -2.763 1.00 93.88 386 GLN A C 1
ATOM 2731 O O . GLN A 1 386 ? -14.909 0.661 -3.270 1.00 93.88 386 GLN A O 1
ATOM 2736 N N . SER A 1 387 ? -13.570 0.820 -1.488 1.00 93.75 387 SER A N 1
ATOM 2737 C CA . SER A 1 387 ? -14.584 0.309 -0.573 1.00 93.75 387 SER A CA 1
ATOM 2738 C C . SER A 1 387 ? -14.468 0.983 0.776 1.00 93.75 387 SER A C 1
ATOM 2740 O O . SER A 1 387 ? -13.381 1.048 1.339 1.00 93.75 387 SER A O 1
ATOM 2742 N N . VAL A 1 388 ? -15.600 1.453 1.288 1.00 96.69 388 VAL A N 1
ATOM 2743 C CA . VAL A 1 388 ? -15.752 1.913 2.666 1.00 96.69 388 VAL A CA 1
ATOM 2744 C C . VAL A 1 388 ? -16.878 1.091 3.272 1.00 96.69 388 VAL A C 1
ATOM 2746 O O . VAL A 1 388 ? -17.976 1.051 2.710 1.00 96.69 388 VAL A O 1
ATOM 2749 N N . ALA A 1 389 ? -16.604 0.390 4.368 1.00 94.69 389 ALA A N 1
ATOM 2750 C CA . ALA A 1 389 ? -17.621 -0.389 5.060 1.00 94.69 389 ALA A CA 1
ATOM 2751 C C . ALA A 1 389 ? -18.754 0.519 5.574 1.00 94.69 389 ALA A C 1
ATOM 2753 O O . ALA A 1 389 ? -18.527 1.660 5.978 1.00 94.69 389 ALA A O 1
ATOM 2754 N N . ALA A 1 390 ? -19.985 0.008 5.543 1.00 90.25 390 ALA A N 1
ATOM 2755 C CA . ALA A 1 390 ? -21.146 0.716 6.068 1.00 90.25 390 ALA A CA 1
ATOM 2756 C C . ALA A 1 390 ? -21.285 0.475 7.577 1.00 90.25 390 ALA A C 1
ATOM 2758 O O . ALA A 1 390 ? -21.163 -0.656 8.043 1.00 90.25 390 ALA A O 1
ATOM 2759 N N . ASP A 1 391 ? -21.589 1.533 8.324 1.00 88.19 391 ASP A N 1
ATOM 2760 C CA . ASP A 1 391 ? -21.870 1.495 9.760 1.00 88.19 391 ASP A CA 1
ATOM 2761 C C . ASP A 1 391 ? -22.824 2.644 10.103 1.00 88.19 391 ASP A C 1
ATOM 2763 O O . ASP A 1 391 ? -22.883 3.647 9.392 1.00 88.19 391 ASP A O 1
ATOM 2767 N N . ALA A 1 392 ? -23.605 2.474 11.165 1.00 85.31 392 ALA A N 1
ATOM 2768 C CA . ALA A 1 392 ? -24.522 3.500 11.654 1.00 85.31 392 ALA A CA 1
ATOM 2769 C C . ALA A 1 392 ? -23.823 4.532 12.557 1.00 85.31 392 ALA A C 1
ATOM 2771 O O . ALA A 1 392 ? -24.385 5.588 12.842 1.00 85.31 392 ALA A O 1
ATOM 2772 N N . ARG A 1 393 ? -22.627 4.213 13.063 1.00 84.00 393 ARG A N 1
ATOM 2773 C CA . ARG A 1 393 ? -21.772 5.138 13.804 1.00 84.00 393 ARG A CA 1
ATOM 2774 C C . ARG A 1 393 ? -21.206 6.186 12.845 1.00 84.00 393 ARG A C 1
ATOM 2776 O O . ARG A 1 393 ? -20.888 5.898 11.694 1.00 84.00 393 ARG A O 1
ATOM 2783 N N . ASN A 1 394 ? -21.035 7.392 13.367 1.00 88.12 394 ASN A N 1
ATOM 2784 C CA . ASN A 1 394 ? -20.485 8.525 12.641 1.00 88.12 394 ASN A CA 1
ATOM 2785 C C . ASN A 1 394 ? -19.154 8.962 13.262 1.00 88.12 394 ASN A C 1
ATOM 2787 O O . ASN A 1 394 ? -18.884 8.707 14.436 1.00 88.12 394 ASN A O 1
ATOM 2791 N N . VAL A 1 395 ? -18.330 9.621 12.456 1.00 88.06 395 VAL A N 1
ATOM 2792 C CA . VAL A 1 395 ? -17.048 10.194 12.852 1.00 88.06 395 VAL A CA 1
ATOM 2793 C C . VAL A 1 395 ? -17.283 11.543 13.525 1.00 88.06 395 VAL A C 1
ATOM 2795 O O . VAL A 1 395 ? -17.944 12.425 12.965 1.00 88.06 395 VAL A O 1
ATOM 2798 N N . THR A 1 396 ? -16.674 11.700 14.698 1.00 85.12 396 THR A N 1
ATOM 2799 C CA . THR A 1 396 ? -16.508 12.980 15.389 1.00 85.12 396 THR A CA 1
ATOM 2800 C C . THR A 1 396 ? -15.031 13.140 15.739 1.00 85.12 396 THR A C 1
ATOM 2802 O O . THR A 1 396 ? -14.548 12.464 16.645 1.00 85.12 396 THR A O 1
ATOM 2805 N N . ALA A 1 397 ? -14.305 13.966 14.981 1.00 86.56 397 ALA A N 1
ATOM 2806 C CA . ALA A 1 397 ? -12.859 14.163 15.121 1.00 86.56 397 ALA A CA 1
ATOM 2807 C C . ALA A 1 397 ? -12.389 15.467 14.456 1.00 86.56 397 ALA A C 1
ATOM 2809 O O . ALA A 1 397 ? -13.030 15.963 13.525 1.00 86.56 397 ALA A O 1
ATOM 2810 N N . GLN A 1 398 ? -11.243 15.985 14.899 1.00 88.81 398 GLN A N 1
ATOM 2811 C CA . GLN A 1 398 ? -10.559 17.135 14.303 1.00 88.81 398 GLN A CA 1
ATOM 2812 C C . GLN A 1 398 ? -9.139 16.745 13.875 1.00 88.81 398 GLN A C 1
ATOM 2814 O O . GLN A 1 398 ? -8.430 16.066 14.611 1.00 88.81 398 GLN A O 1
ATOM 2819 N N . TYR A 1 399 ? -8.732 17.183 12.682 1.00 90.25 399 TYR A N 1
ATOM 2820 C CA . TYR A 1 399 ? -7.453 16.857 12.053 1.00 90.25 399 TYR A CA 1
ATOM 2821 C C . TYR A 1 399 ? -6.716 18.129 11.631 1.00 90.25 399 TYR A C 1
ATOM 2823 O O . TYR A 1 399 ? -6.835 18.583 10.493 1.00 90.25 399 TYR A O 1
ATOM 2831 N N . ASP A 1 400 ? -5.919 18.698 12.530 1.00 89.69 400 ASP A N 1
ATOM 2832 C CA . ASP A 1 400 ? -5.109 19.878 12.223 1.00 89.69 400 ASP A CA 1
ATOM 2833 C C . ASP A 1 400 ? -3.679 19.483 11.852 1.00 89.69 400 ASP A C 1
ATOM 2835 O O . ASP A 1 400 ? -2.925 18.969 12.675 1.00 89.69 400 ASP A O 1
ATOM 2839 N N . GLY A 1 401 ? -3.287 19.745 10.606 1.00 90.88 401 GLY A N 1
ATOM 2840 C CA . GLY A 1 401 ? -1.923 19.529 10.129 1.00 90.88 401 GLY A CA 1
ATOM 2841 C C . GLY A 1 401 ? -1.523 18.059 9.971 1.00 90.88 401 GLY A C 1
ATOM 2842 O O . GLY A 1 401 ? -0.341 17.785 9.763 1.00 90.88 401 GLY A O 1
ATOM 2843 N N . ALA A 1 402 ? -2.464 17.119 10.064 1.00 93.31 402 ALA A N 1
ATOM 2844 C CA . ALA A 1 402 ? -2.203 15.696 9.877 1.00 93.31 402 ALA A CA 1
ATOM 2845 C C . ALA A 1 402 ? -1.996 15.372 8.391 1.00 93.31 402 ALA A C 1
ATOM 2847 O O . ALA A 1 402 ? -2.549 16.042 7.515 1.00 93.31 402 ALA A O 1
ATOM 2848 N N . SER A 1 403 ? -1.233 14.320 8.087 1.00 96.75 403 SER A N 1
ATOM 2849 C CA . SER A 1 403 ? -1.262 13.776 6.725 1.00 96.75 403 SER A CA 1
ATOM 2850 C C . SER A 1 403 ? -2.630 13.161 6.419 1.00 96.75 403 SER A C 1
ATOM 2852 O O . SER A 1 403 ? -3.327 12.695 7.328 1.00 96.75 403 SER A O 1
ATOM 2854 N N . ILE A 1 404 ? -3.022 13.116 5.144 1.00 97.38 404 ILE A N 1
ATOM 2855 C CA . ILE A 1 404 ? -4.287 12.476 4.749 1.00 97.38 404 ILE A CA 1
ATOM 2856 C C . ILE A 1 404 ? -4.281 10.992 5.129 1.00 97.38 404 ILE A C 1
ATOM 2858 O O . ILE A 1 404 ? -5.287 10.494 5.634 1.00 97.38 404 ILE A O 1
ATOM 2862 N N . TRP A 1 405 ? -3.145 10.300 4.970 1.00 97.31 405 TRP A N 1
ATOM 2863 C CA . TRP A 1 405 ? -2.994 8.911 5.420 1.00 97.31 405 TRP A CA 1
ATOM 2864 C C . TRP A 1 405 ? -3.292 8.755 6.916 1.00 97.31 405 TRP A C 1
ATOM 2866 O O . TRP A 1 405 ? -4.102 7.912 7.298 1.00 97.31 405 TRP A O 1
ATOM 2876 N N . GLN A 1 406 ? -2.698 9.602 7.764 1.00 95.62 406 GLN A N 1
ATOM 2877 C CA . GLN A 1 406 ? -2.936 9.570 9.212 1.00 95.62 406 GLN A CA 1
ATOM 2878 C C . GLN A 1 406 ? -4.396 9.862 9.566 1.00 95.62 406 GLN A C 1
ATOM 2880 O O . GLN A 1 406 ? -4.960 9.175 10.413 1.00 95.62 406 GLN A O 1
ATOM 2885 N N . ALA A 1 407 ? -5.029 10.840 8.913 1.00 95.44 407 ALA A N 1
ATOM 2886 C CA . ALA A 1 407 ? -6.432 11.167 9.161 1.00 95.44 407 ALA A CA 1
ATOM 2887 C C . ALA A 1 407 ? -7.379 10.018 8.762 1.00 95.44 407 ALA A C 1
ATOM 2889 O O . ALA A 1 407 ? -8.351 9.741 9.469 1.00 95.44 407 ALA A O 1
ATOM 2890 N N . LEU A 1 408 ? -7.089 9.320 7.657 1.00 96.81 408 LEU A N 1
ATOM 2891 C CA . LEU A 1 408 ? -7.834 8.132 7.228 1.00 96.81 408 LEU A CA 1
ATOM 2892 C C . LEU A 1 408 ? -7.648 6.965 8.202 1.00 96.81 408 LEU A C 1
ATOM 2894 O O . LEU A 1 408 ? -8.641 6.380 8.635 1.00 96.81 408 LEU A O 1
ATOM 2898 N N . ALA A 1 409 ? -6.401 6.658 8.570 1.00 95.00 409 ALA A N 1
ATOM 2899 C CA . ALA A 1 409 ? -6.077 5.580 9.500 1.00 95.00 409 ALA A CA 1
ATOM 2900 C C . ALA A 1 409 ? -6.711 5.824 10.878 1.00 95.00 409 ALA A C 1
ATOM 2902 O O . ALA A 1 409 ? -7.386 4.946 11.408 1.00 95.00 409 ALA A O 1
ATOM 2903 N N . HIS A 1 410 ? -6.601 7.044 11.412 1.00 90.94 410 HIS A N 1
ATOM 2904 C CA . HIS A 1 410 ? -7.240 7.405 12.676 1.00 90.94 410 HIS A CA 1
ATOM 2905 C C . HIS A 1 410 ? -8.767 7.311 12.587 1.00 90.94 410 HIS A C 1
ATOM 2907 O O . HIS A 1 410 ? -9.398 6.750 13.477 1.00 90.94 410 HIS A O 1
ATOM 2913 N N . SER A 1 411 ? -9.377 7.791 11.493 1.00 92.50 411 SER A N 1
ATOM 2914 C CA . SER A 1 411 ? -10.827 7.654 11.291 1.00 92.50 411 SER A CA 1
ATOM 2915 C C . SER A 1 411 ? -11.261 6.185 11.312 1.00 92.50 411 SER A C 1
ATOM 2917 O O . SER A 1 411 ? -12.262 5.863 11.949 1.00 92.50 411 SER A O 1
ATOM 2919 N N . ALA A 1 412 ? -10.510 5.289 10.663 1.00 93.38 412 ALA A N 1
ATOM 2920 C CA . ALA A 1 412 ? -10.768 3.851 10.704 1.00 93.38 412 ALA A CA 1
ATOM 2921 C C . ALA A 1 412 ? -10.614 3.281 12.129 1.00 93.38 412 ALA A C 1
ATOM 2923 O O . ALA A 1 412 ? -11.495 2.557 12.601 1.00 93.38 412 ALA A O 1
ATOM 2924 N N . GLU A 1 413 ? -9.569 3.681 12.859 1.00 88.19 413 GLU A N 1
ATOM 2925 C CA . GLU A 1 413 ? -9.312 3.231 14.233 1.00 88.19 413 GLU A CA 1
ATOM 2926 C C . GLU A 1 413 ? -10.463 3.590 15.193 1.00 88.19 413 GLU A C 1
ATOM 2928 O O . GLU A 1 413 ? -10.813 2.780 16.053 1.00 88.19 413 GLU A O 1
ATOM 2933 N N . LEU A 1 414 ? -11.146 4.732 15.000 1.00 83.62 414 LEU A N 1
ATOM 2934 C CA . LEU A 1 414 ? -12.342 5.101 15.785 1.00 83.62 414 LEU A CA 1
ATOM 2935 C C . LEU A 1 414 ? -13.457 4.040 15.729 1.00 83.62 414 LEU A C 1
ATOM 2937 O O . LEU A 1 414 ? -14.302 3.964 16.623 1.00 83.62 414 LEU A O 1
ATOM 2941 N N . PHE A 1 415 ? -13.477 3.223 14.676 1.00 86.50 415 PHE A N 1
ATOM 2942 C CA . PHE A 1 415 ? -14.482 2.190 14.452 1.00 86.50 415 PHE A CA 1
ATOM 2943 C C . PHE A 1 415 ? -13.986 0.788 14.813 1.00 86.50 415 PHE A C 1
ATOM 2945 O O . PHE A 1 415 ? -14.805 -0.139 14.802 1.00 86.50 415 PHE A O 1
ATOM 2952 N N . GLY A 1 416 ? -12.702 0.645 15.160 1.00 84.62 416 GLY A N 1
ATOM 2953 C CA . GLY A 1 416 ? -12.001 -0.637 15.214 1.00 84.62 416 GLY A CA 1
ATOM 2954 C C . GLY A 1 416 ? -11.792 -1.238 13.829 1.00 84.62 416 GLY A C 1
ATOM 2955 O O . GLY A 1 416 ? -11.922 -2.444 13.656 1.00 84.62 416 GLY A O 1
ATOM 2956 N N . TRP A 1 417 ? -11.601 -0.386 12.826 1.00 92.88 417 TRP A N 1
ATOM 2957 C CA . TRP A 1 417 ? -11.395 -0.770 11.436 1.00 92.88 417 TRP A CA 1
ATOM 2958 C C . TRP A 1 417 ? -9.969 -0.473 11.002 1.00 92.88 417 TRP A C 1
ATOM 2960 O O . TRP A 1 417 ? -9.216 0.190 11.710 1.00 92.88 417 TRP A O 1
ATOM 2970 N N . HIS A 1 418 ? -9.661 -0.910 9.788 1.00 94.94 418 HIS A N 1
ATOM 2971 C CA . HIS A 1 418 ? -8.353 -0.780 9.184 1.00 94.94 418 HIS A CA 1
ATOM 2972 C C . HIS A 1 418 ? -8.410 -0.006 7.869 1.00 94.94 418 HIS A C 1
ATOM 2974 O O . HIS A 1 418 ? -9.435 0.041 7.173 1.00 94.94 418 HIS A O 1
ATOM 2980 N N . LEU A 1 419 ? -7.265 0.566 7.520 1.00 96.56 419 LEU A N 1
ATOM 2981 C CA . LEU A 1 419 ? -6.952 1.172 6.242 1.00 96.56 419 LEU A CA 1
ATOM 2982 C C . LEU A 1 419 ? -6.052 0.221 5.449 1.00 96.56 419 LEU A C 1
ATOM 2984 O O . LEU A 1 419 ? -5.051 -0.299 5.938 1.00 96.56 419 LEU A O 1
ATOM 2988 N N . ARG A 1 420 ? -6.396 0.008 4.181 1.00 95.19 420 ARG A N 1
ATOM 2989 C CA . ARG A 1 420 ? -5.595 -0.793 3.256 1.00 95.19 420 ARG A CA 1
ATOM 2990 C C . ARG A 1 420 ? -5.455 -0.076 1.932 1.00 95.19 420 ARG A C 1
ATOM 2992 O O . ARG A 1 420 ? -6.453 0.261 1.298 1.00 95.19 420 ARG A O 1
ATOM 2999 N N . GLU A 1 421 ? -4.230 0.088 1.457 1.00 95.19 421 GLU A N 1
ATOM 3000 C CA . GLU A 1 421 ? -4.012 0.566 0.097 1.00 95.19 421 GLU A CA 1
ATOM 3001 C C . GLU A 1 421 ? -4.224 -0.532 -0.955 1.00 95.19 421 GLU A C 1
ATOM 3003 O O . GLU A 1 421 ? -4.052 -1.729 -0.711 1.00 95.19 421 GLU A O 1
ATOM 3008 N N . ARG A 1 422 ? -4.547 -0.116 -2.179 1.00 92.06 422 ARG A N 1
ATOM 3009 C CA . ARG A 1 422 ? -4.512 -0.976 -3.362 1.00 92.06 422 ARG A CA 1
ATOM 3010 C C . ARG A 1 422 ? -3.309 -0.622 -4.213 1.00 92.06 422 ARG A C 1
ATOM 3012 O O . ARG A 1 422 ? -3.466 0.062 -5.214 1.00 92.06 422 ARG A O 1
ATOM 3019 N N . ASN A 1 423 ? -2.147 -1.151 -3.851 1.00 85.94 423 ASN A N 1
ATOM 3020 C CA . ASN A 1 423 ? -0.820 -0.903 -4.439 1.00 85.94 423 ASN A CA 1
ATOM 3021 C C . ASN A 1 423 ? -0.688 -0.932 -5.987 1.00 85.94 423 ASN A C 1
ATOM 3023 O O . ASN A 1 423 ? 0.318 -0.470 -6.522 1.00 85.94 423 ASN A O 1
ATOM 3027 N N . LEU A 1 424 ? -1.668 -1.448 -6.740 1.00 89.38 424 LEU A N 1
ATOM 3028 C CA . LEU A 1 424 ? -1.698 -1.396 -8.215 1.00 89.38 424 LEU A CA 1
ATOM 3029 C C . LEU A 1 424 ? -2.435 -0.160 -8.776 1.00 89.38 424 LEU A C 1
ATOM 3031 O O . LEU A 1 424 ? -2.364 0.145 -9.970 1.00 89.38 424 LEU A O 1
ATOM 3035 N N . SER A 1 425 ? -3.127 0.585 -7.921 1.00 89.06 425 SER A N 1
ATOM 3036 C CA . SER A 1 425 ? -4.027 1.691 -8.253 1.00 89.06 425 SER A CA 1
ATOM 3037 C C . SER A 1 425 ? -3.917 2.820 -7.223 1.00 89.06 425 SER A C 1
ATOM 3039 O O . SER A 1 425 ? -3.395 2.627 -6.134 1.00 89.06 425 SER A O 1
ATOM 3041 N N . ARG A 1 426 ? -4.435 4.008 -7.535 1.00 92.56 426 ARG A N 1
ATOM 3042 C CA . ARG A 1 426 ? -4.584 5.087 -6.543 1.00 92.56 426 ARG A CA 1
ATOM 3043 C C . ARG A 1 426 ? -5.903 4.943 -5.798 1.00 92.56 426 ARG A C 1
ATOM 3045 O O . ARG A 1 426 ? -6.842 5.717 -6.000 1.00 92.56 426 ARG A O 1
ATOM 3052 N N . ALA A 1 427 ? -6.005 3.876 -5.017 1.00 95.06 427 ALA A N 1
ATOM 3053 C CA . ALA A 1 427 ? -7.212 3.585 -4.269 1.00 95.06 427 ALA A CA 1
ATOM 3054 C C . ALA A 1 427 ? -6.914 3.022 -2.883 1.00 95.06 427 ALA A C 1
ATOM 3056 O O . ALA A 1 427 ? -5.928 2.309 -2.690 1.00 95.06 427 ALA A O 1
ATOM 3057 N N . VAL A 1 428 ? -7.809 3.311 -1.944 1.00 97.00 428 VAL A N 1
ATOM 3058 C CA . VAL A 1 428 ? -7.806 2.751 -0.590 1.00 97.00 428 VAL A CA 1
ATOM 3059 C C . VAL A 1 428 ? -9.114 2.025 -0.299 1.00 97.00 428 VAL A C 1
ATOM 3061 O O . VAL A 1 428 ? -10.169 2.350 -0.852 1.00 97.00 428 VAL A O 1
ATOM 3064 N N . ASP A 1 429 ? -9.029 1.041 0.584 1.00 96.62 429 ASP A N 1
ATOM 3065 C CA . ASP A 1 429 ? -10.156 0.381 1.222 1.00 96.62 429 ASP A CA 1
ATOM 3066 C C . ASP A 1 429 ? -10.152 0.724 2.719 1.00 96.62 429 ASP A C 1
ATOM 3068 O O . ASP A 1 429 ? -9.093 0.741 3.346 1.00 96.62 429 ASP A O 1
ATOM 3072 N N . VAL A 1 430 ? -11.332 0.958 3.294 1.00 97.62 430 VAL A N 1
ATOM 3073 C CA . VAL A 1 430 ? -11.523 1.226 4.726 1.00 97.62 430 VAL A CA 1
ATOM 3074 C C . VAL A 1 430 ? -12.609 0.304 5.266 1.00 97.62 430 VAL A C 1
ATOM 3076 O O . VAL A 1 430 ? -13.729 0.286 4.749 1.00 97.62 430 VAL A O 1
ATOM 3079 N N . GLY A 1 431 ? -12.310 -0.461 6.311 1.00 95.69 431 GLY A N 1
ATOM 3080 C CA . GLY A 1 431 ? -13.303 -1.334 6.931 1.00 95.69 431 GLY A CA 1
ATOM 3081 C C . GLY A 1 431 ? -12.716 -2.360 7.898 1.00 95.69 431 GLY A C 1
ATOM 3082 O O . GLY A 1 431 ? -11.511 -2.378 8.121 1.00 95.69 431 GLY A O 1
ATOM 3083 N N . PRO A 1 432 ? -13.560 -3.240 8.462 1.00 92.50 432 PRO A N 1
ATOM 3084 C CA . PRO A 1 432 ? -13.120 -4.260 9.417 1.00 92.50 432 PRO A CA 1
ATOM 3085 C C . PRO A 1 432 ? -12.315 -5.403 8.770 1.00 92.50 432 PRO A C 1
ATOM 3087 O O . PRO A 1 432 ? -11.629 -6.140 9.463 1.00 92.50 432 PRO A O 1
ATOM 3090 N N . PHE A 1 433 ? -12.417 -5.577 7.446 1.00 94.75 433 PHE A N 1
ATOM 3091 C CA . PHE A 1 433 ? -11.846 -6.699 6.687 1.00 94.75 433 PHE A CA 1
ATOM 3092 C C . PHE A 1 433 ? -12.169 -8.091 7.276 1.00 94.75 433 PHE A C 1
ATOM 3094 O O . PHE A 1 433 ? -13.198 -8.274 7.927 1.00 94.75 433 PHE A O 1
ATOM 3101 N N . GLY A 1 434 ? -11.379 -9.115 6.935 1.00 93.19 434 GLY A N 1
ATOM 3102 C CA . GLY A 1 434 ? -11.543 -10.478 7.450 1.00 93.19 434 GLY A CA 1
ATOM 3103 C C . GLY A 1 434 ? -12.246 -11.456 6.514 1.00 93.19 434 GLY A C 1
ATOM 3104 O O . GLY A 1 434 ? -12.641 -12.542 6.947 1.00 93.19 434 GLY A O 1
ATOM 3105 N N . ALA A 1 435 ? -12.402 -11.099 5.237 1.00 94.00 435 ALA A N 1
ATOM 3106 C CA . ALA A 1 435 ? -12.877 -12.027 4.216 1.00 94.00 435 ALA A CA 1
ATOM 3107 C C . ALA A 1 435 ? -11.902 -13.206 4.071 1.00 94.00 435 ALA A C 1
ATOM 3109 O O . ALA A 1 435 ? -10.691 -13.036 4.190 1.00 94.00 435 ALA A O 1
ATOM 3110 N N . SER A 1 436 ? -12.410 -14.411 3.807 1.00 93.44 436 SER A N 1
ATOM 3111 C CA . SER A 1 436 ? -11.536 -15.555 3.535 1.00 93.44 436 SER A CA 1
ATOM 3112 C C . SER A 1 436 ? -10.850 -15.387 2.179 1.00 93.44 436 SER A C 1
ATOM 3114 O O . SER A 1 436 ? -11.519 -15.190 1.166 1.00 93.44 436 SER A O 1
ATOM 3116 N N . SER A 1 437 ? -9.526 -15.536 2.153 1.00 91.12 437 SER A N 1
ATOM 3117 C CA . SER A 1 437 ? -8.732 -15.605 0.916 1.00 91.12 437 SER A CA 1
ATOM 3118 C C . SER A 1 437 ? -8.892 -16.936 0.166 1.00 91.12 437 SER A C 1
ATOM 3120 O O . SER A 1 437 ? -8.464 -17.061 -0.979 1.00 91.12 437 SER A O 1
ATOM 3122 N N . GLY A 1 438 ? -9.451 -17.963 0.820 1.00 90.12 438 GLY A N 1
ATOM 3123 C CA . GLY A 1 438 ? -9.475 -19.340 0.315 1.00 90.12 438 GLY A CA 1
ATOM 3124 C C . GLY A 1 438 ? -8.119 -20.061 0.353 1.00 90.12 438 GLY A C 1
ATOM 3125 O O . GLY A 1 438 ? -8.039 -21.215 -0.070 1.00 90.12 438 GLY A O 1
ATOM 3126 N N . LEU A 1 439 ? -7.062 -19.415 0.860 1.00 91.44 439 LEU A N 1
ATOM 3127 C CA . LEU A 1 439 ? -5.728 -20.001 0.986 1.00 91.44 439 LEU A CA 1
ATOM 3128 C C . LEU A 1 439 ? -5.581 -20.774 2.299 1.00 91.44 439 LEU A C 1
ATOM 3130 O O . LEU A 1 439 ? -6.009 -20.324 3.366 1.00 91.44 439 LEU A O 1
ATOM 3134 N N . VAL A 1 440 ? -4.913 -21.923 2.215 1.00 92.56 440 VAL A N 1
ATOM 3135 C CA . VAL A 1 440 ? -4.583 -22.778 3.358 1.00 92.56 440 VAL A CA 1
ATOM 3136 C C . VAL A 1 440 ? -3.071 -22.913 3.467 1.00 92.56 440 VAL A C 1
ATOM 3138 O O . VAL A 1 440 ? -2.436 -23.483 2.587 1.00 92.56 440 VAL A O 1
ATOM 3141 N N . LEU A 1 441 ? -2.487 -22.428 4.556 1.00 93.75 441 LEU A N 1
ATOM 3142 C CA . LEU A 1 441 ? -1.074 -22.599 4.877 1.00 93.75 441 LEU A CA 1
ATOM 3143 C C . LEU A 1 441 ? -0.911 -23.915 5.631 1.00 93.75 441 LEU A C 1
ATOM 3145 O O . LEU A 1 441 ? -1.497 -24.087 6.703 1.00 93.75 441 LEU A O 1
ATOM 3149 N N . ARG A 1 442 ? -0.136 -24.856 5.083 1.00 90.81 442 ARG A N 1
ATOM 3150 C CA . ARG A 1 442 ? -0.005 -26.192 5.672 1.00 90.81 442 ARG A CA 1
ATOM 3151 C C . ARG A 1 442 ? 1.406 -26.755 5.600 1.00 90.81 442 ARG A C 1
ATOM 3153 O O . ARG A 1 442 ? 2.061 -26.673 4.566 1.00 90.81 442 ARG A O 1
ATOM 3160 N N . ASN A 1 443 ? 1.859 -27.417 6.666 1.00 88.12 443 ASN A N 1
ATOM 3161 C CA . ASN A 1 443 ? 3.046 -28.263 6.573 1.00 88.12 443 ASN A CA 1
ATOM 3162 C C . ASN A 1 443 ? 2.708 -29.564 5.822 1.00 88.12 443 ASN A C 1
ATOM 3164 O O . ASN A 1 443 ? 1.795 -30.303 6.200 1.00 88.12 443 ASN A O 1
ATOM 3168 N N . VAL A 1 444 ? 3.426 -29.833 4.733 1.00 80.12 444 VAL A N 1
ATOM 3169 C CA . VAL A 1 444 ? 3.218 -31.006 3.872 1.00 80.12 444 VAL A CA 1
ATOM 3170 C C . VAL A 1 444 ? 4.452 -31.898 3.893 1.00 80.12 444 VAL A C 1
ATOM 3172 O O . VAL A 1 444 ? 5.575 -31.409 3.944 1.00 80.12 444 VAL A O 1
ATOM 3175 N N . GLU A 1 445 ? 4.241 -33.212 3.851 1.00 66.25 445 GLU A N 1
ATOM 3176 C CA . GLU A 1 445 ? 5.327 -34.203 3.827 1.00 66.25 445 GLU A CA 1
ATOM 3177 C C . GLU A 1 445 ? 6.064 -34.214 2.479 1.00 66.25 445 GLU A C 1
ATOM 3179 O O . GLU A 1 445 ? 7.265 -34.459 2.415 1.00 66.25 445 GLU A O 1
ATOM 3184 N N . HIS A 1 446 ? 5.349 -33.904 1.394 1.00 61.34 446 HIS A N 1
ATOM 3185 C CA . HIS A 1 446 ? 5.916 -33.799 0.059 1.00 61.34 446 HIS A CA 1
ATOM 3186 C C . HIS A 1 446 ? 5.252 -32.661 -0.717 1.00 61.34 446 HIS A C 1
ATOM 3188 O O . HIS A 1 446 ? 4.023 -32.601 -0.813 1.00 61.34 446 HIS A O 1
ATOM 3194 N N . VAL A 1 447 ? 6.063 -31.776 -1.296 1.00 61.19 447 VAL A N 1
ATOM 3195 C CA . VAL A 1 447 ? 5.591 -30.732 -2.211 1.00 61.19 447 VAL A CA 1
ATOM 3196 C C . VAL A 1 447 ? 5.408 -31.370 -3.583 1.00 61.19 447 VAL A C 1
ATOM 3198 O O . VAL A 1 447 ? 6.381 -31.760 -4.221 1.00 61.19 447 VAL A O 1
ATOM 3201 N N . ARG A 1 448 ? 4.161 -31.513 -4.044 1.00 54.62 448 ARG A N 1
ATOM 3202 C CA . ARG A 1 448 ? 3.892 -31.925 -5.428 1.00 54.62 448 ARG A CA 1
ATOM 3203 C C . ARG A 1 448 ? 3.817 -30.674 -6.307 1.00 54.62 448 ARG A C 1
ATOM 3205 O O . ARG A 1 448 ? 3.073 -29.765 -5.946 1.00 54.62 448 ARG A O 1
ATOM 3212 N N . PRO A 1 449 ? 4.527 -30.610 -7.446 1.00 50.91 449 PRO A N 1
ATOM 3213 C CA . PRO A 1 449 ? 4.370 -29.514 -8.391 1.00 50.91 449 PRO A CA 1
ATOM 3214 C C . PRO A 1 449 ? 3.018 -29.672 -9.093 1.00 50.91 449 PRO A C 1
ATOM 3216 O O . PRO A 1 449 ? 2.866 -30.457 -10.024 1.00 50.91 449 PRO A O 1
ATOM 3219 N N . VAL A 1 450 ? 2.004 -28.966 -8.608 1.00 43.22 450 VAL A N 1
ATOM 3220 C CA . VAL A 1 450 ? 0.696 -28.849 -9.259 1.00 43.22 450 VAL A CA 1
ATOM 3221 C C . VAL A 1 450 ? 0.355 -27.367 -9.246 1.00 43.22 450 VAL A C 1
ATOM 3223 O O . VAL A 1 450 ? 0.514 -26.771 -8.193 1.00 43.22 450 VAL A O 1
ATOM 3226 N N . GLY A 1 451 ? -0.079 -26.816 -10.388 1.00 54.84 451 GLY A N 1
ATOM 3227 C CA . GLY A 1 451 ? -0.340 -25.394 -10.687 1.00 54.84 451 GLY A CA 1
ATOM 3228 C C . GLY A 1 451 ? -0.789 -24.466 -9.544 1.00 54.84 451 GLY A C 1
ATOM 3229 O O . GLY A 1 451 ? -0.079 -24.250 -8.568 1.00 54.84 451 GLY A O 1
ATOM 3230 N N . ASP A 1 452 ? -1.928 -23.791 -9.696 1.00 55.97 452 ASP A N 1
ATOM 3231 C CA . ASP A 1 452 ? -2.392 -22.855 -8.670 1.00 55.97 452 ASP A CA 1
ATOM 3232 C C . ASP A 1 452 ? -2.856 -23.604 -7.418 1.00 55.97 452 ASP A C 1
ATOM 3234 O O . ASP A 1 452 ? -3.962 -24.138 -7.361 1.00 55.97 452 ASP A O 1
ATOM 3238 N N . MET A 1 453 ? -2.013 -23.625 -6.383 1.00 63.34 453 MET A N 1
ATOM 3239 C CA . MET A 1 453 ? -2.329 -24.345 -5.151 1.00 63.34 453 MET A CA 1
ATOM 3240 C C . MET A 1 453 ? -3.170 -23.498 -4.192 1.00 63.34 453 MET A C 1
ATOM 3242 O O . MET A 1 453 ? -2.720 -22.475 -3.681 1.00 63.34 453 MET A O 1
ATOM 3246 N N . SER A 1 454 ? -4.397 -23.927 -3.898 1.00 76.81 454 SER A N 1
ATOM 3247 C CA . SER A 1 454 ? -5.161 -23.397 -2.755 1.00 76.81 454 SER A CA 1
ATOM 3248 C C . SER A 1 454 ? -4.488 -23.723 -1.415 1.00 76.81 454 SER A C 1
ATOM 3250 O O . SER A 1 454 ? -4.693 -23.021 -0.429 1.00 76.81 454 SER A O 1
ATOM 3252 N N . VAL A 1 455 ? -3.648 -24.763 -1.392 1.00 86.00 455 VAL A N 1
ATOM 3253 C CA . VAL A 1 455 ? -2.841 -25.168 -0.240 1.00 86.00 455 VAL A CA 1
ATOM 3254 C C . VAL A 1 455 ? -1.383 -24.776 -0.464 1.00 86.00 455 VAL A C 1
ATOM 3256 O O . VAL A 1 455 ? -0.723 -25.321 -1.341 1.00 86.00 455 VAL A O 1
ATOM 3259 N N . LEU A 1 456 ? -0.866 -23.867 0.353 1.00 89.31 456 LEU A N 1
ATOM 3260 C CA . LEU A 1 456 ? 0.508 -23.384 0.302 1.00 89.31 456 LEU A CA 1
ATOM 3261 C C . LEU A 1 456 ? 1.374 -24.144 1.321 1.00 89.31 456 LEU A C 1
ATOM 3263 O O . LEU A 1 456 ? 1.115 -24.056 2.529 1.00 89.31 456 LEU A O 1
ATOM 3267 N N . PRO A 1 457 ? 2.399 -24.890 0.867 1.00 89.88 457 PRO A N 1
ATOM 3268 C CA . PRO A 1 457 ? 3.382 -25.513 1.738 1.00 89.88 457 PRO A CA 1
ATOM 3269 C C . PRO A 1 457 ? 4.099 -24.486 2.612 1.00 89.88 457 PRO A C 1
ATOM 3271 O O . PRO A 1 457 ? 4.647 -23.508 2.103 1.00 89.88 457 PRO A O 1
ATOM 3274 N N . ILE A 1 458 ? 4.144 -24.753 3.914 1.00 91.69 458 ILE A N 1
ATOM 3275 C CA . ILE A 1 458 ? 4.949 -23.993 4.874 1.00 91.69 458 ILE A CA 1
ATOM 3276 C C . ILE A 1 458 ? 6.402 -24.468 4.779 1.00 91.69 458 ILE A C 1
ATOM 3278 O O . ILE A 1 458 ? 6.692 -25.627 5.079 1.00 91.69 458 ILE A O 1
ATOM 3282 N N . ALA A 1 459 ? 7.310 -23.569 4.396 1.00 89.06 459 ALA A N 1
ATOM 3283 C CA . ALA A 1 459 ? 8.755 -23.801 4.413 1.00 89.06 459 ALA A CA 1
ATOM 3284 C C . ALA A 1 459 ? 9.348 -23.572 5.809 1.00 89.06 459 ALA A C 1
ATOM 3286 O O . ALA A 1 459 ? 10.189 -24.339 6.277 1.00 89.06 459 ALA A O 1
ATOM 3287 N N . ARG A 1 460 ? 8.883 -22.526 6.495 1.00 88.19 460 ARG A N 1
ATOM 3288 C CA . ARG A 1 460 ? 9.286 -22.171 7.858 1.00 88.19 460 ARG A CA 1
ATOM 3289 C C . ARG A 1 460 ? 8.121 -21.490 8.556 1.00 88.19 460 ARG A C 1
ATOM 3291 O O . ARG A 1 460 ? 7.361 -20.758 7.936 1.00 88.19 460 ARG A O 1
ATOM 3298 N N . ILE A 1 461 ? 8.008 -21.709 9.858 1.00 90.56 461 ILE A N 1
ATOM 3299 C CA . ILE A 1 461 ? 7.112 -20.945 10.720 1.00 90.56 461 ILE A CA 1
ATOM 3300 C C . ILE A 1 461 ? 7.856 -20.576 12.001 1.00 90.56 461 ILE A C 1
ATOM 3302 O O . ILE A 1 461 ? 8.576 -21.395 12.577 1.00 90.56 461 ILE A O 1
ATOM 3306 N N . GLN A 1 462 ? 7.694 -19.329 12.418 1.00 88.94 462 GLN A N 1
ATOM 3307 C CA . GLN A 1 462 ? 8.160 -18.802 13.689 1.00 88.94 462 GLN A CA 1
ATOM 3308 C C . GLN A 1 462 ? 6.953 -18.268 14.451 1.00 88.94 462 GLN A C 1
ATOM 3310 O O . GLN A 1 462 ? 6.106 -17.601 13.862 1.00 88.94 462 GLN A O 1
ATOM 3315 N N . ILE A 1 463 ? 6.872 -18.595 1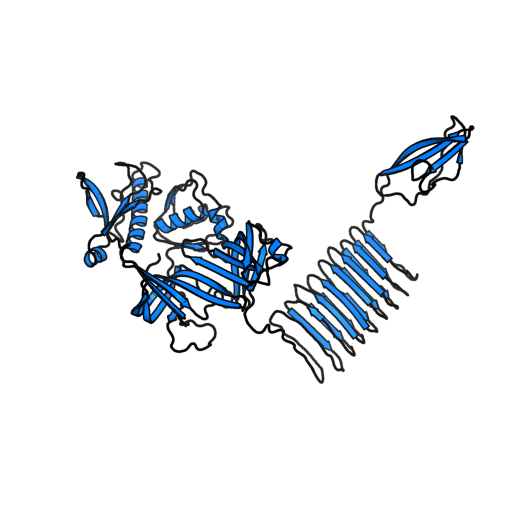5.741 1.00 86.81 463 ILE A N 1
ATOM 3316 C CA . ILE A 1 463 ? 5.746 -18.226 16.600 1.00 86.81 463 ILE A CA 1
ATOM 3317 C C . ILE A 1 463 ? 6.235 -17.268 17.675 1.00 86.81 463 ILE A C 1
ATOM 3319 O O . ILE A 1 463 ? 7.237 -17.539 18.345 1.00 86.81 463 ILE A O 1
ATOM 3323 N N . THR A 1 464 ? 5.496 -16.182 17.846 1.00 83.44 464 THR A N 1
ATOM 3324 C CA . THR A 1 464 ? 5.686 -15.212 18.914 1.00 83.44 464 THR A CA 1
ATOM 3325 C C . THR A 1 464 ? 4.393 -15.127 19.714 1.00 83.44 464 THR A C 1
ATOM 3327 O O . THR A 1 464 ? 3.373 -14.656 19.215 1.00 83.44 464 THR A O 1
ATOM 3330 N N . ASP A 1 465 ? 4.450 -15.594 20.962 1.00 73.38 465 ASP A N 1
ATOM 3331 C CA . ASP A 1 465 ? 3.345 -15.492 21.915 1.00 73.38 465 ASP A CA 1
ATOM 3332 C C . ASP A 1 465 ? 3.550 -14.214 22.739 1.00 73.38 465 ASP A C 1
ATOM 3334 O O . ASP A 1 465 ? 4.575 -14.076 23.415 1.00 73.38 465 ASP A O 1
ATOM 3338 N N . ARG A 1 466 ? 2.589 -13.285 22.714 1.00 67.81 466 ARG A N 1
ATOM 3339 C CA . ARG A 1 466 ? 2.684 -12.018 23.453 1.00 67.81 466 ARG A CA 1
ATOM 3340 C C . ARG A 1 466 ? 1.633 -11.975 24.562 1.00 67.81 466 ARG A C 1
ATOM 3342 O O . ARG A 1 466 ? 0.432 -11.925 24.310 1.00 67.81 466 ARG A O 1
ATOM 3349 N N . GLN A 1 467 ? 2.089 -12.071 25.814 1.00 64.62 467 GLN A N 1
ATOM 3350 C CA . GLN A 1 467 ? 1.229 -12.139 27.014 1.00 64.62 467 GLN A CA 1
ATOM 3351 C C . GLN A 1 467 ? 1.372 -10.927 27.947 1.00 64.62 467 GLN A C 1
ATOM 3353 O O . GLN A 1 467 ? 0.551 -10.722 28.849 1.00 64.62 467 GLN A O 1
ATOM 3358 N N . ASP A 1 468 ? 2.425 -10.142 27.754 1.00 63.16 468 ASP A N 1
ATOM 3359 C CA . ASP A 1 468 ? 2.722 -8.897 28.460 1.00 63.16 468 ASP A CA 1
ATOM 3360 C C . ASP A 1 468 ? 1.814 -7.742 28.015 1.00 63.16 468 ASP A C 1
ATOM 3362 O O . ASP A 1 468 ? 1.540 -6.837 28.801 1.00 63.16 468 ASP A O 1
ATOM 3366 N N . GLU A 1 469 ? 1.272 -7.813 26.800 1.00 72.50 469 GLU A N 1
ATOM 3367 C CA . GLU A 1 469 ? 0.361 -6.804 26.243 1.00 72.50 469 GLU A CA 1
ATOM 3368 C C . GLU A 1 469 ? -1.130 -7.078 26.499 1.00 72.50 469 GLU A C 1
ATOM 3370 O O . GLU A 1 469 ? -1.984 -6.329 26.028 1.00 72.50 469 GLU A O 1
ATOM 3375 N N . LEU A 1 470 ? -1.460 -8.096 27.303 1.00 87.88 470 LEU A N 1
ATOM 3376 C CA . LEU A 1 470 ? -2.841 -8.386 27.693 1.00 87.88 470 LEU A CA 1
ATOM 3377 C C . LEU A 1 470 ? -3.366 -7.326 28.681 1.00 87.88 470 LEU A C 1
ATOM 3379 O O . LEU A 1 470 ? -2.952 -7.289 29.846 1.00 87.88 470 LEU A O 1
ATOM 3383 N N . TRP A 1 471 ? -4.339 -6.534 28.234 1.00 92.75 471 TRP A N 1
ATOM 3384 C CA . TRP A 1 471 ? -5.079 -5.539 29.010 1.00 92.75 471 TRP A CA 1
ATOM 3385 C C . TRP A 1 471 ? -6.578 -5.785 28.861 1.00 92.75 471 TRP A C 1
ATOM 3387 O O . TRP A 1 471 ? -7.144 -5.613 27.789 1.00 92.75 471 TRP A O 1
ATOM 3397 N N . ASN A 1 472 ? -7.238 -6.160 29.953 1.00 94.44 472 ASN A N 1
ATOM 3398 C CA . ASN A 1 472 ? -8.651 -6.552 29.944 1.00 94.44 472 ASN A CA 1
ATOM 3399 C C . ASN A 1 472 ? -9.572 -5.563 30.670 1.00 94.44 472 ASN A C 1
ATOM 3401 O O . ASN A 1 472 ? -10.780 -5.785 30.739 1.00 94.44 472 ASN A O 1
ATOM 3405 N N . ARG A 1 473 ? -9.015 -4.452 31.165 1.00 96.25 473 ARG A N 1
ATOM 3406 C CA . ARG A 1 473 ? -9.754 -3.298 31.672 1.00 96.25 473 ARG A CA 1
ATOM 3407 C C . ARG A 1 473 ? -9.086 -2.012 31.208 1.00 96.25 473 ARG A C 1
ATOM 3409 O O . ARG A 1 473 ? -7.872 -1.854 31.350 1.00 96.25 473 ARG A O 1
ATOM 3416 N N . ILE A 1 474 ? -9.875 -1.058 30.724 1.00 96.44 474 ILE A N 1
ATOM 3417 C CA . ILE A 1 474 ? -9.356 0.260 30.357 1.00 96.44 474 ILE A CA 1
ATOM 3418 C C . ILE A 1 474 ? -10.186 1.413 30.892 1.00 96.44 474 ILE A C 1
ATOM 3420 O O . ILE A 1 474 ? -11.392 1.293 31.086 1.00 96.44 474 ILE A O 1
ATOM 3424 N N . ILE A 1 475 ? -9.517 2.549 31.071 1.00 96.06 475 ILE A N 1
ATOM 3425 C CA . ILE A 1 475 ? -10.110 3.847 31.399 1.00 96.06 475 ILE A CA 1
ATOM 3426 C C . ILE A 1 475 ? -9.895 4.759 30.182 1.00 96.06 475 ILE A C 1
ATOM 3428 O O . ILE A 1 475 ? -8.811 5.341 30.055 1.00 96.06 475 ILE A O 1
ATOM 3432 N N . PRO A 1 476 ? -10.862 4.846 29.248 1.00 95.25 476 PRO A N 1
ATOM 3433 C CA . PRO A 1 476 ? -10.759 5.733 28.097 1.00 95.25 476 PRO A CA 1
ATOM 3434 C C . PRO A 1 476 ? -10.904 7.191 28.521 1.00 95.25 476 PRO A C 1
ATOM 3436 O O . PRO A 1 476 ? -11.847 7.555 29.228 1.00 95.25 476 PRO A O 1
ATOM 3439 N N . VAL A 1 477 ? -9.985 8.029 28.057 1.00 93.94 477 VAL A N 1
ATOM 3440 C CA . VAL A 1 477 ? -10.022 9.477 28.259 1.00 93.94 477 VAL A CA 1
ATOM 3441 C C . VAL A 1 477 ? -9.755 10.199 26.940 1.00 93.94 477 VAL A C 1
ATOM 3443 O O . VAL A 1 477 ? -8.847 9.829 26.198 1.00 93.94 477 VAL A O 1
ATOM 3446 N N . GLY A 1 478 ? -10.569 11.205 26.628 1.00 89.81 478 GLY A N 1
ATOM 3447 C CA . GLY A 1 478 ? -10.438 12.014 25.416 1.00 89.81 478 GLY A CA 1
ATOM 3448 C C . GLY A 1 478 ? -9.597 13.273 25.636 1.00 89.81 478 GLY A C 1
ATOM 3449 O O . GLY A 1 478 ? -8.822 13.357 26.594 1.00 89.81 478 GLY A O 1
ATOM 3450 N N . GLY A 1 479 ? -9.766 14.267 24.764 1.00 85.50 479 GLY A N 1
ATOM 3451 C CA . GLY A 1 479 ? -9.108 15.564 24.913 1.00 85.50 479 GLY A CA 1
ATOM 3452 C C . GLY A 1 479 ? -9.589 16.368 26.133 1.00 85.50 479 GLY A C 1
ATOM 3453 O O . GLY A 1 479 ? -10.610 16.067 26.760 1.00 85.50 479 GLY A O 1
ATOM 3454 N N . GLY A 1 480 ? -8.818 17.403 26.479 1.00 85.12 480 GLY A N 1
ATOM 3455 C CA . GLY A 1 480 ? -9.024 18.247 27.660 1.00 85.12 480 GLY A CA 1
ATOM 3456 C C . GLY A 1 480 ? -8.119 17.893 28.848 1.00 85.12 480 GLY A C 1
ATOM 3457 O O . GLY A 1 480 ? -7.490 16.835 28.903 1.00 85.12 480 GLY A O 1
ATOM 3458 N N . GLU A 1 481 ? -8.052 18.799 29.826 1.00 80.31 481 GLU A N 1
ATOM 3459 C CA . GLU A 1 481 ? -7.173 18.672 30.994 1.00 80.31 481 GLU A CA 1
ATOM 3460 C C . GLU A 1 481 ? -7.933 18.698 32.321 1.00 80.31 481 GLU A C 1
ATOM 3462 O O . GLU A 1 481 ? -8.940 19.394 32.478 1.00 80.31 481 GLU A O 1
ATOM 3467 N N . GLY A 1 482 ? -7.420 17.937 33.293 1.00 80.94 482 GLY A N 1
ATOM 3468 C CA . GLY A 1 482 ? -7.989 17.833 34.636 1.00 80.94 482 GLY A CA 1
ATOM 3469 C C . GLY A 1 482 ? -9.475 17.462 34.622 1.00 80.94 482 GLY A C 1
ATOM 3470 O O . GLY A 1 482 ? -9.871 16.479 34.002 1.00 80.94 482 GLY A O 1
ATOM 3471 N N . VAL A 1 483 ? -10.291 18.274 35.297 1.00 76.94 483 VAL A N 1
ATOM 3472 C CA . VAL A 1 483 ? -11.748 18.086 35.425 1.00 76.94 483 VAL A CA 1
ATOM 3473 C C . VAL A 1 483 ? -12.521 18.277 34.115 1.00 76.94 483 VAL A C 1
ATOM 3475 O O . VAL A 1 483 ? -13.651 17.817 34.008 1.00 76.94 483 VAL A O 1
ATOM 3478 N N . ASN A 1 484 ? -11.919 18.928 33.113 1.00 83.25 484 ASN A N 1
ATOM 3479 C CA . ASN A 1 484 ? -12.546 19.173 31.810 1.00 83.25 484 ASN A CA 1
ATOM 3480 C C . ASN A 1 484 ? -12.237 18.069 30.789 1.00 83.25 484 ASN A C 1
ATOM 3482 O O . ASN A 1 484 ? -12.593 18.198 29.618 1.00 83.25 484 ASN A O 1
ATOM 3486 N N . ARG A 1 485 ? -11.526 17.013 31.197 1.00 88.69 485 ARG A N 1
ATOM 3487 C CA . ARG A 1 485 ? -11.169 15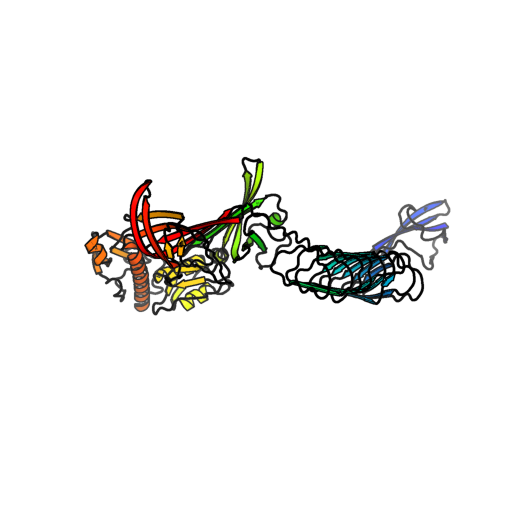.909 30.309 1.00 88.69 485 ARG A CA 1
ATOM 3488 C C . ARG A 1 485 ? -12.410 15.107 29.930 1.00 88.69 485 ARG A C 1
ATOM 3490 O O . ARG A 1 485 ? -13.206 14.744 30.795 1.00 88.69 485 ARG A O 1
ATOM 3497 N N . LEU A 1 486 ? -12.552 14.795 28.645 1.00 92.50 486 LEU A N 1
ATOM 3498 C CA . LEU A 1 486 ? -13.643 13.955 28.163 1.00 92.50 486 LEU A CA 1
ATOM 3499 C C . LEU A 1 486 ? -13.519 12.533 28.737 1.00 92.50 486 LEU A C 1
ATOM 3501 O O . LEU A 1 486 ? -12.466 11.901 28.644 1.00 92.50 486 LEU A O 1
ATOM 3505 N N . THR A 1 487 ? -14.607 12.019 29.307 1.00 94.31 487 THR A N 1
ATOM 3506 C CA . THR A 1 487 ? -14.716 10.652 29.838 1.00 94.31 487 THR A CA 1
ATOM 3507 C C . THR A 1 487 ? -15.959 9.964 29.279 1.00 94.31 487 THR A C 1
ATOM 3509 O O . THR A 1 487 ? -16.792 10.582 28.612 1.00 94.31 487 THR A O 1
ATOM 3512 N N . LEU A 1 488 ? -16.128 8.678 29.591 1.00 95.81 488 LEU A N 1
ATOM 3513 C CA . LEU A 1 488 ? -17.312 7.913 29.192 1.00 95.81 488 LEU A CA 1
ATOM 3514 C C . LEU A 1 488 ? -18.604 8.315 29.929 1.00 95.81 488 LEU A C 1
ATOM 3516 O O . LEU A 1 488 ? -19.649 7.741 29.639 1.00 95.81 488 LEU A O 1
ATOM 3520 N N . GLN A 1 489 ? -18.575 9.288 30.849 1.00 95.19 489 GLN A N 1
ATOM 3521 C CA . GLN A 1 489 ? -19.736 9.661 31.672 1.00 95.19 489 GLN A CA 1
ATOM 3522 C C . GLN A 1 489 ? -20.972 10.091 30.867 1.00 95.19 489 GLN A C 1
ATOM 3524 O O . GLN A 1 489 ? -22.096 9.963 31.345 1.00 95.19 489 GLN A O 1
ATOM 3529 N N . TYR A 1 490 ? -20.756 10.621 29.661 1.00 93.94 490 TYR A N 1
ATOM 3530 C CA . TYR A 1 490 ? -21.814 11.115 28.779 1.00 93.94 490 TYR A CA 1
ATOM 3531 C C . TYR A 1 490 ? -22.146 10.159 27.631 1.00 93.94 490 TYR A C 1
ATOM 3533 O O . TYR A 1 490 ? -23.024 10.478 26.834 1.00 93.94 490 TYR A O 1
ATOM 3541 N N . SER A 1 491 ? -21.454 9.021 27.525 1.00 94.62 491 SER A N 1
ATOM 3542 C CA . SER A 1 491 ? -21.714 8.019 26.490 1.00 94.62 491 SER A CA 1
ATOM 3543 C C . SER A 1 491 ? -22.999 7.254 26.801 1.00 94.62 491 SER A C 1
ATOM 3545 O O . SER A 1 491 ? -23.252 6.894 27.950 1.00 94.62 491 SER A O 1
ATOM 3547 N N . ASP A 1 492 ? -23.800 6.982 25.772 1.00 93.06 492 ASP A N 1
ATOM 3548 C CA . ASP A 1 492 ? -25.002 6.142 25.859 1.00 93.06 492 ASP A CA 1
ATOM 3549 C C . ASP A 1 492 ? -24.796 4.741 25.255 1.00 93.06 492 ASP A C 1
ATOM 3551 O O . ASP A 1 492 ? -25.737 3.951 25.134 1.00 93.06 492 ASP A O 1
ATOM 3555 N N . ARG A 1 493 ? -23.550 4.400 24.900 1.00 90.31 493 ARG A N 1
ATOM 3556 C CA . ARG A 1 493 ? -23.194 3.080 24.373 1.00 90.31 493 ARG A CA 1
ATOM 3557 C C . ARG A 1 493 ? -23.179 2.020 25.473 1.00 90.31 493 ARG A C 1
ATOM 3559 O O . ARG A 1 493 ? -22.651 2.225 26.561 1.00 90.31 493 ARG A O 1
ATOM 3566 N N . VAL A 1 494 ? -23.716 0.846 25.143 1.00 90.25 494 VAL A N 1
ATOM 3567 C CA . VAL A 1 494 ? -23.859 -0.286 26.080 1.00 90.25 494 VAL A CA 1
ATOM 3568 C C . VAL A 1 494 ? -23.162 -1.572 25.627 1.00 90.25 494 VAL A C 1
ATOM 3570 O O . VAL A 1 494 ? -23.050 -2.507 26.417 1.00 90.25 494 VAL A O 1
ATOM 3573 N N . ALA A 1 495 ? -22.697 -1.633 24.378 1.00 89.06 495 ALA A N 1
ATOM 3574 C CA . ALA A 1 495 ? -22.082 -2.808 23.763 1.00 89.06 495 ALA A CA 1
ATOM 3575 C C . ALA A 1 495 ? -20.899 -2.394 22.866 1.00 89.06 495 ALA A C 1
ATOM 3577 O O . ALA A 1 495 ? -20.987 -1.336 22.234 1.00 89.06 495 ALA A O 1
ATOM 3578 N N . PRO A 1 496 ? -19.829 -3.210 22.762 1.00 90.25 496 PRO A N 1
ATOM 3579 C CA . PRO A 1 496 ? -19.706 -4.581 23.283 1.00 90.25 496 PRO A CA 1
ATOM 3580 C C . PRO A 1 496 ? -19.395 -4.690 24.785 1.00 90.25 496 PRO A C 1
ATOM 3582 O O . PRO A 1 496 ? -19.672 -5.730 25.375 1.00 90.25 496 PRO A O 1
ATOM 3585 N N . TYR A 1 497 ? -18.884 -3.629 25.416 1.00 95.06 497 TYR A N 1
ATOM 3586 C CA . TYR A 1 497 ? -18.489 -3.638 26.829 1.00 95.06 497 TYR A CA 1
ATOM 3587 C C . TYR A 1 497 ? -19.302 -2.632 27.643 1.00 95.06 497 TYR A C 1
ATOM 3589 O O . TYR A 1 497 ? -19.345 -1.447 27.321 1.00 95.06 497 TYR A O 1
ATOM 3597 N N . THR A 1 498 ? -19.952 -3.069 28.714 1.00 95.69 498 THR A N 1
ATOM 3598 C CA . THR A 1 498 ? -20.764 -2.167 29.539 1.00 95.69 498 THR A CA 1
ATOM 3599 C C . THR A 1 498 ? -19.887 -1.132 30.251 1.00 95.69 498 THR A C 1
ATOM 3601 O O . THR A 1 498 ? -18.850 -1.477 30.816 1.00 95.69 498 THR A O 1
ATOM 3604 N N . ILE A 1 499 ? -20.312 0.135 30.242 1.00 97.31 499 ILE A N 1
ATOM 3605 C CA . ILE A 1 499 ? -19.638 1.215 30.973 1.00 97.31 499 ILE A CA 1
ATOM 3606 C C . ILE A 1 499 ? -19.874 1.018 32.470 1.00 97.31 499 ILE A C 1
ATOM 3608 O O . ILE A 1 499 ? -21.015 0.929 32.923 1.00 97.31 499 ILE A O 1
ATOM 3612 N N . GLN A 1 500 ? -18.791 0.982 33.238 1.00 96.19 500 GLN A N 1
ATOM 3613 C CA . GLN A 1 500 ? -18.810 0.873 34.691 1.00 96.19 500 GLN A CA 1
ATOM 3614 C C . GLN A 1 500 ? -18.193 2.118 35.333 1.00 96.19 500 GLN A C 1
ATOM 3616 O O . GLN A 1 500 ? -17.331 2.777 34.750 1.00 96.19 500 GLN A O 1
ATOM 3621 N N . GLN A 1 501 ? -18.607 2.423 36.562 1.00 95.81 501 GLN A N 1
ATOM 3622 C CA . GLN A 1 501 ? -18.085 3.533 37.358 1.00 95.81 501 GLN A CA 1
ATOM 3623 C C . GLN A 1 501 ? -17.373 2.994 38.601 1.00 95.81 501 GLN A C 1
ATOM 3625 O O . GLN A 1 501 ? -17.857 2.072 39.255 1.00 95.81 501 GLN A O 1
ATOM 3630 N N . ALA A 1 502 ? -16.235 3.589 38.940 1.00 94.12 502 ALA A N 1
ATOM 3631 C CA . ALA A 1 502 ? -15.501 3.318 40.169 1.00 94.12 502 ALA A CA 1
ATOM 3632 C C . ALA A 1 502 ? -14.900 4.617 40.726 1.00 94.12 502 ALA A C 1
ATOM 3634 O O . ALA A 1 502 ? -14.950 5.659 40.077 1.00 94.12 502 ALA A O 1
ATOM 3635 N N . THR A 1 503 ? -14.351 4.567 41.938 1.00 94.88 503 THR A N 1
ATOM 3636 C CA . THR A 1 503 ? -13.781 5.740 42.619 1.00 94.88 503 THR A CA 1
ATOM 3637 C C . THR A 1 503 ? -12.262 5.639 42.655 1.00 94.88 503 THR A C 1
ATOM 3639 O O . THR A 1 503 ? -11.711 4.613 43.058 1.00 94.88 503 THR A O 1
ATOM 3642 N N . GLY A 1 504 ? -11.574 6.685 42.197 1.00 88.25 504 GLY A N 1
ATOM 3643 C CA . GLY A 1 504 ? -10.115 6.754 42.196 1.00 88.25 504 GLY A CA 1
ATOM 3644 C C . GLY A 1 504 ? -9.539 7.048 43.588 1.00 88.25 504 GLY A C 1
ATOM 3645 O O . GLY A 1 504 ? -10.279 7.413 44.502 1.00 88.25 504 GLY A O 1
ATOM 3646 N N . PRO A 1 505 ? -8.206 6.970 43.763 1.00 88.94 505 PRO A N 1
ATOM 3647 C CA . PRO A 1 505 ? -7.555 7.232 45.053 1.00 88.94 505 PRO A CA 1
ATOM 3648 C C . PRO A 1 505 ? -7.837 8.626 45.638 1.00 88.94 505 PRO A C 1
ATOM 3650 O O . PRO A 1 505 ? -7.783 8.803 46.850 1.00 88.94 505 PRO A O 1
ATOM 3653 N N . GLY A 1 506 ? -8.140 9.609 44.784 1.00 86.44 506 GLY A N 1
ATOM 3654 C CA . GLY A 1 506 ? -8.488 10.977 4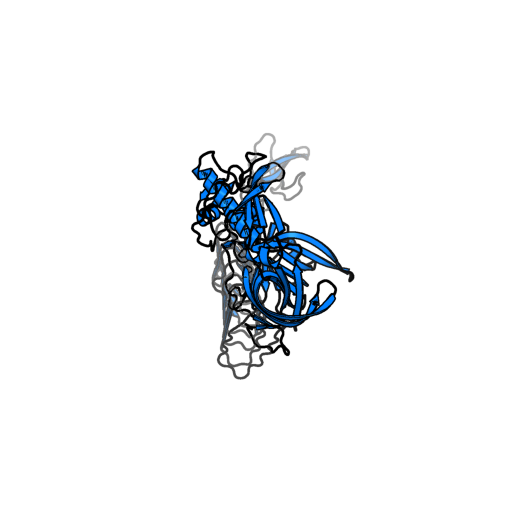5.181 1.00 86.44 506 GLY A CA 1
ATOM 3655 C C . GLY A 1 506 ? -9.966 11.204 45.520 1.00 86.44 506 GLY A C 1
ATOM 3656 O O . GLY A 1 506 ? -10.338 12.342 45.765 1.00 86.44 506 GLY A O 1
ATOM 3657 N N . GLY A 1 507 ? -10.814 10.168 45.504 1.00 88.94 507 GLY A N 1
ATOM 3658 C CA . GLY A 1 507 ? -12.259 10.288 45.755 1.00 88.94 507 GLY A CA 1
ATOM 3659 C C . GLY A 1 507 ? -13.103 10.644 44.525 1.00 88.94 507 GLY A C 1
ATOM 3660 O O . GLY A 1 507 ? -14.325 10.528 44.574 1.00 88.94 507 GLY A O 1
ATOM 3661 N N . GLU A 1 508 ? -12.467 11.005 43.411 1.00 89.31 508 GLU A N 1
ATOM 3662 C CA . GLU A 1 508 ? -13.152 11.325 42.157 1.00 89.31 508 GLU A CA 1
ATOM 3663 C C . GLU A 1 508 ? -13.655 10.063 41.434 1.00 89.31 508 GLU A C 1
ATOM 3665 O O . GLU A 1 508 ? -12.944 9.045 41.403 1.00 89.31 508 GLU A O 1
ATOM 3670 N N . PRO A 1 509 ? -14.856 10.096 40.828 1.00 93.31 509 PRO A N 1
ATOM 3671 C CA . PRO A 1 509 ? -15.341 9.000 40.006 1.00 93.31 509 PRO A CA 1
ATOM 3672 C C . PRO A 1 509 ? -14.556 8.900 38.692 1.00 93.31 509 PRO A C 1
ATOM 3674 O O . PRO A 1 509 ? -14.187 9.901 38.081 1.00 93.31 509 PRO A O 1
ATOM 3677 N N . TYR A 1 510 ? -14.346 7.675 38.221 1.00 93.75 510 TYR A N 1
ATOM 3678 C CA . TYR A 1 510 ? -13.855 7.386 36.880 1.00 93.75 510 TYR A CA 1
ATOM 3679 C C . TYR A 1 510 ? -14.714 6.313 36.216 1.00 93.75 510 TYR A C 1
ATOM 3681 O O . TYR A 1 510 ? -15.299 5.450 36.879 1.00 93.75 510 TYR A O 1
ATOM 3689 N N . TRP A 1 511 ? -14.766 6.362 34.888 1.00 96.31 511 TRP A N 1
ATOM 3690 C CA . TRP A 1 511 ? -15.534 5.437 34.066 1.00 96.31 511 TRP A CA 1
ATOM 3691 C C . TRP A 1 511 ? -14.590 4.524 33.298 1.00 96.31 511 TRP A C 1
ATOM 3693 O O . TRP A 1 511 ? -13.584 4.978 32.755 1.00 96.31 511 TRP A O 1
ATOM 3703 N N . HIS A 1 512 ? -14.907 3.237 33.266 1.00 96.69 512 HIS A N 1
ATOM 3704 C CA . HIS A 1 512 ? -14.080 2.216 32.641 1.00 96.69 512 HIS A CA 1
ATOM 3705 C C . HIS A 1 512 ? -14.939 1.197 31.896 1.00 96.69 512 HIS A C 1
ATOM 3707 O O . HIS A 1 512 ? -16.144 1.090 32.128 1.00 96.69 512 HIS A O 1
ATOM 3713 N N . ILE A 1 513 ? -14.300 0.452 31.002 1.00 97.69 513 ILE A N 1
ATOM 3714 C CA . ILE A 1 513 ? -14.876 -0.716 30.334 1.00 97.69 513 ILE A CA 1
ATOM 3715 C C . ILE A 1 513 ? -13.933 -1.905 30.510 1.00 97.69 513 ILE A C 1
ATOM 3717 O O . ILE A 1 513 ? -12.719 -1.731 30.664 1.00 97.69 513 ILE A O 1
ATOM 3721 N N . GLU A 1 514 ? -14.488 -3.112 30.515 1.00 97.25 514 GLU A N 1
ATOM 3722 C CA . GLU A 1 514 ? -13.729 -4.342 30.722 1.00 97.25 514 GLU A CA 1
ATOM 3723 C C . GLU A 1 514 ? -14.312 -5.528 29.957 1.00 97.25 514 GLU A C 1
ATOM 3725 O O . GLU A 1 514 ? -15.517 -5.605 29.711 1.00 97.25 514 GLU A O 1
ATOM 3730 N N . ASP A 1 515 ? -13.438 -6.473 29.626 1.00 96.12 515 ASP A N 1
ATOM 3731 C CA . ASP A 1 515 ? -13.818 -7.784 29.123 1.00 96.12 515 ASP A CA 1
ATOM 3732 C C . ASP A 1 515 ? -13.959 -8.733 30.315 1.00 96.12 515 ASP A C 1
ATOM 3734 O O . ASP A 1 515 ? -12.973 -9.273 30.824 1.00 96.12 515 ASP A O 1
ATOM 3738 N N . ALA A 1 516 ? -15.193 -8.921 30.785 1.00 94.31 516 ALA A N 1
ATOM 3739 C CA . ALA A 1 516 ? -15.474 -9.715 31.981 1.00 94.31 516 ALA A CA 1
ATOM 3740 C C . ALA A 1 516 ? -14.965 -11.166 31.875 1.00 94.31 516 ALA A C 1
ATOM 3742 O O . ALA A 1 516 ? -14.537 -11.742 32.877 1.00 94.31 516 ALA A O 1
ATOM 3743 N N . THR A 1 517 ? -14.964 -11.746 30.669 1.00 94.00 517 THR A N 1
ATOM 3744 C CA . THR A 1 517 ? -14.476 -13.115 30.438 1.00 94.00 517 THR A CA 1
ATOM 3745 C C . THR A 1 517 ? -12.961 -13.170 30.600 1.00 94.00 517 THR A C 1
ATOM 3747 O O . THR A 1 517 ? -12.438 -14.036 31.303 1.00 94.00 517 THR A O 1
ATOM 3750 N N . SER A 1 518 ? -12.250 -12.207 30.010 1.00 92.94 518 SER A N 1
ATOM 3751 C CA . SER A 1 518 ? -10.797 -12.099 30.144 1.00 92.94 518 SER A CA 1
ATOM 3752 C C . SER A 1 518 ? -10.365 -11.747 31.571 1.00 92.94 518 SER A C 1
ATOM 3754 O O . SER A 1 518 ? -9.399 -12.315 32.086 1.00 92.94 518 SER A O 1
ATOM 3756 N N . VAL A 1 519 ? -11.102 -10.869 32.259 1.00 94.38 519 VAL A N 1
ATOM 3757 C CA . VAL A 1 519 ? -10.859 -10.535 33.674 1.00 94.38 519 VAL A CA 1
ATOM 3758 C C . VAL A 1 519 ? -11.024 -11.768 34.562 1.00 94.38 519 VAL A C 1
ATOM 3760 O O . VAL A 1 519 ? -10.186 -12.001 35.433 1.00 94.38 519 VAL A O 1
ATOM 3763 N N . ALA A 1 520 ? -12.048 -12.592 34.324 1.00 94.19 520 ALA A N 1
ATOM 3764 C CA . ALA A 1 520 ? -12.246 -13.835 35.065 1.00 94.19 520 ALA A CA 1
ATOM 3765 C C . ALA A 1 520 ? -11.119 -14.857 34.823 1.00 94.19 520 ALA A C 1
ATOM 3767 O O . ALA A 1 520 ? -10.733 -15.568 35.750 1.00 94.19 520 ALA A O 1
ATOM 3768 N N . ALA A 1 521 ? -10.568 -14.918 33.605 1.00 91.44 521 ALA A N 1
ATOM 3769 C CA . ALA A 1 521 ? -9.508 -15.860 33.241 1.00 91.44 521 ALA A CA 1
ATOM 3770 C C . ALA A 1 521 ? -8.101 -15.427 33.696 1.00 91.44 521 ALA A C 1
ATOM 3772 O O . ALA A 1 521 ? -7.277 -16.275 34.041 1.00 91.44 521 ALA A O 1
ATOM 3773 N N . HIS A 1 522 ? -7.809 -14.122 33.692 1.00 89.62 522 HIS A N 1
ATOM 3774 C CA . HIS A 1 522 ? -6.442 -13.600 33.838 1.00 89.62 522 HIS A CA 1
ATOM 3775 C C . HIS A 1 522 ? -6.254 -12.586 34.976 1.00 89.62 522 HIS A C 1
ATOM 3777 O O . HIS A 1 522 ? -5.132 -12.119 35.198 1.00 89.62 522 HIS A O 1
ATOM 3783 N N . GLY A 1 523 ? -7.325 -12.246 35.697 1.00 92.25 523 GLY A N 1
ATOM 3784 C CA . GLY A 1 523 ? -7.350 -11.149 36.663 1.00 92.25 523 GLY A CA 1
ATOM 3785 C C . GLY A 1 523 ? -7.395 -9.776 35.986 1.00 92.25 523 GLY A C 1
ATOM 3786 O O . GLY A 1 523 ? -7.035 -9.629 34.820 1.00 92.25 523 GLY A O 1
ATOM 3787 N N . ALA A 1 524 ? -7.840 -8.748 36.713 1.00 92.38 524 ALA A N 1
ATOM 3788 C CA . ALA A 1 524 ? -7.972 -7.400 36.160 1.00 92.38 524 ALA A CA 1
ATOM 3789 C C . ALA A 1 524 ? -6.601 -6.741 35.920 1.00 92.38 524 ALA A C 1
ATOM 3791 O O . ALA A 1 524 ? -5.815 -6.542 36.848 1.00 92.38 524 ALA A O 1
ATOM 3792 N N . ARG A 1 525 ? -6.349 -6.338 34.675 1.00 93.81 525 ARG A N 1
ATOM 3793 C CA . ARG A 1 525 ? -5.177 -5.582 34.223 1.00 93.81 525 ARG A CA 1
ATOM 3794 C C . ARG A 1 525 ? -5.666 -4.267 33.631 1.00 93.81 525 ARG A C 1
ATOM 3796 O O . ARG A 1 525 ? -6.314 -4.265 32.588 1.00 93.81 525 ARG A O 1
ATOM 3803 N N . THR A 1 526 ? -5.391 -3.161 34.327 1.00 94.62 526 THR A N 1
ATOM 3804 C CA . THR A 1 526 ? -5.998 -1.849 34.038 1.00 94.62 526 THR A CA 1
ATOM 3805 C C . THR A 1 526 ? -5.026 -0.893 33.355 1.00 94.62 526 THR A C 1
ATOM 3807 O O . THR A 1 526 ? -3.951 -0.640 33.896 1.00 94.62 526 THR A O 1
ATOM 3810 N N . LYS A 1 527 ? -5.436 -0.294 32.230 1.00 94.38 527 LYS A N 1
ATOM 3811 C CA . LYS A 1 527 ? -4.673 0.750 31.522 1.00 94.38 527 LYS A CA 1
ATOM 3812 C C . LYS A 1 527 ? -5.515 1.994 31.242 1.00 94.38 527 LYS A C 1
ATOM 3814 O O . LYS A 1 527 ? -6.691 1.899 30.908 1.00 94.38 527 LYS A O 1
ATOM 3819 N N . VAL A 1 528 ? -4.909 3.174 31.338 1.00 93.88 528 VAL A N 1
ATOM 3820 C CA . VAL A 1 528 ? -5.526 4.417 30.847 1.00 93.88 528 VAL A CA 1
ATOM 3821 C C . VAL A 1 528 ? -5.226 4.542 29.355 1.00 93.88 528 VAL A C 1
ATOM 3823 O O . VAL A 1 528 ? -4.060 4.518 28.960 1.00 93.88 528 VAL A O 1
ATOM 3826 N N . VAL A 1 529 ? -6.266 4.672 28.532 1.00 92.25 529 VAL A N 1
ATOM 3827 C CA . VAL A 1 529 ? -6.150 4.836 27.074 1.00 92.25 529 VAL A CA 1
ATOM 3828 C C . VAL A 1 529 ? -6.553 6.263 26.734 1.00 92.25 529 VAL A C 1
ATOM 3830 O O . VAL A 1 529 ? -7.637 6.699 27.104 1.00 92.25 529 VAL A O 1
ATOM 3833 N N . THR A 1 530 ? -5.663 7.008 26.079 1.00 90.25 530 THR A N 1
ATOM 3834 C CA . THR A 1 530 ? -5.871 8.433 25.780 1.00 90.25 530 THR A CA 1
ATOM 3835 C C . THR A 1 530 ? -6.106 8.637 24.288 1.00 90.25 530 THR A C 1
ATOM 3837 O O . THR A 1 530 ? -5.271 8.220 23.493 1.00 90.25 530 THR A O 1
ATOM 3840 N N . ALA A 1 531 ? -7.186 9.328 23.927 1.00 86.81 531 ALA A N 1
ATOM 3841 C CA . ALA A 1 531 ? -7.526 9.716 22.558 1.00 86.81 531 ALA A CA 1
ATOM 3842 C C . ALA A 1 531 ? -7.683 11.244 22.486 1.00 86.81 531 ALA A C 1
ATOM 3844 O O . ALA A 1 531 ? -8.781 11.782 22.623 1.00 86.81 531 ALA A O 1
ATOM 3845 N N . LYS A 1 532 ? -6.560 11.962 22.347 1.00 84.06 532 LYS A N 1
ATOM 3846 C CA . LYS A 1 532 ? -6.516 13.433 22.481 1.00 84.06 532 LYS A CA 1
ATOM 3847 C C . LYS A 1 532 ? -7.319 14.168 21.408 1.00 84.06 532 LYS A C 1
ATOM 3849 O O . LYS A 1 532 ? -7.818 15.255 21.683 1.00 84.06 532 LYS A O 1
ATOM 3854 N N . ASP A 1 533 ? -7.463 13.552 20.241 1.00 80.19 533 ASP A N 1
ATOM 3855 C CA . ASP A 1 533 ? -8.116 14.138 19.067 1.00 80.19 533 ASP A CA 1
ATOM 3856 C C . ASP A 1 533 ? -9.647 13.981 19.102 1.00 80.19 533 ASP A C 1
ATOM 3858 O O . ASP A 1 533 ? -10.366 14.555 18.282 1.00 80.19 533 ASP A O 1
ATOM 3862 N N . ILE A 1 534 ? -10.166 13.228 20.081 1.00 85.38 534 ILE A N 1
ATOM 3863 C CA . ILE A 1 534 ? -11.600 13.121 20.347 1.00 85.38 534 ILE A CA 1
ATOM 3864 C C . ILE A 1 534 ? -11.976 14.202 21.357 1.00 85.38 534 ILE A C 1
ATOM 3866 O O . ILE A 1 534 ? -11.753 14.071 22.566 1.00 85.38 534 ILE A O 1
ATOM 3870 N N . VAL A 1 535 ? -12.565 15.276 20.839 1.00 86.88 535 VAL A N 1
ATOM 3871 C CA . VAL A 1 535 ? -13.044 16.426 21.608 1.00 86.88 535 VAL A CA 1
ATOM 3872 C C . VAL A 1 535 ? -14.473 16.791 21.198 1.00 86.88 535 VAL A C 1
ATOM 3874 O O . VAL A 1 535 ? -14.832 16.636 20.030 1.00 86.88 535 VAL A O 1
ATOM 3877 N N . PRO A 1 536 ? -15.309 17.291 22.125 1.00 86.44 536 PRO A N 1
ATOM 3878 C CA . PRO A 1 536 ? -16.556 17.950 21.753 1.00 86.44 536 PRO A CA 1
ATOM 3879 C C . PRO A 1 536 ? -16.253 19.196 20.910 1.00 86.44 536 PRO A C 1
ATOM 3881 O O . PRO A 1 536 ? -15.396 19.996 21.287 1.00 86.44 536 PRO A O 1
ATOM 3884 N N . LEU A 1 537 ? -16.961 19.375 19.793 1.00 85.19 537 LEU A N 1
ATOM 3885 C CA . LEU A 1 537 ? -16.787 20.547 18.920 1.00 85.19 537 LEU A CA 1
ATOM 3886 C C . LEU A 1 537 ? -17.479 21.805 19.484 1.00 85.19 537 LEU A C 1
ATOM 3888 O O . LEU A 1 537 ? -17.134 22.931 19.124 1.00 85.19 537 LEU A O 1
ATOM 3892 N N . SER A 1 538 ? -18.414 21.622 20.416 1.00 83.44 538 SER A N 1
ATOM 3893 C CA . SER A 1 538 ? -19.102 22.661 21.171 1.00 83.44 538 SER A CA 1
ATOM 3894 C C . SER A 1 538 ? -19.498 22.156 22.561 1.00 83.44 538 SER A C 1
ATOM 3896 O O . SER A 1 538 ? -19.321 20.991 22.920 1.00 83.44 538 SER A O 1
ATOM 3898 N N . ASN A 1 539 ? -20.054 23.055 23.372 1.00 84.88 539 ASN A N 1
ATOM 3899 C CA . ASN A 1 539 ? -20.569 22.749 24.705 1.00 84.88 539 ASN A CA 1
ATOM 3900 C C . ASN A 1 539 ? -22.015 22.217 24.697 1.00 84.88 539 ASN A C 1
ATOM 3902 O O . ASN A 1 539 ? -22.635 22.126 25.760 1.00 84.88 539 ASN A O 1
ATOM 3906 N N . SER A 1 540 ? -22.581 21.897 23.527 1.00 89.94 540 SER A N 1
ATOM 3907 C CA . SER A 1 540 ? -23.932 21.351 23.450 1.00 89.94 540 SER A CA 1
ATOM 3908 C C . SER A 1 540 ? -23.985 19.934 24.055 1.00 89.94 540 SER A C 1
ATOM 3910 O O . SER A 1 540 ? -23.070 19.132 23.846 1.00 89.94 540 SER A O 1
ATOM 3912 N N . PRO A 1 541 ? -25.057 19.563 24.786 1.00 90.00 541 PRO A N 1
ATOM 3913 C CA . PRO A 1 541 ? -25.181 18.214 25.346 1.00 90.00 541 PRO A CA 1
ATOM 3914 C C . PRO A 1 541 ? -25.135 17.096 24.295 1.00 90.00 541 PRO A C 1
ATOM 3916 O O . PRO A 1 541 ? -24.713 15.984 24.602 1.00 90.00 541 PRO A O 1
ATOM 3919 N N . ALA A 1 542 ? -25.580 17.387 23.068 1.00 88.38 542 ALA A N 1
ATOM 3920 C CA . ALA A 1 542 ? -25.538 16.447 21.954 1.00 88.38 542 ALA A CA 1
ATOM 3921 C C . ALA A 1 542 ? -24.096 16.188 21.495 1.00 88.38 542 ALA A C 1
ATOM 3923 O O . ALA A 1 542 ? -23.689 15.036 21.411 1.00 88.38 542 ALA A O 1
ATOM 3924 N N . GLU A 1 543 ? -23.290 17.232 21.296 1.00 87.81 543 GLU A N 1
ATOM 3925 C CA . GLU A 1 543 ? -21.906 17.069 20.833 1.00 87.81 543 GLU A CA 1
ATOM 3926 C C . GLU A 1 543 ? -20.991 16.461 21.895 1.00 87.81 543 GLU A C 1
ATOM 3928 O O . GLU A 1 543 ? -20.109 15.667 21.572 1.00 87.81 543 GLU A O 1
ATOM 3933 N N . ILE A 1 544 ? -21.231 16.767 23.172 1.00 91.44 544 ILE A N 1
ATOM 3934 C CA . ILE A 1 544 ? -20.529 16.109 24.280 1.00 91.44 544 ILE A CA 1
ATOM 3935 C C . ILE A 1 544 ? -20.830 14.602 24.288 1.00 91.44 544 ILE A C 1
ATOM 3937 O O . ILE A 1 544 ? -19.918 13.793 24.472 1.00 91.44 544 ILE A O 1
ATOM 3941 N N . ARG A 1 545 ? -22.092 14.211 24.061 1.00 92.12 54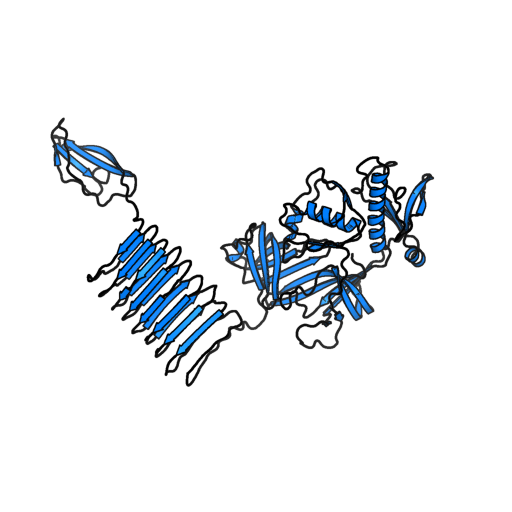5 ARG A N 1
ATOM 3942 C CA . ARG A 1 545 ? -22.489 12.801 23.947 1.00 92.12 545 ARG A CA 1
ATOM 3943 C C . ARG A 1 545 ? -21.868 12.138 22.723 1.00 92.12 545 ARG A C 1
ATOM 3945 O O . ARG A 1 545 ? -21.339 11.039 22.848 1.00 92.12 545 ARG A O 1
ATOM 3952 N N . ASP A 1 546 ? -21.888 12.795 21.568 1.00 89.00 546 ASP A N 1
ATOM 3953 C CA . ASP A 1 546 ? -21.308 12.258 20.333 1.00 89.00 546 ASP A CA 1
ATOM 3954 C C . ASP A 1 546 ? -19.796 12.031 20.477 1.00 89.00 546 ASP A C 1
ATOM 3956 O O . ASP A 1 546 ? -19.291 10.975 20.092 1.00 89.00 546 ASP A O 1
ATOM 3960 N N . ALA A 1 547 ? -19.078 12.962 21.113 1.00 89.75 547 ALA A N 1
ATOM 3961 C CA . ALA A 1 547 ? -17.661 12.795 21.426 1.00 89.75 547 ALA A CA 1
ATOM 3962 C C . ALA A 1 547 ? -17.419 11.658 22.438 1.00 89.75 547 ALA A C 1
ATOM 3964 O O . ALA A 1 547 ? -16.517 10.842 22.246 1.00 89.75 547 ALA A O 1
ATOM 3965 N N . ALA A 1 548 ? -18.235 11.543 23.493 1.00 93.06 548 ALA A N 1
ATOM 3966 C CA . ALA A 1 548 ? -18.134 10.436 24.452 1.00 93.06 548 ALA A CA 1
ATOM 3967 C C . ALA A 1 548 ? -18.443 9.070 23.806 1.00 93.06 548 ALA A C 1
ATOM 3969 O O . ALA A 1 548 ? -17.823 8.062 24.147 1.00 93.06 548 ALA A O 1
ATOM 3970 N N . ASN A 1 549 ? -19.360 9.038 22.838 1.00 91.62 549 ASN A N 1
ATOM 3971 C CA . ASN A 1 549 ? -19.686 7.860 22.042 1.00 91.62 549 ASN A CA 1
ATOM 3972 C C . ASN A 1 549 ? -18.542 7.463 21.097 1.00 91.62 549 ASN A C 1
ATOM 3974 O O . ASN A 1 549 ? -18.269 6.270 20.954 1.00 91.62 549 ASN A O 1
ATOM 3978 N N . ALA A 1 550 ? -17.857 8.436 20.487 1.00 88.12 550 ALA A N 1
ATOM 3979 C CA . ALA A 1 550 ? -16.640 8.191 19.713 1.00 88.12 550 ALA A CA 1
ATOM 3980 C C . ALA A 1 550 ? -15.519 7.641 20.611 1.00 88.12 550 ALA A C 1
ATOM 3982 O O . ALA A 1 550 ? -14.930 6.611 20.294 1.00 88.12 550 ALA A O 1
ATOM 3983 N N . LEU A 1 551 ? -15.309 8.241 21.791 1.00 92.19 551 LEU A N 1
ATOM 3984 C CA . LEU A 1 551 ? -14.342 7.760 22.784 1.00 92.19 551 LEU A CA 1
ATOM 3985 C C . LEU A 1 551 ? -14.644 6.324 23.236 1.00 92.19 551 LEU A C 1
ATOM 3987 O O . LEU A 1 551 ? -13.731 5.509 23.376 1.00 92.19 551 LEU A O 1
ATOM 3991 N N . TYR A 1 552 ? -15.922 6.000 23.446 1.00 93.06 552 TYR A N 1
ATOM 3992 C CA . TYR A 1 552 ? -16.349 4.639 23.750 1.00 93.06 552 TYR A CA 1
ATOM 3993 C C . TYR A 1 552 ? -15.996 3.671 22.619 1.00 93.06 552 TYR A C 1
ATOM 3995 O O . TYR A 1 552 ? -15.471 2.596 22.894 1.00 93.06 552 TYR A O 1
ATOM 4003 N N . ALA A 1 553 ? -16.276 4.030 21.363 1.00 87.94 553 ALA A N 1
ATOM 4004 C CA . ALA A 1 553 ? -16.010 3.168 20.215 1.00 87.94 553 ALA A CA 1
ATOM 4005 C C . ALA A 1 553 ? -14.509 2.867 20.067 1.00 87.94 553 ALA A C 1
ATOM 4007 O O . ALA A 1 553 ? -14.140 1.696 19.973 1.00 87.94 553 ALA A O 1
ATOM 4008 N N . THR A 1 554 ? -13.655 3.891 20.168 1.00 88.44 554 THR A N 1
ATOM 4009 C CA . THR A 1 554 ? -12.191 3.737 20.181 1.00 88.44 554 THR A CA 1
ATOM 4010 C C . THR A 1 554 ? -11.727 2.870 21.347 1.00 88.44 554 THR A C 1
ATOM 4012 O O . THR A 1 554 ? -10.916 1.965 21.167 1.00 88.44 554 THR A O 1
ATOM 4015 N N . GLY A 1 555 ? -12.259 3.105 22.551 1.00 92.56 555 GLY A N 1
ATOM 4016 C CA . GLY A 1 555 ? -11.929 2.305 23.728 1.00 92.56 555 GLY A CA 1
ATOM 4017 C C . GLY A 1 555 ? -12.344 0.840 23.575 1.00 92.56 555 GLY A C 1
ATOM 4018 O O . GLY A 1 555 ? -11.571 -0.057 23.899 1.00 92.56 555 GLY A O 1
ATOM 4019 N N . ALA A 1 556 ? -13.544 0.579 23.061 1.00 91.50 556 ALA A N 1
ATOM 4020 C CA . ALA A 1 556 ? -14.053 -0.771 22.863 1.00 91.50 556 ALA A CA 1
ATOM 4021 C C . ALA A 1 556 ? -13.252 -1.539 21.804 1.00 91.50 556 ALA A C 1
ATOM 4023 O O . ALA A 1 556 ? -12.923 -2.700 22.032 1.00 91.50 556 ALA A O 1
ATOM 4024 N N . ALA A 1 557 ? -12.892 -0.892 20.692 1.00 87.38 557 ALA A N 1
ATOM 4025 C CA . ALA A 1 557 ? -11.993 -1.468 19.695 1.00 87.38 557 ALA A CA 1
ATOM 4026 C C . ALA A 1 557 ? -10.630 -1.804 20.311 1.00 87.38 557 ALA A C 1
ATOM 4028 O O . ALA A 1 557 ? -10.168 -2.942 20.234 1.00 87.38 557 ALA A O 1
ATOM 4029 N N . TRP A 1 558 ? -10.041 -0.838 21.024 1.00 90.00 558 TRP A N 1
ATOM 4030 C CA . TRP A 1 558 ? -8.765 -1.027 21.704 1.00 90.00 558 TRP A CA 1
ATOM 4031 C C . TRP A 1 558 ? -8.792 -2.212 22.668 1.00 90.00 558 TRP A C 1
ATOM 4033 O O . TRP A 1 558 ? -7.889 -3.050 22.648 1.00 90.00 558 TRP A O 1
ATOM 4043 N N . LEU A 1 559 ? -9.838 -2.299 23.490 1.00 92.19 559 LEU A N 1
ATOM 4044 C CA . LEU A 1 559 ? -10.013 -3.382 24.446 1.00 92.19 559 LEU A CA 1
ATOM 4045 C C . LEU A 1 559 ? -10.185 -4.731 23.743 1.00 92.19 559 LEU A C 1
ATOM 4047 O O . LEU A 1 559 ? -9.560 -5.690 24.172 1.00 92.19 559 LEU A O 1
ATOM 4051 N N . GLY A 1 560 ? -10.948 -4.801 22.649 1.00 88.69 560 GLY A N 1
ATOM 4052 C CA . GLY A 1 560 ? -11.112 -6.034 21.873 1.00 88.69 560 GLY A CA 1
ATOM 4053 C C . GLY A 1 560 ? -9.791 -6.592 21.334 1.00 88.69 560 GLY A C 1
ATOM 4054 O O . GLY A 1 560 ? -9.587 -7.803 21.351 1.00 88.69 560 GLY A O 1
ATOM 4055 N N . TRP A 1 561 ? -8.860 -5.721 20.934 1.00 85.38 561 TRP A N 1
ATOM 4056 C CA . TRP A 1 561 ? -7.532 -6.139 20.473 1.00 85.38 561 TRP A CA 1
ATOM 4057 C C . TRP A 1 561 ? -6.629 -6.645 21.601 1.00 85.38 561 TRP A C 1
ATOM 4059 O O . TRP A 1 561 ? -5.834 -7.555 21.385 1.00 85.38 561 TRP A O 1
ATOM 4069 N N . HIS A 1 562 ? -6.742 -6.077 22.804 1.00 89.38 562 HIS A N 1
ATOM 4070 C CA . HIS A 1 562 ? -5.808 -6.333 23.909 1.00 89.38 562 HIS A CA 1
ATOM 4071 C C . HIS A 1 562 ? -6.387 -7.221 25.019 1.00 89.38 562 HIS A C 1
ATOM 4073 O O . HIS A 1 562 ? -5.657 -7.585 25.942 1.00 89.38 562 HIS A O 1
ATOM 4079 N N . SER A 1 563 ? -7.673 -7.587 24.962 1.00 89.00 563 SER A N 1
ATOM 4080 C CA . SER A 1 563 ? -8.312 -8.431 25.979 1.00 89.00 563 SER A CA 1
ATOM 4081 C C . SER A 1 563 ? -8.032 -9.924 25.801 1.00 89.00 563 SER A C 1
ATOM 4083 O O . SER A 1 563 ? -8.316 -10.698 26.717 1.00 89.00 563 SER A O 1
ATOM 4085 N N . ALA A 1 564 ? -7.440 -10.341 24.680 1.00 84.31 564 ALA A N 1
ATOM 4086 C CA . ALA A 1 564 ? -7.055 -11.722 24.406 1.00 84.31 564 ALA A CA 1
ATOM 4087 C C . ALA A 1 564 ? -5.532 -11.880 24.296 1.00 84.31 564 ALA A C 1
ATOM 4089 O O . ALA A 1 564 ? -4.813 -10.945 23.954 1.00 84.31 564 ALA A O 1
ATOM 4090 N N . VAL A 1 565 ? -5.033 -13.089 24.573 1.00 82.69 565 VAL A N 1
ATOM 4091 C CA . VAL A 1 565 ? -3.631 -13.427 24.298 1.00 82.69 565 VAL A CA 1
ATOM 4092 C C . VAL A 1 565 ? -3.427 -13.454 22.786 1.00 82.69 565 VAL A C 1
ATOM 4094 O O . VAL A 1 565 ? -4.135 -14.169 22.072 1.00 82.69 565 VAL A O 1
ATOM 4097 N N . GLN A 1 566 ? -2.457 -12.680 22.312 1.00 84.38 566 GLN A N 1
ATOM 4098 C CA . GLN A 1 566 ? -2.135 -12.581 20.897 1.00 84.38 566 GLN A CA 1
ATOM 4099 C C . GLN A 1 566 ? -1.063 -13.611 20.533 1.00 84.38 566 GLN A C 1
ATOM 4101 O O . GLN A 1 566 ? -0.026 -13.718 21.194 1.00 84.38 566 GLN A O 1
ATOM 4106 N N . GLU A 1 567 ? -1.329 -14.376 19.476 1.00 87.69 567 GLU A N 1
ATOM 4107 C CA . GLU A 1 567 ? -0.360 -15.277 18.857 1.00 87.69 567 GLU A CA 1
ATOM 4108 C C . GLU A 1 567 ? -0.075 -14.760 17.448 1.00 87.69 567 GLU A C 1
ATOM 4110 O O . GLU A 1 567 ? -0.955 -14.775 16.581 1.00 87.69 567 GLU A O 1
ATOM 4115 N N . SER A 1 568 ? 1.156 -14.307 17.229 1.00 89.88 568 SER A N 1
ATOM 4116 C CA . SER A 1 568 ? 1.628 -13.841 15.929 1.00 89.88 568 SER A CA 1
ATOM 4117 C C . SER A 1 568 ? 2.564 -14.874 15.317 1.00 89.88 568 SER A C 1
ATOM 4119 O O . SER A 1 568 ? 3.364 -15.519 16.003 1.00 89.88 568 SER A O 1
ATOM 4121 N N . TYR A 1 569 ? 2.489 -15.019 14.001 1.00 91.75 569 TYR A N 1
ATOM 4122 C CA . TYR A 1 569 ? 3.263 -15.989 13.248 1.00 91.75 569 TYR A CA 1
ATOM 4123 C C . TYR A 1 569 ? 3.934 -15.311 12.056 1.00 91.75 569 TYR A C 1
ATOM 4125 O O . TYR A 1 569 ? 3.302 -14.569 11.305 1.00 91.75 569 TYR A O 1
ATOM 4133 N N . GLN A 1 570 ? 5.207 -15.628 11.846 1.00 93.81 570 GLN A N 1
ATOM 4134 C CA . GLN A 1 570 ? 5.880 -15.393 10.573 1.00 93.81 570 GLN A CA 1
ATOM 4135 C C . GLN A 1 570 ? 5.963 -16.719 9.829 1.00 93.81 570 GLN A C 1
ATOM 4137 O O . GLN A 1 570 ? 6.536 -17.684 10.342 1.00 93.81 570 GLN A O 1
ATOM 4142 N N . VAL A 1 571 ? 5.355 -16.779 8.647 1.00 94.44 571 VAL A N 1
ATOM 4143 C CA . VAL A 1 571 ? 5.204 -18.007 7.865 1.00 94.44 571 VAL A CA 1
ATOM 4144 C C . VAL A 1 571 ? 5.824 -17.817 6.490 1.00 94.44 571 VAL A C 1
ATOM 4146 O O . VAL A 1 571 ? 5.336 -17.023 5.688 1.00 94.44 571 VAL A O 1
ATOM 4149 N N . ASP A 1 572 ? 6.862 -18.594 6.201 1.00 94.75 572 ASP A N 1
ATOM 4150 C CA . ASP A 1 572 ? 7.436 -18.668 4.865 1.00 94.75 572 ASP A CA 1
ATOM 4151 C C . ASP A 1 572 ? 6.680 -19.720 4.057 1.00 94.75 572 ASP A C 1
ATOM 4153 O O . ASP A 1 572 ? 6.531 -20.865 4.503 1.00 94.75 572 ASP A O 1
ATOM 4157 N N . VAL A 1 573 ? 6.219 -19.352 2.864 1.00 92.31 573 VAL A N 1
ATOM 4158 C CA . VAL A 1 573 ? 5.390 -20.220 2.018 1.00 92.31 573 VAL A CA 1
ATOM 4159 C C . VAL A 1 573 ? 6.006 -20.430 0.642 1.00 92.31 573 VAL A C 1
ATOM 4161 O O . VAL A 1 573 ? 6.715 -19.571 0.121 1.00 92.31 573 VAL A O 1
ATOM 4164 N N . LEU A 1 574 ? 5.711 -21.580 0.037 1.00 87.88 574 LEU A N 1
ATOM 4165 C CA . LEU A 1 574 ? 6.174 -21.928 -1.306 1.00 87.88 574 LEU A CA 1
ATOM 4166 C C . LEU A 1 574 ? 5.034 -21.860 -2.325 1.00 87.88 574 LEU A C 1
ATOM 4168 O O . LEU A 1 574 ? 3.902 -22.246 -2.036 1.00 87.88 574 LEU A O 1
ATOM 4172 N N . GLY A 1 575 ? 5.355 -21.420 -3.544 1.00 81.44 575 GLY A N 1
ATOM 4173 C CA . GLY A 1 575 ? 4.438 -21.462 -4.689 1.00 81.44 575 GLY A CA 1
ATOM 4174 C C . GLY A 1 575 ? 3.323 -20.411 -4.681 1.00 81.44 575 GLY A C 1
ATOM 4175 O O . GLY A 1 575 ? 2.422 -20.482 -5.517 1.00 81.44 575 GLY A O 1
ATOM 4176 N N . LEU A 1 576 ? 3.363 -19.436 -3.768 1.00 88.19 576 LEU A N 1
ATOM 4177 C CA . LEU A 1 576 ? 2.431 -18.312 -3.784 1.00 88.19 576 LEU A CA 1
ATOM 4178 C C . LEU A 1 576 ? 2.737 -17.392 -4.977 1.00 88.19 576 LEU A C 1
ATOM 4180 O O . LEU A 1 576 ? 3.874 -16.987 -5.202 1.00 88.19 576 LEU A O 1
ATOM 4184 N N . ARG A 1 577 ? 1.696 -17.048 -5.735 1.00 88.56 577 ARG A N 1
ATOM 4185 C CA . ARG A 1 577 ? 1.719 -16.006 -6.769 1.00 88.56 577 ARG A CA 1
ATOM 4186 C C . ARG A 1 577 ? 0.871 -14.837 -6.307 1.00 88.56 577 ARG A C 1
ATOM 4188 O O . ARG A 1 577 ? -0.201 -15.056 -5.739 1.00 88.56 577 ARG A O 1
ATOM 4195 N N . HIS A 1 578 ? 1.328 -13.616 -6.563 1.00 88.44 578 HIS A N 1
ATOM 4196 C CA . HIS A 1 578 ? 0.589 -12.423 -6.163 1.00 88.44 578 HIS A CA 1
ATOM 4197 C C . HIS A 1 578 ? -0.620 -12.216 -7.075 1.00 88.44 578 HIS A C 1
ATOM 4199 O O . HIS A 1 578 ? -1.719 -11.934 -6.593 1.00 88.44 578 HIS A O 1
ATOM 4205 N N . ILE A 1 579 ? -0.418 -12.410 -8.383 1.00 86.50 579 ILE A N 1
ATOM 4206 C CA . ILE A 1 579 ? -1.459 -12.281 -9.400 1.00 86.50 579 ILE A CA 1
ATOM 4207 C C . ILE A 1 579 ? -1.632 -13.597 -10.145 1.00 86.50 579 ILE A C 1
ATOM 4209 O O . ILE A 1 579 ? -0.668 -14.218 -10.585 1.00 86.50 579 ILE A O 1
ATOM 4213 N N . VAL A 1 580 ? -2.887 -14.005 -10.305 1.00 81.44 580 VAL A N 1
ATOM 4214 C CA . VAL A 1 580 ? -3.285 -15.175 -11.089 1.00 81.44 580 VAL A CA 1
ATOM 4215 C C . VAL A 1 580 ? -4.454 -14.770 -11.970 1.00 81.44 580 VAL A C 1
ATOM 4217 O O . VAL A 1 580 ? -5.428 -14.206 -11.477 1.00 81.44 580 VAL A O 1
ATOM 4220 N N . ALA A 1 581 ? -4.351 -15.018 -13.279 1.00 77.56 581 ALA A N 1
ATOM 4221 C CA . ALA A 1 581 ? -5.375 -14.632 -14.256 1.00 77.56 581 ALA A CA 1
ATOM 4222 C C . ALA A 1 581 ? -5.808 -13.148 -14.136 1.00 77.56 581 ALA A C 1
ATOM 4224 O O . ALA A 1 581 ? -6.986 -12.811 -14.241 1.00 77.56 581 ALA A O 1
ATOM 4225 N N . GLY A 1 582 ? -4.848 -12.255 -13.860 1.00 74.62 582 GLY A N 1
ATOM 4226 C CA . GLY A 1 582 ? -5.084 -10.815 -13.701 1.00 74.62 582 GLY A CA 1
ATOM 4227 C C . GLY A 1 582 ? -5.760 -10.398 -12.388 1.00 74.62 582 GLY A C 1
ATOM 4228 O O . GLY A 1 582 ? -6.058 -9.219 -12.218 1.00 74.62 582 GLY A O 1
ATOM 4229 N N . GLN A 1 583 ? -6.001 -11.326 -11.458 1.00 80.19 583 GLN A N 1
ATOM 4230 C CA . GLN A 1 583 ? -6.602 -11.047 -10.154 1.00 80.19 583 GLN A CA 1
ATOM 4231 C C . GLN A 1 583 ? -5.573 -11.154 -9.029 1.00 80.19 583 GLN A C 1
ATOM 4233 O O . GLN A 1 583 ? -4.765 -12.083 -8.995 1.00 80.19 583 GLN A O 1
ATOM 4238 N N . VAL A 1 584 ? -5.634 -10.213 -8.084 1.00 86.62 584 VAL A N 1
ATOM 4239 C CA . VAL A 1 584 ? -4.835 -10.252 -6.852 1.00 86.62 584 VAL A CA 1
ATOM 4240 C C . VAL A 1 584 ? -5.318 -11.416 -5.993 1.00 86.62 584 VAL A C 1
ATOM 4242 O O . VAL A 1 584 ? -6.474 -11.433 -5.570 1.00 86.62 584 VAL A O 1
ATOM 4245 N N . ARG A 1 585 ? -4.428 -12.375 -5.737 1.00 86.00 585 ARG A N 1
ATOM 4246 C CA . ARG A 1 585 ? -4.741 -13.623 -5.031 1.00 86.00 585 ARG A CA 1
ATOM 4247 C C . ARG A 1 585 ? -4.822 -13.459 -3.518 1.00 86.00 585 ARG A C 1
ATOM 4249 O O . ARG A 1 585 ? -5.539 -14.204 -2.861 1.00 86.00 585 ARG A O 1
ATOM 4256 N N . VAL A 1 586 ? -4.060 -12.519 -2.970 1.00 87.81 586 VAL A N 1
ATOM 4257 C CA . VAL A 1 586 ? -3.953 -12.303 -1.530 1.00 87.81 586 VAL A CA 1
ATOM 4258 C C . VAL A 1 586 ? -3.905 -10.812 -1.227 1.00 87.81 586 VAL A C 1
ATOM 4260 O O . VAL A 1 586 ? -3.208 -10.059 -1.905 1.00 87.81 586 VAL A O 1
ATOM 4263 N N . ARG A 1 587 ? -4.659 -10.377 -0.218 1.00 92.12 587 ARG A N 1
ATOM 4264 C CA . ARG A 1 587 ? -4.669 -8.994 0.259 1.00 92.12 587 ARG A CA 1
ATOM 4265 C C . ARG A 1 587 ? -4.459 -8.984 1.763 1.00 92.12 587 ARG A C 1
ATOM 4267 O O . ARG A 1 587 ? -4.987 -9.841 2.467 1.00 92.12 587 ARG A O 1
ATOM 4274 N N . VAL A 1 588 ? -3.714 -8.000 2.256 1.00 95.38 588 VAL A N 1
ATOM 4275 C CA . VAL A 1 588 ? -3.619 -7.754 3.701 1.00 95.38 588 VAL A CA 1
ATOM 4276 C C . VAL A 1 588 ? -5.013 -7.460 4.270 1.00 95.38 588 VAL A C 1
ATOM 4278 O O . VAL A 1 588 ? -5.884 -6.962 3.553 1.00 95.38 588 VAL A O 1
ATOM 4281 N N . GLY A 1 589 ? -5.263 -7.833 5.518 1.00 95.25 589 GLY A N 1
ATOM 4282 C CA . GLY A 1 589 ? -6.577 -7.782 6.165 1.00 95.25 589 GLY A CA 1
ATOM 4283 C C . GLY A 1 589 ? -7.513 -8.956 5.841 1.00 95.25 589 GLY A C 1
ATOM 4284 O O . GLY A 1 589 ? -8.526 -9.120 6.517 1.00 95.25 589 GLY A O 1
ATOM 4285 N N . ASP A 1 590 ? -7.213 -9.801 4.850 1.00 95.44 590 ASP A N 1
ATOM 4286 C CA . ASP A 1 590 ? -7.983 -11.031 4.614 1.00 95.44 590 ASP A CA 1
ATOM 4287 C C . ASP A 1 590 ? -7.552 -12.144 5.593 1.00 95.44 590 ASP A C 1
ATOM 4289 O O . ASP A 1 590 ? -6.468 -12.107 6.180 1.00 95.44 590 ASP A O 1
ATOM 4293 N N . LYS A 1 591 ? -8.391 -13.171 5.764 1.00 96.06 591 LYS A N 1
ATOM 4294 C CA . LYS A 1 591 ? -8.075 -14.364 6.561 1.00 96.06 591 LYS A CA 1
ATOM 4295 C C . LYS A 1 591 ? -7.500 -15.485 5.702 1.00 96.06 591 LYS A C 1
ATOM 4297 O O . LYS A 1 591 ? -7.977 -15.765 4.597 1.00 96.06 591 LYS A O 1
ATOM 4302 N N . VAL A 1 592 ? -6.508 -16.179 6.245 1.00 95.50 592 VAL A N 1
ATOM 4303 C CA . VAL A 1 592 ? -5.940 -17.423 5.706 1.00 95.50 592 VAL A CA 1
ATOM 4304 C C . VAL A 1 592 ? -6.144 -18.542 6.726 1.00 95.50 592 VAL A C 1
ATOM 4306 O O . VAL A 1 592 ? -6.110 -18.300 7.934 1.00 95.50 592 VAL A O 1
ATOM 4309 N N . ARG A 1 593 ? -6.350 -19.780 6.270 1.00 95.38 593 ARG A N 1
ATOM 4310 C CA . ARG A 1 593 ? -6.387 -20.935 7.178 1.00 95.38 593 ARG A CA 1
ATOM 4311 C C . ARG A 1 593 ? -4.957 -21.357 7.490 1.00 95.38 593 ARG A C 1
ATOM 4313 O O . ARG A 1 593 ? -4.225 -21.695 6.567 1.00 95.38 593 ARG A O 1
ATOM 4320 N N . LEU A 1 594 ? -4.560 -21.389 8.758 1.00 95.06 594 LEU A N 1
ATOM 4321 C CA . LEU A 1 594 ? -3.272 -21.928 9.190 1.00 95.06 594 LEU A CA 1
ATOM 4322 C C . LEU A 1 594 ? -3.480 -23.305 9.822 1.00 95.06 594 LEU A C 1
ATOM 4324 O O . LEU A 1 594 ? -4.095 -23.417 10.883 1.00 95.06 594 LEU A O 1
ATOM 4328 N N . THR A 1 595 ? -2.933 -24.339 9.183 1.00 93.56 595 THR A N 1
ATOM 4329 C CA . THR A 1 595 ? -2.925 -25.712 9.696 1.00 93.56 595 THR A CA 1
ATOM 4330 C C . THR A 1 595 ? -1.483 -26.197 9.837 1.00 93.56 595 THR A C 1
ATOM 4332 O O . THR A 1 595 ? -0.823 -26.519 8.852 1.00 93.56 595 THR A O 1
ATOM 4335 N N . TYR A 1 596 ? -0.980 -26.281 11.064 1.00 90.88 596 TYR A N 1
ATOM 4336 C CA . TYR A 1 596 ? 0.388 -26.708 11.344 1.00 90.88 596 TYR A CA 1
ATOM 4337 C C . TYR A 1 596 ? 0.421 -27.764 12.445 1.00 90.88 596 TYR A C 1
ATOM 4339 O O . TYR A 1 596 ? -0.065 -27.535 13.549 1.00 90.88 596 TYR A O 1
ATOM 4347 N N . ARG A 1 597 ? 1.050 -28.908 12.162 1.00 89.69 597 ARG A N 1
ATOM 4348 C CA . ARG A 1 597 ? 1.309 -29.964 13.151 1.00 89.69 597 ARG A CA 1
ATOM 4349 C C . ARG A 1 597 ? 2.772 -30.346 13.139 1.00 89.69 597 ARG A C 1
ATOM 4351 O O . ARG A 1 597 ? 3.226 -31.002 12.203 1.00 89.69 597 ARG A O 1
ATOM 4358 N N . GLY A 1 598 ? 3.510 -29.947 14.165 1.00 87.56 598 GLY A N 1
ATOM 4359 C CA . GLY A 1 598 ? 4.936 -30.228 14.213 1.00 87.56 598 GLY A CA 1
ATOM 4360 C C . GLY A 1 598 ? 5.680 -29.496 15.316 1.00 87.56 598 GLY A C 1
ATOM 4361 O O . GLY A 1 598 ? 5.094 -28.884 16.207 1.00 87.56 598 GLY A O 1
ATOM 4362 N N . VAL A 1 599 ? 7.005 -29.580 15.245 1.00 83.81 599 VAL A N 1
ATOM 4363 C CA . VAL A 1 599 ? 7.911 -28.926 16.188 1.00 83.81 599 VAL A CA 1
ATOM 4364 C C . VAL A 1 599 ? 8.370 -27.588 15.619 1.00 83.81 599 VAL A C 1
ATOM 4366 O O . VAL A 1 599 ? 8.993 -27.555 14.560 1.00 83.81 599 VAL A O 1
ATOM 4369 N N . VAL A 1 600 ? 8.145 -26.517 16.371 1.00 80.69 600 VAL A N 1
ATOM 4370 C CA . VAL A 1 600 ? 8.584 -25.146 16.072 1.00 80.69 600 VAL A CA 1
ATOM 4371 C C . VAL A 1 600 ? 9.641 -24.672 17.056 1.00 80.69 600 VAL A C 1
ATOM 4373 O O . VAL A 1 600 ? 9.691 -25.140 18.193 1.00 80.69 600 VAL A O 1
ATOM 4376 N N . GLY A 1 601 ? 10.490 -23.746 16.611 1.00 70.69 601 GLY A N 1
ATOM 4377 C CA . GLY A 1 601 ? 11.329 -22.953 17.506 1.00 70.69 601 GLY A CA 1
ATOM 4378 C C . GLY A 1 601 ? 10.518 -21.802 18.098 1.00 70.69 601 GLY A C 1
ATOM 4379 O O . GLY A 1 601 ? 9.847 -21.092 17.349 1.00 70.69 601 GLY A O 1
ATOM 4380 N N . ASP A 1 602 ? 10.569 -21.622 19.415 1.00 70.81 602 ASP A N 1
ATOM 4381 C CA . ASP A 1 602 ? 10.099 -20.391 20.053 1.00 70.81 602 ASP A CA 1
ATOM 4382 C C . ASP A 1 602 ? 11.122 -19.248 19.885 1.00 70.81 602 ASP A C 1
ATOM 4384 O O . ASP A 1 602 ? 12.219 -19.432 19.346 1.00 70.81 602 ASP A O 1
ATOM 4388 N N . GLN A 1 603 ? 10.773 -18.055 20.371 1.00 62.97 603 GLN A N 1
ATOM 4389 C CA . GLN A 1 603 ? 11.632 -16.862 20.346 1.00 62.97 603 GLN A CA 1
ATOM 4390 C C . GLN A 1 603 ? 12.982 -17.020 21.082 1.00 62.97 603 GLN A C 1
ATOM 4392 O O . GLN A 1 603 ? 13.870 -16.186 20.923 1.00 62.97 603 GLN A O 1
ATOM 4397 N N . HIS A 1 604 ? 13.155 -18.082 21.873 1.00 73.44 604 HIS A N 1
ATOM 4398 C CA . HIS A 1 604 ? 14.386 -18.420 22.592 1.00 73.44 604 HIS A CA 1
ATOM 4399 C C . HIS A 1 604 ? 15.122 -19.618 21.963 1.00 73.44 604 HIS A C 1
ATOM 4401 O O . HIS A 1 604 ? 16.080 -20.133 22.541 1.00 73.44 604 HIS A O 1
ATOM 4407 N N . GLY A 1 605 ? 14.688 -20.074 20.783 1.00 69.56 605 GLY A N 1
ATOM 4408 C CA . GLY A 1 605 ? 15.271 -21.209 20.069 1.00 69.56 605 GLY A CA 1
ATOM 4409 C C . GLY A 1 605 ? 14.914 -22.577 20.660 1.00 69.56 605 GLY A C 1
ATOM 4410 O O . GLY A 1 605 ? 15.476 -23.592 20.238 1.00 69.56 605 GLY A O 1
ATOM 4411 N N . ARG A 1 606 ? 13.983 -22.652 21.621 1.00 77.12 606 ARG A N 1
ATOM 4412 C CA . ARG A 1 606 ? 13.520 -23.920 22.195 1.00 77.12 606 ARG A CA 1
ATOM 4413 C C . ARG A 1 606 ? 12.529 -24.588 21.250 1.00 77.12 606 ARG A C 1
ATOM 4415 O O . ARG A 1 606 ? 11.634 -23.961 20.697 1.00 77.12 606 ARG A O 1
ATOM 4422 N N . ARG A 1 607 ? 12.662 -25.905 21.110 1.00 79.31 607 ARG A N 1
ATOM 4423 C CA . ARG A 1 607 ? 11.767 -26.736 20.302 1.00 79.31 607 ARG A CA 1
ATOM 4424 C C . ARG A 1 607 ? 10.493 -27.072 21.079 1.00 79.31 607 ARG A C 1
ATOM 4426 O O . ARG A 1 607 ? 10.568 -27.728 22.118 1.00 79.31 607 ARG A O 1
ATOM 4433 N N . VAL A 1 608 ? 9.340 -26.656 20.565 1.00 82.81 608 VAL A N 1
ATOM 4434 C CA . VAL A 1 608 ? 8.015 -26.878 21.163 1.00 82.81 608 VAL A CA 1
ATOM 4435 C C . VAL A 1 608 ? 7.098 -27.534 20.133 1.00 82.81 608 VAL A C 1
ATOM 4437 O O . VAL A 1 608 ? 7.082 -27.144 18.968 1.00 82.81 608 VAL A O 1
ATOM 4440 N N . TRP A 1 609 ? 6.346 -28.556 20.545 1.00 85.50 609 TRP A N 1
ATOM 4441 C CA . TRP A 1 609 ? 5.307 -29.148 19.700 1.00 85.50 609 TRP A CA 1
ATOM 4442 C C . TRP A 1 609 ? 4.081 -28.233 19.646 1.00 85.50 609 TRP A C 1
ATOM 4444 O O . TRP A 1 609 ? 3.606 -27.777 20.689 1.00 85.50 609 TRP A O 1
ATOM 4454 N N . ARG A 1 610 ? 3.544 -27.993 18.448 1.00 87.69 610 ARG A N 1
ATOM 4455 C CA . ARG A 1 610 ? 2.318 -27.219 18.225 1.00 87.69 610 ARG A CA 1
ATOM 4456 C C . ARG A 1 610 ? 1.369 -27.958 17.282 1.00 87.69 610 ARG A C 1
ATOM 4458 O O . ARG A 1 610 ? 1.804 -28.570 16.307 1.00 87.69 610 ARG A O 1
ATOM 4465 N N . ASP A 1 611 ? 0.078 -27.863 17.592 1.00 91.25 611 ASP A N 1
ATOM 4466 C CA . ASP A 1 611 ? -1.047 -28.277 16.747 1.00 91.25 611 ASP A CA 1
ATOM 4467 C C . ASP A 1 611 ? -1.956 -27.056 16.578 1.00 91.25 611 ASP A C 1
ATOM 4469 O O . ASP A 1 611 ? -2.618 -26.619 17.520 1.00 91.25 611 ASP A O 1
ATOM 4473 N N . ILE A 1 612 ? -1.880 -26.440 15.405 1.00 91.62 612 ILE A N 1
ATOM 4474 C CA . ILE A 1 612 ? -2.588 -25.214 15.051 1.00 91.62 612 ILE A CA 1
ATOM 4475 C C . ILE A 1 612 ? -3.537 -25.573 13.921 1.00 91.62 612 ILE A C 1
ATOM 4477 O O . ILE A 1 612 ? -3.107 -26.113 12.904 1.00 91.62 612 ILE A O 1
ATOM 4481 N N . ASP A 1 613 ? -4.814 -25.252 14.087 1.00 93.50 613 ASP A N 1
ATOM 4482 C CA . ASP A 1 613 ? -5.804 -25.329 13.020 1.00 93.50 613 ASP A CA 1
ATOM 4483 C C . ASP A 1 613 ? -6.860 -24.240 13.226 1.00 93.50 613 ASP A C 1
ATOM 4485 O O . ASP A 1 613 ? -7.818 -24.409 13.983 1.00 93.50 613 ASP A O 1
ATOM 4489 N N . ARG A 1 614 ? -6.637 -23.073 12.619 1.00 93.88 614 ARG A N 1
ATOM 4490 C CA . ARG A 1 614 ? -7.511 -21.902 12.781 1.00 93.88 614 ARG A CA 1
ATOM 4491 C C . ARG A 1 614 ? -7.369 -20.921 11.627 1.00 93.88 614 ARG A C 1
ATOM 4493 O O . ARG A 1 614 ? -6.390 -20.960 10.885 1.00 93.88 614 ARG A O 1
ATOM 4500 N N . ASP A 1 615 ? -8.338 -20.024 11.512 1.00 95.81 615 ASP A N 1
ATOM 4501 C CA . ASP A 1 615 ? -8.231 -18.879 10.613 1.00 95.81 615 ASP A CA 1
ATOM 4502 C C . ASP A 1 615 ? -7.433 -17.781 11.315 1.00 95.81 615 ASP A C 1
ATOM 4504 O O . ASP A 1 615 ? -7.692 -17.468 12.478 1.00 95.81 615 ASP A O 1
ATOM 4508 N N . VAL A 1 616 ? -6.460 -17.220 10.608 1.00 95.69 616 VAL A N 1
ATOM 4509 C CA . VAL A 1 616 ? -5.600 -16.132 11.083 1.00 95.69 616 VAL A CA 1
ATOM 4510 C C . VAL A 1 616 ? -5.671 -14.968 10.106 1.00 95.69 616 VAL A C 1
ATOM 4512 O O . VAL A 1 616 ? -5.883 -15.158 8.905 1.00 95.69 616 VAL A O 1
ATOM 4515 N N . TRP A 1 617 ? -5.514 -13.761 10.625 1.00 95.94 617 TRP A N 1
ATOM 4516 C CA . TRP A 1 617 ? -5.481 -12.534 9.842 1.00 95.94 617 TRP A CA 1
ATOM 4517 C C . TRP A 1 617 ? -4.141 -12.400 9.138 1.00 95.94 617 TRP A C 1
ATOM 4519 O O . TRP A 1 617 ? -3.106 -12.601 9.765 1.00 95.94 617 TRP A O 1
ATOM 4529 N N . LEU A 1 618 ? -4.146 -12.049 7.854 1.00 96.75 618 LEU A N 1
ATOM 4530 C CA . LEU A 1 618 ? -2.938 -11.654 7.144 1.00 96.75 618 LEU A CA 1
ATOM 4531 C C . LEU A 1 618 ? -2.669 -10.171 7.379 1.00 96.75 618 LEU A C 1
ATOM 4533 O O . LEU A 1 618 ? -3.257 -9.320 6.716 1.00 96.75 618 LEU A O 1
ATOM 4537 N N . LEU A 1 619 ? -1.766 -9.867 8.304 1.00 96.75 619 LEU A N 1
ATOM 4538 C CA . LEU A 1 619 ? -1.412 -8.492 8.652 1.00 96.75 619 LEU A CA 1
ATOM 4539 C C . LEU A 1 619 ? -0.427 -7.883 7.662 1.00 96.75 619 LEU A C 1
ATOM 4541 O O . LEU A 1 619 ? -0.463 -6.686 7.420 1.00 96.75 619 LEU A O 1
ATOM 4545 N N . GLY A 1 620 ? 0.432 -8.694 7.053 1.00 96.69 620 GLY A N 1
ATOM 4546 C CA . GLY A 1 620 ? 1.383 -8.205 6.067 1.00 96.69 620 GLY A CA 1
ATOM 4547 C C . GLY A 1 620 ? 2.066 -9.320 5.302 1.00 96.69 620 GLY A C 1
ATOM 4548 O O . GLY A 1 620 ? 2.003 -10.493 5.674 1.00 96.69 620 GLY A O 1
ATOM 4549 N N . TYR A 1 621 ? 2.737 -8.953 4.221 1.00 96.81 621 TYR A N 1
ATOM 4550 C CA . TYR A 1 621 ? 3.608 -9.856 3.489 1.00 96.81 621 TYR A CA 1
ATOM 4551 C C . TYR A 1 621 ? 4.854 -9.129 2.997 1.00 96.81 621 TYR A C 1
ATOM 4553 O O . TYR A 1 621 ? 4.828 -7.928 2.727 1.00 96.81 621 TYR A O 1
ATOM 4561 N N . LYS A 1 622 ? 5.922 -9.897 2.801 1.00 97.25 622 LYS A N 1
ATOM 4562 C CA . LYS A 1 622 ? 7.108 -9.505 2.047 1.00 97.25 622 LYS A CA 1
ATOM 4563 C C . LYS A 1 622 ? 7.363 -10.542 0.962 1.00 97.25 622 LYS A C 1
ATOM 4565 O O . LYS A 1 622 ? 7.326 -11.744 1.240 1.00 97.25 622 LYS A O 1
ATOM 4570 N N . ARG A 1 623 ? 7.622 -10.082 -0.261 1.00 95.94 623 ARG A N 1
ATOM 4571 C CA . ARG A 1 623 ? 8.087 -10.931 -1.358 1.00 95.94 623 ARG A CA 1
ATOM 4572 C C . ARG A 1 623 ? 9.471 -10.483 -1.786 1.00 95.94 623 ARG A C 1
ATOM 4574 O O . ARG A 1 623 ? 9.634 -9.353 -2.234 1.00 95.94 623 ARG A O 1
ATOM 4581 N N . GLU A 1 624 ? 10.436 -11.376 -1.652 1.00 95.50 624 GLU A N 1
ATOM 4582 C CA . GLU A 1 624 ? 11.831 -11.152 -2.020 1.00 95.50 624 GLU A CA 1
ATOM 4583 C C . GLU A 1 624 ? 12.153 -11.898 -3.310 1.00 95.50 624 GLU A C 1
ATOM 4585 O O . GLU A 1 624 ? 11.633 -12.990 -3.554 1.00 95.50 624 GLU A O 1
ATOM 4590 N N . PHE A 1 625 ? 13.027 -11.315 -4.117 1.00 92.38 625 PHE A N 1
ATOM 4591 C CA . PHE A 1 625 ? 13.475 -11.853 -5.384 1.00 92.38 625 PHE A CA 1
ATOM 4592 C C . PHE A 1 625 ? 14.993 -11.920 -5.449 1.00 92.38 625 PHE A C 1
ATOM 4594 O O . PHE A 1 625 ? 15.679 -10.963 -5.083 1.00 92.38 625 PHE A O 1
ATOM 4601 N N . ASN A 1 626 ? 15.487 -13.022 -6.001 1.00 85.75 626 ASN A N 1
ATOM 4602 C CA . ASN A 1 626 ? 16.900 -13.234 -6.275 1.00 85.75 626 ASN A CA 1
ATOM 4603 C C . ASN A 1 626 ? 17.202 -13.067 -7.773 1.00 85.75 626 ASN A C 1
ATOM 4605 O O . ASN A 1 626 ? 16.301 -13.110 -8.615 1.00 85.75 626 ASN A O 1
ATOM 4609 N N . GLU A 1 627 ? 18.486 -12.919 -8.100 1.00 78.31 627 GLU A N 1
ATOM 4610 C CA . GLU A 1 627 ? 18.986 -12.763 -9.474 1.00 78.31 627 GLU A CA 1
ATOM 4611 C C . GLU A 1 627 ? 18.590 -13.932 -10.391 1.00 78.31 627 GLU A C 1
ATOM 4613 O O . GLU A 1 627 ? 18.293 -13.735 -11.567 1.00 78.31 627 GLU A O 1
ATOM 4618 N N . ASP A 1 628 ? 18.517 -15.148 -9.842 1.00 73.56 628 ASP A N 1
ATOM 4619 C CA . ASP A 1 628 ? 18.119 -16.370 -10.555 1.00 73.56 628 ASP A CA 1
ATOM 4620 C C . ASP A 1 628 ? 16.604 -16.456 -10.845 1.00 73.56 628 ASP A C 1
ATOM 4622 O O . ASP A 1 628 ? 16.107 -17.456 -11.369 1.00 73.56 628 ASP A O 1
ATOM 4626 N N . GLY A 1 629 ? 15.849 -15.415 -10.482 1.00 73.62 629 GLY A N 1
ATOM 4627 C CA . GLY A 1 629 ? 14.402 -15.325 -10.637 1.00 73.62 629 GLY A CA 1
ATOM 4628 C C . GLY A 1 629 ? 13.605 -16.096 -9.584 1.00 73.62 629 GLY A C 1
ATOM 4629 O O . GLY A 1 629 ? 12.368 -16.008 -9.586 1.00 73.62 629 GLY A O 1
ATOM 4630 N N . SER A 1 630 ? 14.265 -16.820 -8.672 1.00 82.50 630 SER A N 1
ATOM 4631 C CA . SER A 1 630 ? 13.599 -17.420 -7.517 1.00 82.50 630 SER A CA 1
ATOM 4632 C C . SER A 1 630 ? 13.020 -16.335 -6.613 1.00 82.50 630 SER A C 1
ATOM 4634 O O . SER A 1 630 ? 13.513 -15.204 -6.549 1.00 82.50 630 SER A O 1
ATOM 4636 N N . ASP A 1 631 ? 11.923 -16.671 -5.947 1.00 89.75 631 ASP A N 1
ATOM 4637 C CA . ASP A 1 631 ? 11.247 -15.774 -5.029 1.00 89.75 631 ASP A CA 1
ATOM 4638 C C . ASP A 1 631 ? 10.941 -16.449 -3.698 1.00 89.75 631 ASP A C 1
ATOM 4640 O O . ASP A 1 631 ? 10.776 -17.668 -3.600 1.00 89.75 631 ASP A O 1
ATOM 4644 N N . ARG A 1 632 ? 10.868 -15.626 -2.656 1.00 92.00 632 ARG A N 1
ATOM 4645 C CA . ARG A 1 632 ? 10.529 -16.041 -1.301 1.00 92.00 632 ARG A CA 1
ATOM 4646 C C . ARG A 1 632 ? 9.386 -15.189 -0.785 1.00 92.00 632 ARG A C 1
ATOM 4648 O O . ARG A 1 632 ? 9.428 -13.967 -0.877 1.00 92.00 632 ARG A O 1
ATOM 4655 N N . TRP A 1 633 ? 8.393 -15.849 -0.204 1.00 95.06 633 TRP A N 1
ATOM 4656 C CA . TRP A 1 633 ? 7.289 -15.195 0.482 1.00 95.06 633 TRP A CA 1
ATOM 4657 C C . TRP A 1 633 ? 7.414 -15.371 1.981 1.00 95.06 633 TRP A C 1
ATOM 4659 O O . TRP A 1 633 ? 7.540 -16.502 2.449 1.00 95.06 633 TRP A O 1
ATOM 4669 N N . THR A 1 634 ? 7.273 -14.264 2.697 1.00 96.94 634 THR A N 1
ATOM 4670 C CA . THR A 1 634 ? 7.149 -14.218 4.151 1.00 96.94 634 THR A CA 1
ATOM 4671 C C . THR A 1 634 ? 5.822 -13.554 4.482 1.00 96.94 634 THR A C 1
ATOM 4673 O O . THR A 1 634 ? 5.583 -12.414 4.086 1.00 96.94 634 THR A O 1
ATOM 4676 N N . LEU A 1 635 ? 4.944 -14.263 5.184 1.00 97.25 635 LEU A N 1
ATOM 4677 C CA . LEU A 1 635 ? 3.638 -13.768 5.610 1.00 97.25 635 LEU A CA 1
ATOM 4678 C C . LEU A 1 635 ? 3.661 -13.485 7.112 1.00 97.25 635 LEU A C 1
ATOM 4680 O O . LEU A 1 635 ? 4.037 -14.356 7.897 1.00 97.25 635 LEU A O 1
ATOM 4684 N N . SER A 1 636 ? 3.218 -12.295 7.503 1.00 96.44 636 SER A N 1
ATOM 4685 C CA . SER A 1 636 ? 2.953 -11.928 8.894 1.00 96.44 636 SER A CA 1
ATOM 4686 C C . SER A 1 636 ? 1.472 -12.150 9.168 1.00 96.44 636 SER A C 1
ATOM 4688 O O . SER A 1 636 ? 0.625 -11.453 8.605 1.00 96.44 636 SER A O 1
ATOM 4690 N N . VAL A 1 637 ? 1.152 -13.140 10.000 1.00 95.69 637 VAL A N 1
ATOM 4691 C CA . VAL A 1 637 ? -0.231 -13.506 10.327 1.00 95.69 637 VAL A CA 1
ATOM 4692 C C . VAL A 1 637 ? -0.468 -13.510 11.834 1.00 95.69 637 VAL A C 1
ATOM 4694 O O . VAL A 1 637 ? 0.461 -13.747 12.601 1.00 95.69 637 VAL A O 1
ATOM 4697 N N . SER A 1 638 ? -1.696 -13.252 12.278 1.00 93.50 638 SER A N 1
ATOM 4698 C CA . SER A 1 638 ? -2.020 -13.118 13.708 1.00 93.50 638 SER A CA 1
ATOM 4699 C C . SER A 1 638 ? -3.401 -13.679 14.045 1.00 93.50 638 SER A C 1
ATOM 4701 O O . SER A 1 638 ? -4.288 -13.773 13.190 1.00 93.50 638 SER A O 1
ATOM 4703 N N . SER A 1 639 ? -3.587 -14.105 15.297 1.00 90.69 639 SER A N 1
ATOM 4704 C CA . SER A 1 639 ? -4.893 -14.531 15.819 1.00 90.69 639 SER A CA 1
ATOM 4705 C C . SER A 1 639 ? -5.895 -13.377 15.935 1.00 90.69 639 SER A C 1
ATOM 4707 O O . SER A 1 639 ? -7.104 -13.617 15.911 1.00 90.69 639 SER A O 1
ATOM 4709 N N . VAL A 1 640 ? -5.398 -12.144 16.017 1.00 88.12 640 VAL A N 1
ATOM 4710 C CA . VAL A 1 640 ? -6.167 -10.895 16.005 1.00 88.12 640 VAL A CA 1
ATOM 4711 C C . VAL A 1 640 ? -5.775 -10.055 14.788 1.00 88.12 640 VAL A C 1
ATOM 4713 O O . VAL A 1 640 ? -4.790 -10.341 14.117 1.00 88.12 640 VAL A O 1
ATOM 4716 N N . ASP A 1 641 ? -6.565 -9.044 14.470 1.00 84.50 641 ASP A N 1
ATOM 4717 C CA . ASP A 1 641 ? -6.395 -8.131 13.335 1.00 84.50 641 ASP A CA 1
ATOM 4718 C C . ASP A 1 641 ? -5.361 -7.010 13.583 1.00 84.50 641 ASP A C 1
ATOM 4720 O O . ASP A 1 641 ? -5.331 -6.033 12.841 1.00 84.50 641 ASP A O 1
ATOM 4724 N N . ARG A 1 642 ? -4.480 -7.157 14.584 1.00 79.19 642 ARG A N 1
ATOM 4725 C CA . ARG A 1 642 ? -3.447 -6.177 14.956 1.00 79.19 642 ARG A CA 1
ATOM 4726 C C . ARG A 1 642 ? -2.092 -6.823 15.228 1.00 79.19 642 ARG A C 1
ATOM 4728 O O . ARG A 1 642 ? -2.066 -8.022 15.608 1.00 79.19 642 ARG A O 1
#

Secondary structure (DSSP, 8-state):
-EEEEESSGGG-S-B-S--EE--TT----------TTPPSEEEEEEEEEE-TTS-EEEEEEEEEE--PPPSEEEE--TT---S-EEEE-SSEEEEEE-SS---EEEEEEEEEEEEEEEESS-EEEEEEEEEEEEEEEEESS-EEEEEEESSEEEEEEEESSEEEEEEE-SS--EEEEES-SEEEEEEE-SS-EEEEEES-S--EEEEE--S-EEEEEE-SS-----EE-SS-------S-S-----------SS-PPEEEEEE-TTSPBPTT--B----EEEEEEETTS--EEEEEEETT-GGGGG--TT-EEEEEETTTEEEEEEEEEEEEEEE-TTS-EEEEEEEEETTHHHHHSB--S-EEEEEEEHHHHHHHHTTTSS-EEEEE---S-EEEEEESS-BHHHHHHHHHHTTT-EEEE-TTSSEEEEE----EEEEEEE--SS----SS-SEEEEEEEEEEEE-TT---EEEEE-SS-GGGS--GGG----SSS--EEEE-TTS-EEEEEE-HHHHHHH---EEEEE-TT---SSS-HHHHHHHHHHHHHHHHHHHHHHSS-EEEEEEEESS--SEETTEE---TT-EEEEEEEEEEE-TTS-EEEEEEEEEEEEEEEEEEEETTS-EEEEEEEESS--

Radius of gyration: 39.04 Å; chains: 1; bounding box: 73×98×113 Å

Sequence (642 aa):
MRYEVWTGSGGSGTKLTGPTNCTSGTGVTTPTLSDSGLANGSNTRYIRTRDGAGNWSEKSVTVTALLKVAKEITVDPAGAGAAAVTLKAARRIVAGMDGAAVVAANLTAARLIAAGIDGSAAAEVGMSAATGISATIYAGGWVGARLLPAAFINADALAWGTANAVLRTTPLLTTEVNGAAGVDALLRSTAGFAVTATGASEASAWLAIVPELAVGIAGTATTTVEVSFRSDFTASIAGHAEVAAAFQEYVTPGGYRLRADLFDASDVPLSSGPLWTILGGDYAASLDEVGTFTLAVPAHDPAAVGAIDGARVRLYRDGEGLLFRGVIGARETVITPDGNHVLTISGDSLARELVHENTLLGRAYGNVPMSSVVSDLLSGSGWTAQSVAADARNVTAQYDGASIWQALAHSAELFGWHLRERNLSRAVDVGPFGASSGLVLRNVEHVRPVGDMSVLPIARIQITDRQDELWNRIIPVGGGEGVNRLTLQYSDRVAPYTIQQATGPGGEPYWHIEDATSVAAHGARTKVVTAKDIVPLSNSPAEIRDAANALYATGAAWLGWHSAVQESYQVDVLGLRHIVAGQVRVRVGDKVRLTYRGVVGDQHGRRVWRDIDRDVWLLGYKREFNEDGSDRWTLSVSSVDR